Protein AF-0000000066019700 (afdb_homodimer)

InterPro domains:
  IPR000845 Nucleoside phosphorylase domain [PF01048] (2-226)
  IPR010049 MTA/SAH nucleosidase [MF_01684] (2-229)
  IPR010049 MTA/SAH nucleosidase [TIGR01704] (2-229)
  IPR035994 Nucleoside phosphorylase superfamily [G3DSA:3.40.50.1580] (1-229)
  IPR035994 Nucleoside phosphorylase superfamily [SSF53167] (1-229)

Structure (mmCIF, N/CA/C/O backbone):
data_AF-0000000066019700-model_v1
#
loop_
_entity.id
_entity.type
_entity.pdbx_description
1 polymer "5'-methylthioadenosine/S-adenosylhomocysteine nucleosidase"
#
loop_
_atom_site.group_PDB
_atom_site.id
_atom_site.type_symbol
_atom_site.label_atom_id
_atom_site.label_alt_id
_atom_site.label_comp_id
_atom_site.label_asym_id
_atom_site.label_entity_id
_atom_site.label_seq_id
_atom_site.pdbx_PDB_ins_code
_atom_site.Cartn_x
_atom_site.Cartn_y
_atom_site.Cartn_z
_atom_site.occupancy
_atom_site.B_iso_or_equiv
_atom_site.auth_seq_id
_atom_site.auth_comp_id
_atom_site.auth_asym_id
_atom_site.auth_atom_id
_atom_site.pdbx_PDB_model_num
ATOM 1 N N . MET A 1 1 ? -20.734 19.078 2.123 1 94 1 MET A N 1
ATOM 2 C CA . MET A 1 1 ? -19.359 18.688 1.847 1 94 1 MET A CA 1
ATOM 3 C C . MET A 1 1 ? -18.781 17.891 3.004 1 94 1 MET A C 1
ATOM 5 O O . MET A 1 1 ? -19 18.219 4.168 1 94 1 MET A O 1
ATOM 9 N N . LYS A 1 2 ? -18.25 16.766 2.83 1 98.62 2 LYS A N 1
ATOM 10 C CA . LYS A 1 2 ? -17.578 15.969 3.85 1 98.62 2 LYS A CA 1
ATOM 11 C C . LYS A 1 2 ? -16.062 15.953 3.613 1 98.62 2 LYS A C 1
ATOM 13 O O . LYS A 1 2 ? -15.609 15.641 2.51 1 98.62 2 LYS A O 1
ATOM 18 N N . ILE A 1 3 ? -15.289 16.281 4.613 1 98.94 3 ILE A N 1
ATOM 19 C CA . ILE A 1 3 ? -13.836 16.375 4.508 1 98.94 3 ILE A CA 1
ATOM 20 C C . ILE A 1 3 ? -13.188 15.125 5.086 1 98.94 3 ILE A C 1
ATOM 22 O O . ILE A 1 3 ? -13.438 14.766 6.238 1 98.94 3 ILE A O 1
ATOM 26 N N . GLY A 1 4 ? -12.469 14.398 4.281 1 98.94 4 GLY A N 1
ATOM 27 C CA . GLY A 1 4 ? -11.641 13.32 4.777 1 98.94 4 GLY A CA 1
ATOM 28 C C . GLY A 1 4 ? -10.281 13.781 5.262 1 98.94 4 GLY A C 1
ATOM 29 O O . GLY A 1 4 ? -9.625 14.594 4.609 1 98.94 4 GLY A O 1
ATOM 30 N N . ILE A 1 5 ? -9.914 13.383 6.406 1 98.94 5 ILE A N 1
ATOM 31 C CA . ILE A 1 5 ? -8.594 13.672 6.953 1 98.94 5 ILE A CA 1
ATOM 32 C C . ILE A 1 5 ? -7.891 12.359 7.316 1 98.94 5 ILE A C 1
ATOM 34 O O . ILE A 1 5 ? -8.484 11.484 7.945 1 98.94 5 ILE A O 1
ATOM 38 N N . VAL A 1 6 ? -6.641 12.195 6.914 1 98.94 6 VAL A N 1
ATOM 39 C CA . VAL A 1 6 ? -5.918 10.945 7.141 1 98.94 6 VAL A CA 1
ATOM 40 C C . VAL A 1 6 ? -4.629 11.234 7.906 1 98.94 6 VAL A C 1
ATOM 42 O O . VAL A 1 6 ? -3.812 12.047 7.477 1 98.94 6 VAL A O 1
ATOM 45 N N . GLY A 1 7 ? -4.418 10.648 8.984 1 98.88 7 GLY A N 1
ATOM 46 C CA . GLY A 1 7 ? -3.17 10.562 9.727 1 98.88 7 GLY A CA 1
ATOM 47 C C . GLY A 1 7 ? -2.762 9.141 10.047 1 98.88 7 GLY A C 1
ATOM 48 O O . GLY A 1 7 ? -3.615 8.258 10.18 1 98.88 7 GLY A O 1
ATOM 49 N N . ALA A 1 8 ? -1.504 8.938 10.188 1 98.69 8 ALA A N 1
ATOM 50 C CA . ALA A 1 8 ? -1.003 7.578 10.367 1 98.69 8 ALA A CA 1
ATOM 51 C C . ALA A 1 8 ? -0.985 7.191 11.844 1 98.69 8 ALA A C 1
ATOM 53 O O . ALA A 1 8 ? -1.439 6.109 12.219 1 98.69 8 ALA A O 1
ATOM 54 N N . MET A 1 9 ? -0.459 8.039 12.641 1 97.75 9 MET A N 1
ATOM 55 C CA . MET A 1 9 ? -0.255 7.754 14.062 1 97.75 9 MET A CA 1
ATOM 56 C C . MET A 1 9 ? -1.349 8.398 14.906 1 97.75 9 MET A C 1
ATOM 58 O O . MET A 1 9 ? -1.854 9.469 14.562 1 97.75 9 MET A O 1
ATOM 62 N N . ALA A 1 10 ? -1.582 7.797 16.062 1 97.25 10 ALA A N 1
ATOM 63 C CA . ALA A 1 10 ? -2.578 8.336 16.984 1 97.25 10 ALA A CA 1
ATOM 64 C C . ALA A 1 10 ? -2.266 9.781 17.344 1 97.25 10 ALA A C 1
ATOM 66 O O . ALA A 1 10 ? -3.166 10.625 17.406 1 97.25 10 ALA A O 1
ATOM 67 N N . GLN A 1 11 ? -1.035 10.078 17.531 1 95.69 11 GLN A N 1
ATOM 68 C CA . GLN A 1 11 ? -0.589 11.422 17.906 1 95.69 11 GLN A CA 1
ATOM 69 C C . GLN A 1 11 ? -0.956 12.445 16.828 1 95.69 11 GLN A C 1
ATOM 71 O O . GLN A 1 11 ? -1.184 13.617 17.141 1 95.69 11 GLN A O 1
ATOM 76 N N . GLU A 1 12 ? -1.031 12.016 15.617 1 96.38 12 GLU A N 1
ATOM 77 C CA . GLU A 1 12 ? -1.27 12.922 14.492 1 96.38 12 GLU A CA 1
ATOM 78 C C . GLU A 1 12 ? -2.758 13.211 14.328 1 96.38 12 GLU A C 1
ATOM 80 O O . GLU A 1 12 ? -3.133 14.203 13.703 1 96.38 12 GLU A O 1
ATOM 85 N N . VAL A 1 13 ? -3.656 12.383 14.898 1 97.75 13 VAL A N 1
ATOM 86 C CA . VAL A 1 13 ? -5.078 12.578 14.641 1 97.75 13 VAL A CA 1
ATOM 87 C C . VAL A 1 13 ? -5.797 12.922 15.945 1 97.75 13 VAL A C 1
ATOM 89 O O . VAL A 1 13 ? -6.945 13.367 15.93 1 97.75 13 VAL A O 1
ATOM 92 N N . GLU A 1 14 ? -5.133 12.82 17.047 1 98 14 GLU A N 1
ATOM 93 C CA . GLU A 1 14 ? -5.746 12.914 18.375 1 98 14 GLU A CA 1
ATOM 94 C C . GLU A 1 14 ? -6.387 14.281 18.578 1 98 14 GLU A C 1
ATOM 96 O O . GLU A 1 14 ? -7.504 14.375 19.094 1 98 14 GLU A O 1
ATOM 101 N N . ILE A 1 15 ? -5.715 15.297 18.25 1 98.19 15 ILE A N 1
ATOM 102 C CA . ILE A 1 15 ? -6.199 16.656 18.469 1 98.19 15 ILE A CA 1
ATOM 103 C C . ILE A 1 15 ? -7.52 16.859 17.719 1 98.19 15 ILE A C 1
ATOM 105 O O . ILE A 1 15 ? -8.5 17.344 18.297 1 98.19 15 ILE A O 1
ATOM 109 N N . LEU A 1 16 ? -7.562 16.438 16.453 1 98.69 16 LEU A N 1
ATOM 110 C CA . L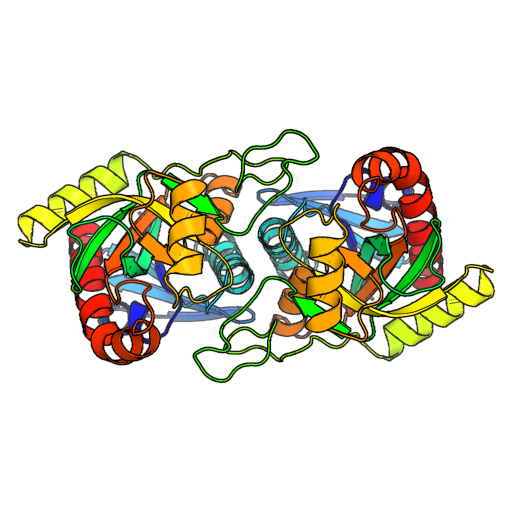EU A 1 16 ? -8.766 16.578 15.641 1 98.69 16 LEU A CA 1
ATOM 111 C C . LEU A 1 16 ? -9.883 15.688 16.156 1 98.69 16 LEU A C 1
ATOM 113 O O . LEU A 1 16 ? -11.039 16.109 16.234 1 98.69 16 LEU A O 1
ATOM 117 N N . LYS A 1 17 ? -9.523 14.484 16.5 1 98.69 17 LYS A N 1
ATOM 118 C CA . LYS A 1 17 ? -10.484 13.531 17.047 1 98.69 17 LYS A CA 1
ATOM 119 C C . LYS A 1 17 ? -11.18 14.094 18.281 1 98.69 17 LYS A C 1
ATOM 121 O O . LYS A 1 17 ? -12.398 13.969 18.422 1 98.69 17 LYS A O 1
ATOM 126 N N . ASN A 1 18 ? -10.43 14.734 19.125 1 98.44 18 ASN A N 1
ATOM 127 C CA . ASN A 1 18 ? -10.938 15.242 20.391 1 98.44 18 ASN A CA 1
ATOM 128 C C . ASN A 1 18 ? -11.859 16.438 20.188 1 98.44 18 ASN A C 1
ATOM 130 O O . ASN A 1 18 ? -12.641 16.797 21.078 1 98.44 18 ASN A O 1
ATOM 134 N N . LEU A 1 19 ? -11.844 17.047 19.062 1 98.38 19 LEU A N 1
ATOM 135 C CA . LEU A 1 19 ? -12.672 18.219 18.766 1 98.38 19 LEU A CA 1
ATOM 136 C C . LEU A 1 19 ? -13.961 17.797 18.047 1 98.38 19 LEU A C 1
ATOM 138 O O . LEU A 1 19 ? -14.844 18.625 17.828 1 98.38 19 LEU A O 1
ATOM 142 N N . MET A 1 20 ? -14.055 16.562 17.719 1 98.38 20 MET A N 1
ATOM 143 C CA . MET A 1 20 ? -15.18 16.094 16.922 1 98.38 20 MET A CA 1
ATOM 144 C C . MET A 1 20 ? -16.438 15.961 17.766 1 98.38 20 MET A C 1
ATOM 146 O O . MET A 1 20 ? -16.391 15.367 18.844 1 98.38 20 MET A O 1
ATOM 150 N N . ALA A 1 21 ? -17.5 16.5 17.281 1 98.38 21 ALA A N 1
ATOM 151 C CA . ALA A 1 21 ? -18.828 16.312 17.844 1 98.38 21 ALA A CA 1
ATOM 152 C C . ALA A 1 21 ? -19.578 15.172 17.141 1 98.38 21 ALA A C 1
ATOM 154 O O . ALA A 1 21 ? -19.312 14.891 15.969 1 98.38 21 ALA A O 1
ATOM 155 N N . ASP A 1 22 ? -20.5 14.43 17.875 1 97.94 22 ASP A N 1
ATOM 156 C CA . ASP A 1 22 ? -21.344 13.367 17.344 1 97.94 22 ASP A CA 1
ATOM 157 C C . ASP A 1 22 ? -20.484 12.273 16.688 1 97.94 22 ASP A C 1
ATOM 159 O O . ASP A 1 22 ? -20.75 11.859 15.562 1 97.94 22 ASP A O 1
ATOM 163 N N . ARG A 1 23 ? -19.484 11.945 17.359 1 98.19 23 ARG A N 1
ATOM 164 C CA . ARG A 1 23 ? -18.469 11.078 16.781 1 98.19 23 ARG A CA 1
ATOM 165 C C . ARG A 1 23 ? -18.922 9.625 16.766 1 98.19 23 ARG A C 1
ATOM 167 O O . ARG A 1 23 ? -19.422 9.125 17.781 1 98.19 23 ARG A O 1
ATOM 174 N N . THR A 1 24 ? -18.75 8.953 15.672 1 98.56 24 THR A N 1
ATOM 175 C CA . THR A 1 24 ? -18.875 7.508 15.539 1 98.56 24 THR A CA 1
ATOM 176 C C . THR A 1 24 ? -17.547 6.891 15.102 1 98.56 24 THR A C 1
ATOM 178 O O . THR A 1 24 ? -16.703 7.574 14.523 1 98.56 24 THR A O 1
ATOM 181 N N . GLU A 1 25 ? -17.406 5.652 15.438 1 98.5 25 GLU A N 1
ATOM 182 C CA . GLU A 1 25 ? -16.172 4.945 15.141 1 98.5 25 GLU A CA 1
ATOM 183 C C . GLU A 1 25 ? -16.438 3.668 14.352 1 98.5 25 GLU A C 1
ATOM 185 O O . GLU A 1 25 ? -17.359 2.914 14.672 1 98.5 25 GLU A O 1
ATOM 190 N N . THR A 1 26 ? -15.719 3.529 13.281 1 98.56 26 THR A N 1
ATOM 191 C CA . THR A 1 26 ? -15.742 2.311 12.477 1 98.56 26 THR A CA 1
ATOM 192 C C . THR A 1 26 ? -14.344 1.72 12.352 1 98.56 26 THR A C 1
ATOM 194 O O . THR A 1 26 ? -13.43 2.379 11.852 1 98.56 26 THR A O 1
ATOM 197 N N . ARG A 1 27 ? -14.188 0.521 12.789 1 98.25 27 ARG A N 1
ATOM 198 C CA . ARG A 1 27 ? -12.914 -0.176 12.641 1 98.25 27 ARG A CA 1
ATOM 199 C C . ARG A 1 27 ? -12.914 -1.044 11.383 1 98.25 27 ARG A C 1
ATOM 201 O O . ARG A 1 27 ? -13.852 -1.803 11.148 1 98.25 27 ARG A O 1
ATOM 208 N N . VAL A 1 28 ? -11.922 -0.909 10.586 1 97.75 28 VAL A N 1
ATOM 209 C CA . VAL A 1 28 ? -11.742 -1.684 9.367 1 97.75 28 VAL A CA 1
ATOM 210 C C . VAL A 1 28 ? -10.305 -2.195 9.281 1 97.75 28 VAL A C 1
ATOM 212 O O . VAL A 1 28 ? -9.375 -1.421 9.031 1 97.75 28 VAL A O 1
ATOM 215 N N . ALA A 1 29 ? -10.172 -3.547 9.367 1 97.94 29 ALA A N 1
ATOM 216 C CA . ALA A 1 29 ? -8.836 -4.141 9.32 1 97.94 29 ALA A CA 1
ATOM 217 C C . ALA A 1 29 ? -7.91 -3.479 10.336 1 97.94 29 ALA A C 1
ATOM 219 O O . ALA A 1 29 ? -8.211 -3.443 11.531 1 97.94 29 ALA A O 1
ATOM 220 N N . SER A 1 30 ? -6.844 -2.811 9.805 1 98.12 30 SER A N 1
ATOM 221 C CA . SER A 1 30 ? -5.852 -2.215 10.695 1 98.12 30 SER A CA 1
ATOM 222 C C . SER A 1 30 ? -6.152 -0.741 10.945 1 98.12 30 SER A C 1
ATOM 224 O O . SER A 1 30 ? -5.414 -0.068 11.672 1 98.12 30 SER A O 1
ATOM 226 N N . ALA A 1 31 ? -7.246 -0.187 10.422 1 98.56 31 ALA A N 1
ATOM 227 C CA . ALA A 1 31 ? -7.523 1.247 10.445 1 98.56 31 ALA A CA 1
ATOM 228 C C . ALA A 1 31 ? -8.758 1.55 11.289 1 98.56 31 ALA A C 1
ATOM 230 O O . ALA A 1 31 ? -9.57 0.658 11.562 1 98.56 31 ALA A O 1
ATOM 231 N N . VAL A 1 32 ? -8.852 2.818 11.68 1 98.75 32 VAL A N 1
ATOM 232 C CA . VAL A 1 32 ? -10.047 3.314 12.359 1 98.75 32 VAL A CA 1
ATOM 233 C C . VAL A 1 32 ? -10.508 4.613 11.703 1 98.75 32 VAL A C 1
ATOM 235 O O . VAL A 1 32 ? -9.703 5.516 11.461 1 98.75 32 VAL A O 1
ATOM 238 N N . ILE A 1 33 ? -11.812 4.66 11.422 1 98.88 33 ILE A N 1
ATOM 239 C CA . ILE A 1 33 ? -12.43 5.852 10.852 1 98.88 33 ILE A CA 1
ATOM 240 C C . ILE A 1 33 ? -13.359 6.492 11.883 1 98.88 33 ILE A C 1
ATOM 242 O O . ILE A 1 33 ? -14.25 5.832 12.414 1 98.88 33 ILE A O 1
ATOM 246 N N . PHE A 1 34 ? -13.117 7.723 12.164 1 98.88 34 PHE A N 1
ATOM 247 C CA . PHE A 1 34 ? -14 8.531 13 1 98.88 34 PHE A CA 1
ATOM 248 C C . PHE A 1 34 ? -14.82 9.492 12.141 1 98.88 34 PHE A C 1
ATOM 250 O O . PHE A 1 34 ? -14.266 10.25 11.336 1 98.88 34 PHE A O 1
ATOM 257 N N . GLU A 1 35 ? -16.094 9.422 12.297 1 98.81 35 GLU A N 1
ATOM 258 C CA . GLU A 1 35 ? -16.953 10.367 11.586 1 98.81 35 GLU A CA 1
ATOM 259 C C . GLU A 1 35 ? -17.703 11.273 12.562 1 98.81 35 GLU A C 1
ATOM 261 O O . GLU A 1 35 ? -18.125 10.828 13.633 1 98.81 35 GLU A O 1
ATOM 266 N N . GLY A 1 36 ? -17.828 12.469 12.203 1 98.69 36 GLY A N 1
ATOM 267 C CA . GLY A 1 36 ? -18.5 13.477 13 1 98.69 36 GLY A CA 1
ATOM 268 C C . GLY A 1 36 ? -18.375 14.875 12.438 1 98.69 36 GLY A C 1
ATOM 269 O O . GLY A 1 36 ? -18.312 15.062 11.219 1 98.69 36 GLY A O 1
ATOM 270 N N . LYS A 1 37 ? -18.484 15.844 13.383 1 98.75 37 LYS A N 1
ATOM 271 C CA . LYS A 1 37 ? -18.391 17.234 12.961 1 98.75 37 LYS A CA 1
ATOM 272 C C . LYS A 1 37 ? -17.266 17.969 13.695 1 98.75 37 LYS A C 1
ATOM 274 O O . LYS A 1 37 ? -17.047 17.75 14.883 1 98.75 37 LYS A O 1
ATOM 279 N N . ILE A 1 38 ? -16.562 18.734 13 1 98.69 38 ILE A N 1
ATOM 280 C CA . ILE A 1 38 ? -15.633 19.703 13.57 1 98.69 38 ILE A CA 1
ATOM 281 C C . ILE A 1 38 ? -16.031 21.109 13.125 1 98.69 38 ILE A C 1
ATOM 283 O O . ILE A 1 38 ? -16.062 21.406 11.922 1 98.69 38 ILE A O 1
ATOM 287 N N . ASN A 1 39 ? -16.344 22 14.039 1 96.81 39 ASN A N 1
ATOM 288 C CA . ASN A 1 39 ? -16.812 23.344 13.75 1 96.81 39 ASN A CA 1
ATOM 289 C C . ASN A 1 39 ? -18 23.312 12.781 1 96.81 39 ASN A C 1
ATOM 291 O O . ASN A 1 39 ? -18.031 24.078 11.805 1 96.81 39 ASN A O 1
ATOM 295 N N . GLY A 1 40 ? -18.844 22.391 12.906 1 97.56 40 GLY A N 1
ATOM 296 C CA . GLY A 1 40 ? -20.078 22.297 12.148 1 97.56 40 GLY A CA 1
ATOM 297 C C . GLY A 1 40 ? -19.891 21.641 10.789 1 97.56 40 GLY A 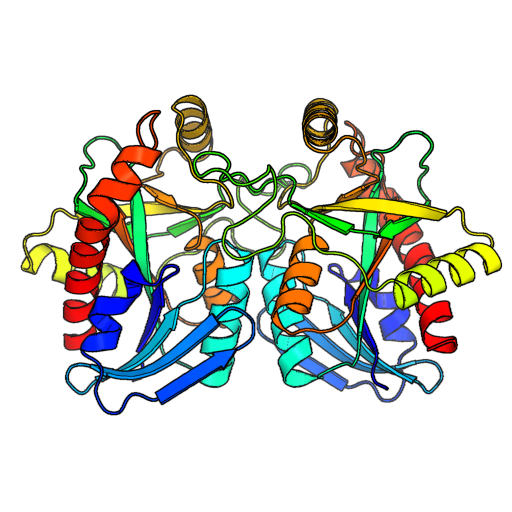C 1
ATOM 298 O O . GLY A 1 40 ? -20.859 21.406 10.07 1 97.56 40 GLY A O 1
ATOM 299 N N . LYS A 1 41 ? -18.625 21.281 10.445 1 98.5 41 LYS A N 1
ATOM 300 C CA . LYS A 1 41 ? -18.328 20.656 9.156 1 98.5 41 LYS A CA 1
ATOM 301 C C . LYS A 1 41 ? -18.297 19.141 9.273 1 98.5 41 LYS A C 1
ATOM 303 O O . LYS A 1 41 ? -17.797 18.594 10.258 1 98.5 41 LYS A O 1
ATOM 308 N N . ASP A 1 42 ? -18.875 18.391 8.352 1 98.81 42 ASP A N 1
ATOM 309 C CA . ASP A 1 42 ? -18.812 16.938 8.32 1 98.81 42 ASP A CA 1
ATOM 310 C C . ASP A 1 42 ? -17.391 16.453 8.031 1 98.81 42 ASP A C 1
ATOM 312 O O . ASP A 1 42 ? -16.797 16.812 7.004 1 98.81 42 ASP A O 1
ATOM 316 N N . VAL A 1 43 ? -16.859 15.648 8.938 1 98.88 43 VAL A N 1
ATOM 317 C CA . VAL A 1 43 ? -15.469 15.188 8.82 1 98.88 43 VAL A CA 1
ATOM 318 C C . VAL A 1 43 ? -15.414 13.672 8.984 1 98.88 43 VAL A C 1
ATOM 320 O O . VAL A 1 43 ? -16.094 13.109 9.844 1 98.88 43 VAL A O 1
ATOM 323 N N . ALA A 1 44 ? -14.68 12.992 8.148 1 98.94 44 ALA A N 1
ATOM 324 C CA . ALA A 1 44 ? -14.258 11.602 8.32 1 98.94 44 ALA A CA 1
ATOM 325 C C . ALA A 1 44 ? -12.75 11.516 8.547 1 98.94 44 ALA A C 1
ATOM 327 O O . ALA A 1 44 ? -11.961 11.758 7.629 1 98.94 44 ALA A O 1
ATOM 328 N N . LEU A 1 45 ? -12.383 11.234 9.758 1 98.94 45 LEU A N 1
ATOM 329 C CA . LEU A 1 45 ? -10.992 11.188 10.203 1 98.94 45 LEU A CA 1
ATOM 330 C C . LEU A 1 45 ? -10.484 9.75 10.266 1 98.94 45 LEU A C 1
ATOM 332 O O . LEU A 1 45 ? -11.07 8.914 10.953 1 98.94 45 LEU A O 1
ATOM 336 N N . LEU A 1 46 ? -9.398 9.516 9.586 1 98.94 46 LEU A N 1
ATOM 337 C CA . LEU A 1 46 ? -8.828 8.18 9.508 1 98.94 46 LEU A CA 1
ATOM 338 C C . LEU A 1 46 ? -7.488 8.109 10.227 1 98.94 46 LEU A C 1
ATOM 340 O O . LEU A 1 46 ? -6.602 8.93 9.977 1 98.94 46 LEU A O 1
ATOM 344 N N . GLN A 1 47 ? -7.367 7.234 11.102 1 98.94 47 GLN A N 1
ATOM 345 C CA . GLN A 1 47 ? -6.074 6.738 11.57 1 98.94 47 GLN A CA 1
ATOM 346 C C . GLN A 1 47 ? -5.664 5.477 10.82 1 98.94 47 GLN A C 1
ATOM 348 O O . GLN A 1 47 ? -6.188 4.391 11.086 1 98.94 47 GLN A O 1
ATOM 353 N N . SER A 1 48 ? -4.73 5.605 9.977 1 98.75 48 SER A N 1
ATOM 354 C CA . SER A 1 48 ? -4.488 4.547 9 1 98.75 48 SER A CA 1
ATOM 355 C C . SER A 1 48 ? -3.48 3.533 9.531 1 98.75 48 SER A C 1
ATOM 357 O O . SER A 1 48 ? -3.5 2.365 9.133 1 98.75 48 SER A O 1
ATOM 359 N N . GLY A 1 49 ? -2.533 3.99 10.375 1 98.56 49 GLY A N 1
ATOM 360 C CA . GLY A 1 49 ? -1.335 3.221 10.672 1 98.56 49 GLY A CA 1
ATOM 361 C C . GLY A 1 49 ? -0.151 3.604 9.805 1 98.56 49 GLY A C 1
ATOM 362 O O . GLY A 1 49 ? -0.29 4.395 8.867 1 98.56 49 GLY A O 1
ATOM 363 N N . ILE A 1 50 ? 0.968 3.014 10.102 1 98.81 50 ILE A N 1
ATOM 364 C CA . ILE A 1 50 ? 2.232 3.459 9.523 1 98.81 50 ILE A CA 1
ATOM 365 C C . ILE A 1 50 ? 2.582 2.594 8.32 1 98.81 50 ILE A C 1
ATOM 367 O O . ILE A 1 50 ? 2.445 1.369 8.359 1 98.81 50 ILE A O 1
ATOM 371 N N . GLY A 1 51 ? 3.023 3.236 7.25 1 98.88 51 GLY A N 1
ATOM 372 C CA . GLY A 1 51 ? 3.482 2.539 6.059 1 98.88 51 GLY A CA 1
ATOM 373 C C . GLY A 1 51 ? 2.525 2.662 4.891 1 98.88 51 GLY A C 1
ATOM 374 O O . GLY A 1 51 ? 1.342 2.955 5.078 1 98.88 51 GLY A O 1
ATOM 375 N N . LYS A 1 52 ? 3.012 2.363 3.695 1 98.94 52 LYS A N 1
ATOM 376 C CA . LYS A 1 52 ? 2.264 2.539 2.453 1 98.94 52 LYS A CA 1
ATOM 377 C C . LYS A 1 52 ? 1.026 1.646 2.426 1 98.94 52 LYS A C 1
ATOM 379 O O . LYS A 1 52 ? -0.067 2.102 2.088 1 98.94 52 LYS A O 1
ATOM 384 N N . VAL A 1 53 ? 1.199 0.417 2.83 1 98.94 53 VAL A N 1
ATOM 385 C CA . VAL A 1 53 ? 0.108 -0.543 2.705 1 98.94 53 VAL A CA 1
ATOM 386 C C . VAL A 1 53 ? -0.96 -0.25 3.756 1 98.94 53 VAL A C 1
ATOM 388 O O . VAL A 1 53 ? -2.156 -0.289 3.463 1 98.94 53 VAL A O 1
ATOM 391 N N . ALA A 1 54 ? -0.566 0.068 5.004 1 98.94 54 ALA A N 1
ATOM 392 C CA . ALA A 1 54 ? -1.536 0.464 6.023 1 98.94 54 ALA A CA 1
ATOM 393 C C . ALA A 1 54 ? -2.324 1.692 5.578 1 98.94 54 ALA A C 1
ATOM 395 O O . ALA A 1 54 ? -3.551 1.733 5.715 1 98.94 54 ALA A O 1
ATOM 396 N N . ALA A 1 55 ? -1.62 2.684 5.055 1 98.94 55 ALA A N 1
ATOM 397 C CA . ALA A 1 55 ? -2.264 3.889 4.543 1 98.94 55 ALA A CA 1
ATOM 398 C C . ALA A 1 55 ? -3.252 3.553 3.428 1 98.94 55 ALA A C 1
ATOM 400 O O . ALA A 1 55 ? -4.344 4.121 3.365 1 98.94 55 ALA A O 1
ATOM 401 N N . ALA A 1 56 ? -2.844 2.619 2.553 1 98.94 56 ALA A N 1
ATOM 402 C CA . ALA A 1 56 ? -3.684 2.234 1.422 1 98.94 56 ALA A CA 1
ATOM 403 C C . ALA A 1 56 ? -4.945 1.517 1.895 1 98.94 56 ALA A C 1
ATOM 405 O O . ALA A 1 56 ? -6.039 1.776 1.392 1 98.94 56 ALA A O 1
ATOM 406 N N . ILE A 1 57 ? -4.82 0.577 2.877 1 98.94 57 ILE A N 1
ATOM 407 C CA . ILE A 1 57 ? -5.969 -0.125 3.441 1 98.94 57 ILE A CA 1
ATOM 408 C C . ILE A 1 57 ? -6.973 0.885 3.984 1 98.94 57 ILE A C 1
ATOM 410 O O . ILE A 1 57 ? -8.141 0.882 3.588 1 98.94 57 ILE A O 1
ATOM 414 N N . GLY A 1 58 ? -6.465 1.758 4.852 1 98.94 58 GLY A N 1
ATOM 415 C CA . GLY A 1 58 ? -7.332 2.717 5.516 1 98.94 58 GLY A CA 1
ATOM 416 C C . GLY A 1 58 ? -7.984 3.693 4.555 1 98.94 58 GLY A C 1
ATOM 417 O O . GLY A 1 58 ? -9.188 3.953 4.645 1 98.94 58 GLY A O 1
ATOM 418 N N . THR A 1 59 ? -7.207 4.27 3.641 1 98.94 59 THR A N 1
ATOM 419 C CA . THR A 1 59 ? -7.73 5.277 2.725 1 98.94 59 THR A CA 1
ATOM 420 C C . THR A 1 59 ? -8.742 4.66 1.766 1 98.94 59 THR A C 1
ATOM 422 O O . THR A 1 59 ? -9.758 5.285 1.438 1 98.94 59 THR A O 1
ATOM 425 N N . THR A 1 60 ? -8.461 3.416 1.279 1 98.94 60 THR A N 1
ATOM 426 C CA . THR A 1 60 ? -9.438 2.719 0.447 1 98.94 60 THR A CA 1
ATOM 427 C C . THR A 1 60 ? -10.758 2.557 1.185 1 98.94 60 THR A C 1
ATOM 429 O O . THR A 1 60 ? -11.82 2.867 0.641 1 98.94 60 THR A O 1
ATOM 432 N N . ALA A 1 61 ? -10.664 2.127 2.408 1 98.88 61 ALA A N 1
ATOM 433 C CA . ALA A 1 61 ? -11.867 1.959 3.221 1 98.88 61 ALA A CA 1
ATOM 434 C C . ALA A 1 61 ? -12.578 3.293 3.438 1 98.88 61 ALA A C 1
ATOM 436 O O . ALA A 1 61 ? -13.805 3.379 3.332 1 98.88 61 ALA A O 1
ATOM 437 N N . LEU A 1 62 ? -11.812 4.34 3.742 1 98.94 62 LEU A N 1
ATOM 438 C CA . LEU A 1 62 ? -12.352 5.676 3.965 1 98.94 62 LEU A CA 1
ATOM 439 C C . LEU A 1 62 ? -13.172 6.141 2.764 1 98.94 62 LEU A C 1
ATOM 441 O O . LEU A 1 62 ? -14.297 6.621 2.92 1 98.94 62 LEU A O 1
ATOM 445 N N . LEU A 1 63 ? -12.617 5.961 1.563 1 98.88 63 LEU A N 1
ATOM 446 C CA . LEU A 1 63 ? -13.25 6.473 0.351 1 98.88 63 LEU A CA 1
ATOM 447 C C . LEU A 1 63 ? -14.469 5.641 -0.019 1 98.88 63 LEU A C 1
ATOM 449 O O . LEU A 1 63 ? -15.438 6.164 -0.586 1 98.88 63 LEU A O 1
ATOM 453 N N . GLN A 1 64 ? -14.469 4.348 0.349 1 98.5 64 GLN A N 1
ATOM 454 C CA . GLN A 1 64 ? -15.594 3.477 0.03 1 98.5 64 GLN A CA 1
ATOM 455 C C . GLN A 1 64 ? -16.734 3.662 1.029 1 98.5 64 GLN A C 1
ATOM 457 O O . GLN A 1 64 ? -17.906 3.57 0.666 1 98.5 64 GLN A O 1
ATOM 462 N N . LEU A 1 65 ? -16.391 3.92 2.271 1 98.44 65 LEU A N 1
ATOM 463 C CA . LEU A 1 65 ? -17.406 3.898 3.324 1 98.44 65 LEU A CA 1
ATOM 464 C C . LEU A 1 65 ? -17.922 5.305 3.607 1 98.44 65 LEU A C 1
ATOM 466 O O . LEU A 1 65 ? -19.141 5.531 3.619 1 98.44 65 LEU A O 1
ATOM 470 N N . ALA A 1 66 ? -16.984 6.266 3.867 1 98.69 66 ALA A N 1
ATOM 471 C CA . ALA A 1 66 ? -17.375 7.609 4.285 1 98.69 66 ALA A CA 1
ATOM 472 C C . ALA A 1 66 ? -17.562 8.523 3.082 1 98.69 66 ALA A C 1
ATOM 474 O O . ALA A 1 66 ? -18.266 9.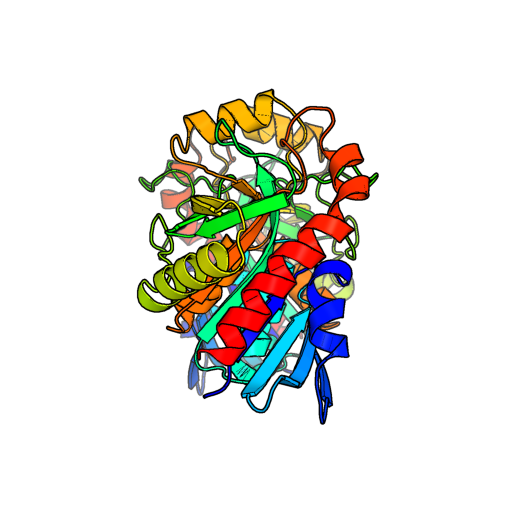531 3.168 1 98.69 66 ALA A O 1
ATOM 475 N N . LYS A 1 67 ? -16.906 8.25 1.957 1 98.62 67 LYS A N 1
ATOM 476 C CA . LYS A 1 67 ? -17.047 8.922 0.666 1 98.62 67 LYS A CA 1
ATOM 477 C C . LYS A 1 67 ? -16.875 10.43 0.808 1 98.62 67 LYS A C 1
ATOM 479 O O . LYS A 1 67 ? -17.719 11.203 0.361 1 98.62 67 LYS A O 1
ATOM 484 N N . PRO A 1 68 ? -15.805 10.875 1.396 1 98.94 68 PRO A N 1
ATOM 485 C CA . PRO A 1 68 ? -15.57 12.32 1.477 1 98.94 68 PRO A CA 1
ATOM 486 C C . PRO A 1 68 ? -15.383 12.969 0.106 1 98.94 68 PRO A C 1
ATOM 488 O O . PRO A 1 68 ? -15.078 12.273 -0.871 1 98.94 68 PRO A O 1
ATOM 491 N N . ASP A 1 69 ? -15.5 14.25 0.055 1 98.81 69 ASP A N 1
ATOM 492 C CA . ASP A 1 69 ? -15.391 15.016 -1.183 1 98.81 69 ASP A CA 1
ATOM 493 C C . ASP A 1 69 ? -13.938 15.391 -1.475 1 98.81 69 ASP A C 1
ATOM 495 O O . ASP A 1 69 ? -13.586 15.664 -2.621 1 98.81 69 ASP A O 1
ATOM 499 N N . CYS A 1 70 ? -13.102 15.422 -0.478 1 98.94 70 CYS A N 1
ATOM 500 C CA . CYS A 1 70 ? -11.664 15.672 -0.571 1 98.94 70 CYS A CA 1
ATOM 501 C C . CYS A 1 70 ? -10.922 15.031 0.595 1 98.94 70 CYS A C 1
ATOM 503 O O . CYS A 1 70 ? -11.539 14.609 1.576 1 98.94 70 CYS A O 1
ATOM 505 N N . VAL A 1 71 ? -9.656 14.922 0.45 1 99 71 VAL A N 1
ATOM 506 C CA . VAL A 1 71 ? -8.844 14.312 1.492 1 99 71 VAL A CA 1
ATOM 507 C C . VAL A 1 71 ? -7.668 15.227 1.836 1 99 71 VAL A C 1
ATOM 509 O O . VAL A 1 71 ? -6.992 15.742 0.942 1 99 71 VAL A O 1
ATOM 512 N N . ILE A 1 72 ? -7.473 15.5 3.061 1 98.94 72 ILE A N 1
ATOM 513 C CA . ILE A 1 72 ? -6.281 16.156 3.59 1 98.94 72 ILE A CA 1
ATOM 514 C C . ILE A 1 72 ? -5.438 15.141 4.363 1 98.94 72 ILE A C 1
ATOM 516 O O . ILE A 1 72 ? -5.898 14.555 5.344 1 98.94 72 ILE A O 1
ATOM 520 N N . ASN A 1 73 ? -4.285 14.883 3.896 1 98.94 73 ASN A N 1
ATOM 521 C CA . ASN A 1 73 ? -3.34 14.086 4.672 1 98.94 73 ASN A CA 1
ATOM 522 C C . ASN A 1 73 ? -2.5 14.961 5.602 1 98.94 73 ASN A C 1
ATOM 524 O O . ASN A 1 73 ? -1.857 15.914 5.156 1 98.94 73 ASN A O 1
ATOM 528 N N . THR A 1 74 ? -2.549 14.648 6.828 1 98.88 74 THR A N 1
ATOM 529 C CA . THR A 1 74 ? -1.836 15.43 7.836 1 98.88 74 THR A CA 1
ATOM 530 C C . THR A 1 74 ? -0.839 14.555 8.586 1 98.88 74 THR A C 1
ATOM 532 O O . THR A 1 74 ? -0.96 13.328 8.586 1 98.88 74 THR A O 1
ATOM 535 N N . GLY A 1 75 ? 0.143 15.203 9.164 1 98.44 75 GLY A N 1
ATOM 536 C CA . GLY A 1 75 ? 1.134 14.477 9.945 1 98.44 75 GLY A CA 1
ATOM 537 C C . GLY A 1 75 ? 2.486 15.164 9.977 1 98.44 75 GLY A C 1
ATOM 538 O O . GLY A 1 75 ? 2.566 16.391 9.938 1 98.44 75 GLY A O 1
ATOM 539 N N . SER A 1 76 ? 3.541 14.367 10.195 1 98.62 76 SER A N 1
ATOM 540 C CA . SER A 1 76 ? 4.906 14.867 10.32 1 98.62 76 SER A CA 1
ATOM 541 C C . SER A 1 76 ? 5.781 14.375 9.172 1 98.62 76 SER A C 1
ATOM 543 O O . SER A 1 76 ? 5.414 13.438 8.461 1 98.62 76 SER A O 1
ATOM 545 N N . ALA 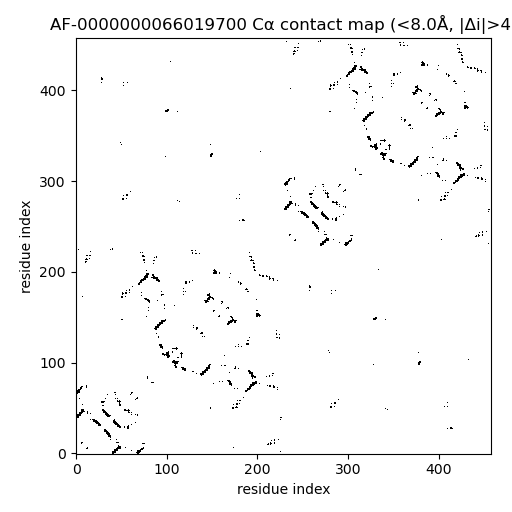A 1 77 ? 6.863 15.062 8.906 1 98.44 77 ALA A N 1
ATOM 546 C CA . ALA A 1 77 ? 7.828 14.688 7.875 1 98.44 77 ALA A CA 1
ATOM 547 C C . ALA A 1 77 ? 9.25 15.047 8.305 1 98.44 77 ALA A C 1
ATOM 549 O O . ALA A 1 77 ? 9.445 15.914 9.148 1 98.44 77 ALA A O 1
ATOM 550 N N . GLY A 1 78 ? 10.195 14.297 7.809 1 98.25 78 GLY A N 1
ATOM 551 C CA . GLY A 1 78 ? 11.578 14.742 7.867 1 98.25 78 GLY A CA 1
ATOM 552 C C . GLY A 1 78 ? 11.898 15.828 6.855 1 98.25 78 GLY A C 1
ATOM 553 O O . GLY A 1 78 ? 11.57 15.695 5.676 1 98.25 78 GLY A O 1
ATOM 554 N N . GLY A 1 79 ? 12.539 16.828 7.324 1 97.44 79 GLY A N 1
ATOM 555 C CA . GLY A 1 79 ? 12.922 17.922 6.453 1 97.44 79 GLY A CA 1
ATOM 556 C C . GLY A 1 79 ? 14.195 17.656 5.68 1 97.44 79 GLY A C 1
ATOM 557 O O . GLY A 1 79 ? 15.234 17.359 6.273 1 97.44 79 GLY A O 1
ATOM 558 N N . VAL A 1 80 ? 14.125 17.781 4.359 1 95.19 80 VAL A N 1
ATOM 559 C CA . VAL A 1 80 ? 15.273 17.484 3.51 1 95.19 80 VAL A CA 1
ATOM 560 C C . VAL A 1 80 ? 15.781 18.781 2.873 1 95.19 80 VAL A C 1
ATOM 562 O O . VAL A 1 80 ? 16.984 18.953 2.689 1 95.19 80 VAL A O 1
ATOM 565 N N . ALA A 1 81 ? 14.875 19.641 2.479 1 92.81 81 ALA A N 1
ATOM 566 C CA . ALA A 1 81 ? 15.25 20.891 1.816 1 92.81 81 ALA A CA 1
ATOM 567 C C . ALA A 1 81 ? 15.984 21.812 2.777 1 92.81 81 ALA A C 1
ATOM 569 O O . ALA A 1 81 ? 15.68 21.859 3.973 1 92.81 81 ALA A O 1
ATOM 570 N N . LYS A 1 82 ? 16.875 22.609 2.258 1 90.69 82 LYS A N 1
ATOM 571 C CA . LYS A 1 82 ? 17.609 23.578 3.059 1 90.69 82 LYS A CA 1
ATOM 572 C C . LYS A 1 82 ? 16.688 24.625 3.67 1 90.69 82 LYS A C 1
ATOM 574 O O . LYS A 1 82 ? 15.734 25.062 3.02 1 90.69 82 LYS A O 1
ATOM 579 N N . GLY A 1 83 ? 16.938 24.875 4.914 1 91.88 83 GLY A N 1
ATOM 580 C CA . GLY A 1 83 ? 16.234 25.984 5.543 1 91.88 83 GLY A CA 1
ATOM 581 C C . GLY A 1 83 ? 15.008 25.531 6.324 1 91.88 83 GLY A C 1
ATOM 582 O O . GLY A 1 83 ? 14.414 26.328 7.062 1 91.88 83 GLY A O 1
ATOM 583 N N . LEU A 1 84 ? 14.648 24.312 6.203 1 95.31 84 LEU A N 1
ATOM 584 C CA . LEU A 1 84 ? 13.508 23.797 6.961 1 95.31 84 LEU A CA 1
ATOM 585 C C . LEU A 1 84 ? 13.898 23.516 8.406 1 95.31 84 LEU A C 1
ATOM 587 O O . LEU A 1 84 ? 14.961 22.938 8.664 1 95.31 84 LEU A O 1
ATOM 591 N N . LYS A 1 85 ? 13.055 23.938 9.289 1 95.5 85 LYS A N 1
ATOM 592 C CA . LYS A 1 85 ? 13.242 23.703 10.719 1 95.5 85 LYS A CA 1
ATOM 593 C C . LYS A 1 85 ? 12.07 22.922 11.305 1 95.5 85 LYS A C 1
ATOM 595 O O . LYS A 1 85 ? 10.977 22.922 10.734 1 95.5 85 LYS A O 1
ATOM 600 N N . VAL A 1 86 ? 12.398 22.266 12.375 1 96.94 86 VAL A N 1
ATOM 601 C CA . VAL A 1 86 ? 11.336 21.594 13.109 1 96.94 86 VAL A CA 1
ATOM 602 C C . VAL A 1 86 ? 10.18 22.562 13.336 1 96.94 86 VAL A C 1
ATOM 604 O O . VAL A 1 86 ? 10.391 23.719 13.711 1 96.94 86 VAL A O 1
ATOM 607 N N . GLY A 1 87 ? 8.977 22.094 13 1 97.56 87 GLY A N 1
ATOM 608 C CA . GLY A 1 87 ? 7.789 22.922 13.188 1 97.56 87 GLY A CA 1
ATOM 609 C C . GLY A 1 87 ? 7.324 23.594 11.906 1 97.56 87 GLY A C 1
ATOM 610 O O . GLY A 1 87 ? 6.168 24.016 11.805 1 97.56 87 GLY A O 1
ATOM 611 N N . ASP A 1 88 ? 8.195 23.75 10.938 1 98.5 88 ASP A N 1
ATOM 612 C CA . ASP A 1 88 ? 7.797 24.312 9.656 1 98.5 88 ASP A CA 1
ATOM 613 C C . ASP A 1 88 ? 6.766 23.438 8.953 1 98.5 88 ASP A C 1
ATOM 615 O O . ASP A 1 88 ? 6.754 22.219 9.141 1 98.5 88 ASP A O 1
ATOM 619 N N . ILE A 1 89 ? 5.934 24.078 8.164 1 98.75 89 ILE A N 1
ATOM 620 C CA . ILE A 1 89 ? 4.895 23.375 7.426 1 98.75 89 ILE A CA 1
ATOM 621 C C . ILE A 1 89 ? 5.359 23.141 5.988 1 98.75 89 ILE A C 1
ATOM 623 O O . ILE A 1 89 ? 5.938 24.031 5.363 1 98.75 89 ILE A O 1
ATOM 627 N N . VAL A 1 90 ? 5.168 21.938 5.516 1 98.88 90 VAL A N 1
ATOM 628 C CA . VAL A 1 90 ? 5.355 21.625 4.102 1 98.88 90 VAL A CA 1
ATOM 629 C C . VAL A 1 90 ? 4.027 21.188 3.488 1 98.88 90 VAL A C 1
ATOM 631 O O . VAL A 1 90 ? 3.34 20.328 4.035 1 98.88 90 VAL A O 1
ATOM 634 N N . ILE A 1 91 ? 3.609 21.828 2.381 1 98.94 91 ILE A N 1
ATOM 635 C CA . ILE A 1 91 ? 2.404 21.5 1.623 1 98.94 91 ILE A CA 1
ATOM 636 C C . ILE A 1 91 ? 2.787 20.891 0.281 1 98.94 91 ILE A C 1
ATOM 638 O O . ILE A 1 91 ? 3.652 21.406 -0.426 1 98.94 91 ILE A O 1
ATOM 642 N N . SER A 1 92 ? 2.146 19.828 -0.061 1 98.88 92 SER A N 1
ATOM 643 C CA . SER A 1 92 ? 2.516 19.125 -1.289 1 98.88 92 SER A CA 1
ATOM 644 C C . SER A 1 92 ? 1.975 19.859 -2.52 1 98.88 92 SER A C 1
ATOM 646 O O . SER A 1 92 ? 0.796 20.219 -2.564 1 98.88 92 SER A O 1
ATOM 648 N N . ASP A 1 93 ? 2.832 20.047 -3.486 1 98.81 93 ASP A N 1
ATOM 649 C CA . ASP A 1 93 ? 2.389 20.219 -4.867 1 98.81 93 ASP A CA 1
ATOM 650 C C . ASP A 1 93 ? 2.277 18.875 -5.578 1 98.81 93 ASP A C 1
ATOM 652 O O . ASP A 1 93 ? 1.393 18.672 -6.414 1 98.81 93 ASP A O 1
ATOM 656 N N . GLU A 1 94 ? 3.17 18.016 -5.223 1 98.81 94 GLU A N 1
ATOM 657 C CA . GLU A 1 94 ? 3.199 16.656 -5.75 1 98.81 94 GLU A CA 1
ATOM 658 C C . GLU A 1 94 ? 3.795 15.688 -4.738 1 98.81 94 GLU A C 1
ATOM 660 O O . GLU A 1 94 ? 4.488 16.094 -3.805 1 98.81 94 GLU A O 1
ATOM 665 N N . THR A 1 95 ? 3.553 14.453 -4.855 1 98.94 95 THR A N 1
ATOM 666 C CA . THR A 1 95 ? 4.109 13.375 -4.047 1 98.94 95 THR A CA 1
ATOM 667 C C . THR A 1 95 ? 4.656 12.258 -4.934 1 98.94 95 THR A C 1
ATOM 669 O O . THR A 1 95 ? 4.117 11.992 -6.012 1 98.94 95 THR A O 1
ATOM 672 N N . ARG A 1 96 ? 5.719 11.648 -4.551 1 98.94 96 ARG A N 1
ATOM 673 C CA . ARG A 1 96 ? 6.371 10.555 -5.262 1 98.94 96 ARG A CA 1
ATOM 674 C C . ARG A 1 96 ? 6.898 9.508 -4.289 1 98.94 96 ARG A C 1
ATOM 676 O O . ARG A 1 96 ? 7.102 9.797 -3.107 1 98.94 96 ARG A O 1
ATOM 683 N N . TYR A 1 97 ? 7.086 8.32 -4.797 1 98.94 97 TYR A N 1
ATOM 684 C CA . TYR A 1 97 ? 7.75 7.289 -4.012 1 98.94 97 TYR A CA 1
ATOM 685 C C . TYR A 1 97 ? 9.266 7.387 -4.148 1 98.94 97 TYR A C 1
ATOM 687 O O . TYR A 1 97 ? 9.789 7.391 -5.262 1 98.94 97 TYR A O 1
ATOM 695 N N . HIS A 1 98 ? 9.961 7.445 -3.051 1 98.81 98 HIS A N 1
ATOM 696 C CA . HIS A 1 98 ? 11.414 7.469 -3.191 1 98.81 98 HIS A CA 1
ATOM 697 C C . HIS A 1 98 ? 11.992 6.059 -3.217 1 98.81 98 HIS A C 1
ATOM 699 O O . HIS A 1 98 ? 13.164 5.867 -3.539 1 98.81 98 HIS A O 1
ATOM 705 N N . ASP A 1 99 ? 11.094 5.066 -2.965 1 98.69 99 ASP A N 1
ATOM 706 C CA . ASP A 1 99 ? 11.609 3.703 -2.85 1 98.69 99 ASP A CA 1
ATOM 707 C C . ASP A 1 99 ? 11.008 2.799 -3.924 1 98.69 99 ASP A C 1
ATOM 709 O O . ASP A 1 99 ? 10.984 1.576 -3.771 1 98.69 99 ASP A O 1
ATOM 713 N N . ALA A 1 100 ? 10.43 3.336 -4.996 1 98.81 100 ALA A N 1
ATOM 714 C CA . ALA A 1 100 ? 9.938 2.574 -6.141 1 98.81 100 ALA A CA 1
ATOM 715 C C . ALA A 1 100 ? 10.883 2.707 -7.332 1 98.81 100 ALA A C 1
ATOM 717 O O . ALA A 1 100 ? 11.391 3.793 -7.609 1 98.81 100 ALA A O 1
ATOM 718 N N . ASP A 1 101 ? 11.195 1.609 -7.969 1 98.62 101 ASP A N 1
ATOM 719 C CA . ASP A 1 101 ? 12.125 1.646 -9.094 1 98.62 101 ASP A CA 1
ATOM 720 C C . ASP A 1 101 ? 11.797 0.558 -10.109 1 98.62 101 ASP A C 1
ATOM 722 O O . ASP A 1 101 ? 12.102 -0.617 -9.891 1 98.62 101 ASP A O 1
ATOM 726 N N . VAL A 1 102 ? 11.227 0.903 -11.188 1 98.44 102 VAL A N 1
ATOM 727 C CA . VAL A 1 102 ? 11.039 0.017 -12.336 1 98.44 102 VAL A CA 1
ATOM 728 C C . VAL A 1 102 ? 11.594 0.675 -13.594 1 98.44 102 VAL A C 1
ATOM 730 O O . VAL A 1 102 ? 11.008 0.564 -14.672 1 98.44 102 VAL A O 1
ATOM 733 N N . THR A 1 103 ? 12.625 1.428 -13.391 1 97.69 103 THR A N 1
ATOM 734 C CA . THR A 1 103 ? 13.289 2.1 -14.5 1 97.69 103 THR A CA 1
ATOM 735 C C . THR A 1 103 ? 13.75 1.087 -15.547 1 97.69 103 THR A C 1
ATOM 737 O O . THR A 1 103 ? 13.938 1.435 -16.719 1 97.69 103 THR A O 1
ATOM 740 N N . ALA A 1 104 ? 13.938 -0.18 -15.195 1 96.25 104 ALA A N 1
ATOM 741 C CA . ALA A 1 104 ? 14.305 -1.263 -16.109 1 96.25 104 ALA A CA 1
ATOM 742 C C . ALA A 1 104 ? 13.312 -1.36 -17.266 1 96.25 104 ALA A C 1
ATOM 744 O O . ALA A 1 104 ? 13.641 -1.898 -18.328 1 96.25 104 ALA A O 1
ATOM 745 N N . PHE A 1 105 ? 12.141 -0.803 -17.062 1 97.12 105 PHE A N 1
ATOM 746 C CA . PHE A 1 105 ? 11.094 -0.915 -18.078 1 97.12 105 PHE A CA 1
ATOM 747 C C . PHE A 1 105 ? 10.773 0.449 -18.672 1 97.12 105 PHE A C 1
ATOM 749 O O . PHE A 1 105 ? 9.719 0.633 -19.281 1 97.12 105 PHE A O 1
ATOM 756 N N . GLY A 1 106 ? 11.539 1.478 -18.328 1 97.44 106 GLY A N 1
ATOM 757 C CA . GLY A 1 106 ? 11.422 2.771 -18.984 1 97.44 106 GLY A CA 1
ATOM 758 C C . GLY A 1 106 ? 10.633 3.781 -18.156 1 97.44 106 GLY A C 1
ATOM 759 O O . GLY A 1 106 ? 10.391 4.902 -18.625 1 97.44 106 GLY A O 1
ATOM 760 N N . TYR A 1 107 ? 10.281 3.469 -16.984 1 98.25 107 TYR A N 1
ATOM 761 C CA . TYR A 1 107 ? 9.578 4.398 -16.109 1 98.25 107 TYR A CA 1
ATOM 762 C C . TYR A 1 107 ? 10.547 5.316 -15.383 1 98.25 107 TYR A C 1
ATOM 764 O O . TYR A 1 107 ? 11.742 5.023 -15.297 1 98.25 107 TYR A O 1
ATOM 772 N N . GLU A 1 108 ? 10.062 6.441 -14.852 1 98.44 108 GLU A N 1
ATOM 773 C CA . GLU A 1 108 ? 10.867 7.328 -14.023 1 98.44 108 GLU A CA 1
ATOM 774 C C . GLU A 1 108 ? 11.102 6.727 -12.641 1 98.44 108 GLU A C 1
ATOM 776 O O . GLU A 1 108 ? 10.32 5.895 -12.172 1 98.44 108 GLU A O 1
ATOM 781 N N . LYS A 1 109 ? 12.227 7.141 -12.023 1 98.44 109 LYS A N 1
ATOM 782 C CA . LYS A 1 109 ? 12.398 6.789 -10.617 1 98.44 109 LYS A CA 1
ATOM 783 C C . LYS A 1 109 ? 11.18 7.199 -9.789 1 98.44 109 LYS A C 1
ATOM 785 O O . LYS A 1 109 ? 10.688 8.32 -9.922 1 98.44 109 LYS A O 1
ATOM 790 N N . GLY A 1 110 ? 10.641 6.258 -9.016 1 98.75 110 GLY A N 1
ATOM 791 C CA . GLY A 1 110 ? 9.508 6.562 -8.156 1 98.75 110 GLY A CA 1
ATOM 792 C C . GLY A 1 110 ? 8.172 6.293 -8.812 1 98.75 110 GLY A C 1
ATOM 793 O O . GLY A 1 110 ? 7.129 6.336 -8.156 1 98.75 110 GLY A O 1
ATOM 794 N N . GLN A 1 111 ? 8.203 6.02 -10.102 1 98.81 111 GLN A N 1
ATOM 795 C CA . GLN A 1 111 ? 6.977 5.746 -10.844 1 98.81 111 GLN A CA 1
ATOM 796 C C . GLN A 1 111 ? 6.691 4.25 -10.898 1 98.81 111 GLN A C 1
ATOM 798 O O . GLN A 1 111 ? 7.605 3.443 -11.086 1 98.81 111 GLN A O 1
ATOM 803 N N . LEU A 1 112 ? 5.48 3.871 -10.672 1 98.75 112 LEU A N 1
ATOM 804 C CA . LEU A 1 112 ? 5.035 2.494 -10.859 1 98.75 112 LEU A CA 1
ATOM 805 C C . LEU A 1 112 ? 4.137 2.377 -12.086 1 98.75 112 LEU A C 1
ATOM 807 O O . LEU A 1 112 ? 3.445 3.334 -12.445 1 98.75 112 LEU A O 1
ATOM 811 N N . PRO A 1 113 ? 4.102 1.158 -12.711 1 98.12 113 PRO A N 1
ATOM 812 C CA . PRO A 1 113 ? 3.26 0.984 -13.898 1 98.12 113 PRO A CA 1
ATOM 813 C C . PRO A 1 113 ? 1.802 1.363 -13.648 1 98.12 113 PRO A C 1
ATOM 815 O O . PRO A 1 113 ? 1.276 1.13 -12.555 1 98.12 113 PRO A O 1
ATOM 818 N N . ALA A 1 114 ? 1.161 1.998 -14.648 1 97.94 114 ALA A N 1
ATOM 819 C CA . ALA A 1 114 ? -0.245 2.393 -14.648 1 97.94 114 ALA A CA 1
ATOM 820 C C . ALA A 1 114 ? -0.487 3.562 -13.695 1 97.94 114 ALA A C 1
ATOM 822 O O . ALA A 1 114 ? -1.626 3.828 -13.305 1 97.94 114 ALA A O 1
ATOM 823 N N . ASN A 1 115 ? 0.555 4.266 -13.25 1 98.75 115 ASN A N 1
ATOM 824 C CA . ASN A 1 115 ? 0.477 5.469 -12.43 1 98.75 115 ASN A CA 1
ATOM 825 C C . ASN A 1 115 ? 1.301 6.605 -13.031 1 98.75 115 ASN A C 1
ATOM 827 O O . ASN A 1 115 ? 2.242 6.367 -13.789 1 98.75 115 ASN A O 1
ATOM 831 N N . PRO A 1 116 ? 0.917 7.859 -12.742 1 98.75 116 PRO A N 1
ATOM 832 C CA . PRO A 1 116 ? 1.813 8.961 -13.102 1 98.75 116 PRO A CA 1
ATOM 833 C C . PRO A 1 116 ? 3.107 8.953 -12.289 1 98.75 116 PRO A C 1
ATOM 835 O O . PRO A 1 116 ? 3.18 8.312 -11.242 1 98.75 116 PRO A O 1
ATOM 838 N N . ALA A 1 117 ? 4.133 9.609 -12.773 1 98.31 117 ALA A N 1
ATOM 839 C CA . ALA A 1 117 ? 5.398 9.711 -12.055 1 98.31 117 ALA A CA 1
ATOM 840 C C . ALA A 1 117 ? 5.219 10.445 -10.727 1 98.31 117 ALA A C 1
ATOM 842 O O . ALA A 1 117 ? 5.906 10.148 -9.75 1 98.31 117 ALA A O 1
ATOM 843 N N . ALA A 1 118 ? 4.309 11.414 -10.758 1 98.81 118 ALA A N 1
ATOM 844 C CA . ALA A 1 118 ? 3.969 12.195 -9.57 1 98.81 118 ALA A CA 1
ATOM 845 C C . ALA A 1 118 ? 2.457 12.297 -9.398 1 98.81 118 ALA A C 1
ATOM 847 O O . ALA A 1 118 ? 1.72 12.445 -10.375 1 98.81 118 ALA A O 1
ATOM 848 N N . PHE A 1 119 ? 2.02 12.203 -8.219 1 98.94 119 PHE A N 1
ATOM 849 C CA . PHE A 1 119 ? 0.63 12.516 -7.906 1 98.94 119 PHE A CA 1
ATOM 850 C C . PHE A 1 119 ? 0.485 13.977 -7.488 1 98.94 119 PHE A C 1
ATOM 852 O O . PHE A 1 119 ? 1.06 14.398 -6.48 1 98.94 119 PHE A O 1
ATOM 859 N N . LEU A 1 120 ? -0.269 14.711 -8.211 1 98.94 120 LEU A N 1
ATOM 860 C CA . LEU A 1 120 ? -0.382 16.156 -8.008 1 98.94 120 LEU A CA 1
ATOM 861 C C . LEU A 1 120 ? -1.497 16.469 -7.016 1 98.94 120 LEU A C 1
ATOM 863 O O . LEU A 1 120 ? -2.605 15.945 -7.129 1 98.94 120 LEU A O 1
ATOM 867 N N . SER A 1 121 ? -1.192 17.297 -6.047 1 98.94 121 SER A N 1
ATOM 868 C CA . SER A 1 121 ? -2.221 17.797 -5.133 1 98.94 121 SER A CA 1
ATOM 869 C C . SER A 1 121 ? -3.223 18.688 -5.859 1 98.94 121 SER A C 1
ATOM 871 O O . SER A 1 121 ? -2.881 19.344 -6.848 1 98.94 121 SER A O 1
ATOM 873 N N . ASP A 1 122 ? -4.457 18.672 -5.32 1 98.94 122 ASP A N 1
ATOM 874 C CA . ASP A 1 122 ? -5.445 19.625 -5.84 1 98.94 122 ASP A CA 1
ATOM 875 C C . ASP A 1 122 ? -4.996 21.062 -5.621 1 98.94 122 ASP A C 1
ATOM 877 O O . ASP A 1 122 ? -4.68 21.453 -4.496 1 98.94 122 ASP A O 1
ATOM 881 N N . LYS A 1 123 ? -4.977 21.812 -6.652 1 98.81 123 LYS A N 1
ATOM 882 C CA . LYS A 1 123 ? -4.426 23.156 -6.594 1 98.81 123 LYS A CA 1
ATOM 883 C C . LYS A 1 123 ? -5.203 24.031 -5.617 1 98.81 123 LYS A C 1
ATOM 885 O O . LYS A 1 123 ? -4.613 24.812 -4.867 1 98.81 123 LYS A O 1
ATOM 890 N N . LYS A 1 124 ? -6.508 23.953 -5.617 1 98.81 124 LYS A N 1
ATOM 891 C CA . LYS A 1 124 ? -7.332 24.766 -4.738 1 98.81 124 LYS A CA 1
ATOM 892 C C . LYS A 1 124 ? -7.078 24.422 -3.271 1 98.81 124 LYS A C 1
ATOM 894 O O . LYS A 1 124 ? -7.008 25.312 -2.424 1 98.81 124 LYS A O 1
ATOM 899 N N . LEU A 1 125 ? -6.953 23.125 -2.986 1 98.94 125 LEU A N 1
ATOM 900 C CA . LEU A 1 125 ? -6.684 22.703 -1.616 1 98.94 125 LEU A CA 1
ATOM 901 C C . LEU A 1 125 ? -5.301 23.172 -1.167 1 98.94 125 LEU A C 1
ATOM 903 O O . LEU A 1 125 ? -5.133 23.625 -0.033 1 98.94 125 LEU A O 1
ATOM 907 N N . ALA A 1 126 ? -4.355 23.031 -2.043 1 98.94 126 ALA A N 1
ATOM 908 C CA . ALA A 1 126 ? -2.994 23.453 -1.722 1 98.94 126 ALA A CA 1
ATOM 909 C C . ALA A 1 126 ? -2.922 24.953 -1.486 1 98.94 126 ALA A C 1
ATOM 911 O O . ALA A 1 126 ? -2.26 25.406 -0.551 1 98.94 126 ALA A O 1
ATOM 912 N N . ASP A 1 127 ? -3.564 25.719 -2.381 1 98.88 127 ASP A N 1
ATOM 913 C CA . ASP A 1 127 ? -3.613 27.172 -2.227 1 98.88 127 ASP A CA 1
ATOM 914 C C . ASP A 1 127 ? -4.27 27.562 -0.904 1 98.88 127 ASP A C 1
ATOM 916 O O . ASP A 1 127 ? -3.793 28.453 -0.209 1 98.88 127 ASP A O 1
ATOM 920 N N . LEU A 1 128 ? -5.32 26.891 -0.591 1 98.88 128 LEU A N 1
ATOM 921 C CA . LEU A 1 128 ? -6.02 27.156 0.661 1 98.88 128 LEU A CA 1
ATOM 922 C C . LEU A 1 128 ? -5.121 26.875 1.858 1 98.88 128 LEU A C 1
ATOM 924 O O . LEU A 1 128 ? -5.062 27.672 2.799 1 98.88 128 LEU A O 1
ATOM 928 N N . ALA A 1 129 ? -4.457 25.734 1.85 1 98.94 129 ALA A N 1
ATOM 929 C CA . ALA A 1 129 ? -3.553 25.375 2.938 1 98.94 129 ALA A CA 1
ATOM 930 C C . ALA A 1 129 ? -2.473 26.438 3.131 1 98.94 129 ALA A C 1
ATOM 932 O O . ALA A 1 129 ? -2.166 26.812 4.262 1 98.94 129 ALA A O 1
ATOM 933 N N . GLN A 1 130 ? -1.934 26.844 2.041 1 98.88 130 GLN A N 1
ATOM 934 C CA . GLN A 1 130 ? -0.896 27.875 2.1 1 98.88 130 GLN A CA 1
ATOM 935 C C . GLN A 1 130 ? -1.435 29.156 2.701 1 98.88 130 GLN A C 1
ATOM 937 O O . GLN A 1 130 ? -0.788 29.766 3.557 1 98.88 130 GLN A O 1
ATOM 942 N N . GLU A 1 131 ? -2.539 29.578 2.227 1 98.81 131 GLU A N 1
ATOM 943 C CA . GLU A 1 131 ? -3.166 30.797 2.725 1 98.81 131 GLU A CA 1
ATOM 944 C C . GLU A 1 131 ? -3.402 30.719 4.23 1 98.81 131 GLU A C 1
ATOM 946 O O . GLU A 1 131 ? -3.096 31.672 4.961 1 98.81 131 GLU A O 1
ATOM 951 N N . ILE A 1 132 ? -3.934 29.641 4.676 1 98.81 132 ILE A N 1
ATOM 952 C CA . ILE A 1 132 ? -4.258 29.469 6.086 1 98.81 132 ILE A CA 1
ATOM 953 C C . ILE A 1 132 ? -2.975 29.453 6.914 1 98.81 132 ILE A C 1
ATOM 955 O O . ILE A 1 132 ? -2.904 30.062 7.977 1 98.81 132 ILE A O 1
ATOM 959 N N . ALA A 1 133 ? -1.963 28.719 6.43 1 98.75 133 ALA A N 1
ATOM 960 C CA . ALA A 1 133 ? -0.688 28.656 7.141 1 98.75 133 ALA A CA 1
ATOM 961 C C . ALA A 1 133 ? -0.096 30.047 7.328 1 98.75 133 ALA A C 1
ATOM 963 O O . ALA A 1 133 ? 0.363 30.391 8.414 1 98.75 133 ALA A O 1
ATOM 964 N N . GLU A 1 134 ? -0.129 30.797 6.293 1 98.56 134 GLU A N 1
ATOM 965 C CA . GLU A 1 134 ? 0.399 32.156 6.336 1 98.56 134 GLU A CA 1
ATOM 966 C C . GLU A 1 134 ? -0.402 33.031 7.301 1 98.56 134 GLU A C 1
ATOM 968 O O . GLU A 1 134 ? 0.173 33.781 8.078 1 98.56 134 GLU A O 1
ATOM 973 N N . LYS A 1 135 ? -1.654 32.969 7.25 1 98.38 135 LYS A N 1
ATOM 974 C CA . LYS A 1 135 ? -2.514 33.719 8.148 1 98.38 135 LYS A CA 1
ATOM 975 C C . LYS A 1 135 ? -2.252 33.375 9.609 1 98.38 135 LYS A C 1
ATOM 977 O O . LYS A 1 135 ? -2.346 34.219 10.492 1 98.38 135 LYS A O 1
ATOM 982 N N . GLN A 1 136 ? -1.931 32.094 9.836 1 98.38 136 GLN A N 1
ATOM 983 C CA . GLN A 1 136 ? -1.677 31.609 11.18 1 98.38 136 GLN A CA 1
ATOM 984 C C . GLN A 1 136 ? -0.254 31.922 11.633 1 98.38 136 GLN A C 1
ATOM 986 O O . GLN A 1 136 ? 0.137 31.609 12.758 1 98.38 136 GLN A O 1
ATOM 991 N N . GLY A 1 137 ? 0.583 32.469 10.75 1 98.19 137 GLY A N 1
ATOM 992 C CA . GLY A 1 137 ? 1.952 32.844 11.07 1 98.19 137 GLY A CA 1
ATOM 993 C C . GLY A 1 137 ? 2.91 31.672 11.031 1 98.19 137 GLY A C 1
ATOM 994 O O . GLY A 1 137 ? 3.98 31.719 11.641 1 98.19 137 GLY A O 1
ATOM 995 N N . GLN A 1 138 ? 2.523 30.625 10.391 1 98 138 GLN A N 1
ATOM 996 C CA . GLN A 1 138 ? 3.389 29.453 10.289 1 98 138 GLN A CA 1
ATOM 997 C C . GLN A 1 138 ? 4.387 29.594 9.148 1 98 138 GLN A C 1
ATOM 999 O O . GLN A 1 138 ? 4.055 30.156 8.102 1 98 138 GLN A O 1
ATOM 1004 N N . SER A 1 139 ? 5.578 29.188 9.375 1 98 139 SER A N 1
ATOM 1005 C CA . SER A 1 139 ? 6.535 29.062 8.273 1 98 139 SER A CA 1
ATOM 1006 C C . SER A 1 139 ? 6.148 27.922 7.344 1 98 139 SER A C 1
ATOM 1008 O O . SER A 1 139 ? 6.043 26.766 7.773 1 98 139 SER A O 1
ATOM 1010 N N . VAL A 1 140 ? 5.93 28.203 6.039 1 98.25 140 VAL A N 1
ATOM 1011 C CA . VAL A 1 140 ? 5.359 27.219 5.145 1 98.25 140 VAL A CA 1
ATOM 1012 C C . VAL A 1 140 ? 6.133 27.188 3.828 1 98.25 140 VAL A C 1
ATOM 1014 O O . VAL A 1 140 ? 6.57 28.234 3.344 1 98.25 140 VAL A O 1
ATOM 1017 N N . LYS A 1 141 ? 6.398 26.031 3.332 1 97.81 141 LYS A N 1
ATOM 1018 C CA . LYS A 1 141 ? 6.922 25.812 1.989 1 97.81 141 LYS A CA 1
ATOM 1019 C C . LYS A 1 141 ? 6.051 24.828 1.219 1 97.81 141 LYS A C 1
ATOM 1021 O O . LYS A 1 141 ? 5.387 23.969 1.817 1 97.81 141 LYS A O 1
ATOM 1026 N N . ARG A 1 142 ? 6.043 24.953 -0.084 1 97.81 142 ARG A N 1
ATOM 1027 C CA . ARG A 1 142 ? 5.324 24.047 -0.969 1 97.81 142 ARG A CA 1
ATOM 1028 C C . ARG A 1 142 ? 6.289 23.281 -1.88 1 97.81 142 ARG A C 1
ATOM 1030 O O . ARG A 1 142 ? 7.285 23.844 -2.34 1 97.81 142 ARG A O 1
ATOM 1037 N N . GLY A 1 143 ? 5.969 22.016 -2.129 1 98.44 143 GLY A N 1
ATOM 1038 C CA . GLY A 1 143 ? 6.809 21.297 -3.074 1 98.44 143 GLY A CA 1
ATOM 1039 C C . GLY A 1 143 ? 6.574 19.797 -3.066 1 98.44 143 GLY A C 1
ATOM 1040 O O . GLY A 1 143 ? 5.438 19.344 -2.918 1 98.44 143 GLY A O 1
ATOM 1041 N N . LEU A 1 144 ? 7.637 19.062 -3.381 1 98.88 144 LEU A N 1
ATOM 1042 C CA . LEU A 1 144 ? 7.598 17.609 -3.516 1 98.88 144 LEU A CA 1
ATOM 1043 C C . LEU A 1 144 ? 7.797 16.938 -2.164 1 98.88 144 LEU A C 1
ATOM 1045 O O . LEU A 1 144 ? 8.75 17.25 -1.442 1 98.88 144 LEU A O 1
ATOM 1049 N N . ILE A 1 145 ? 6.914 16.109 -1.775 1 98.94 145 ILE A N 1
ATOM 1050 C CA . ILE A 1 145 ? 7.055 15.219 -0.628 1 98.94 145 ILE A CA 1
ATOM 1051 C C . ILE A 1 145 ? 7.227 13.781 -1.109 1 98.94 145 ILE A C 1
ATOM 1053 O O . ILE A 1 145 ? 6.457 13.305 -1.949 1 98.94 145 ILE A O 1
ATOM 1057 N N . CYS A 1 146 ? 8.219 13.086 -0.657 1 98.88 146 CYS A N 1
ATOM 1058 C CA . CYS A 1 146 ? 8.477 11.711 -1.083 1 98.88 146 CYS A CA 1
ATOM 1059 C C . CYS A 1 146 ? 8.188 10.727 0.046 1 98.88 146 CYS A C 1
ATOM 1061 O O . CYS A 1 146 ? 8.523 10.992 1.202 1 98.88 146 CYS A O 1
ATOM 1063 N N . SER A 1 147 ? 7.543 9.648 -0.274 1 98.94 147 SER A N 1
ATOM 1064 C CA . SER A 1 147 ? 7.23 8.602 0.695 1 98.94 147 SER A CA 1
ATOM 1065 C C . SER A 1 147 ? 7.996 7.316 0.389 1 98.94 147 SER A C 1
ATOM 1067 O O . SER A 1 147 ? 8.32 7.043 -0.767 1 98.94 147 SER A O 1
ATOM 1069 N N . GLY A 1 148 ? 8.242 6.543 1.323 1 98.81 148 GLY A N 1
ATOM 1070 C CA . GLY A 1 148 ? 8.766 5.184 1.281 1 98.81 148 GLY A CA 1
ATOM 1071 C C . GLY A 1 148 ? 8.586 4.438 2.59 1 98.81 148 GLY A C 1
ATOM 1072 O O . GLY A 1 148 ? 8.312 5.043 3.625 1 98.81 148 GLY A O 1
ATOM 1073 N N . ASP A 1 149 ? 8.789 3.119 2.531 1 98.88 149 ASP A N 1
ATOM 1074 C CA . ASP A 1 149 ? 8.555 2.293 3.713 1 98.88 149 ASP A CA 1
ATOM 1075 C C . ASP A 1 149 ? 9.812 2.189 4.57 1 98.88 149 ASP A C 1
ATOM 1077 O O . ASP A 1 149 ? 10.18 1.1 5.016 1 98.88 149 ASP A O 1
ATOM 1081 N N . SER A 1 150 ? 10.469 3.297 4.793 1 98.56 150 SER A N 1
ATOM 1082 C CA . SER A 1 150 ? 11.656 3.393 5.637 1 98.56 150 SER A CA 1
ATOM 1083 C C . SER A 1 150 ? 11.703 4.723 6.379 1 98.56 150 SER A C 1
ATOM 1085 O O . SER A 1 150 ? 11.359 5.766 5.816 1 98.56 150 SER A O 1
ATOM 1087 N N . PHE A 1 151 ? 12.086 4.617 7.645 1 98.19 151 PHE A N 1
ATOM 1088 C CA . PHE A 1 151 ? 12.422 5.852 8.344 1 98.19 151 PHE A CA 1
ATOM 1089 C C . PHE A 1 151 ? 13.805 6.348 7.941 1 98.19 151 PHE A C 1
ATOM 1091 O O . PHE A 1 151 ? 14.805 5.664 8.172 1 98.19 151 PHE A O 1
ATOM 1098 N N . ILE A 1 152 ? 13.836 7.508 7.332 1 97.94 152 ILE A N 1
ATOM 1099 C CA . ILE A 1 152 ? 15.094 8.062 6.828 1 97.94 152 ILE A CA 1
ATOM 1100 C C . ILE A 1 152 ? 15.859 8.727 7.969 1 97.94 152 ILE A C 1
ATOM 1102 O O . ILE A 1 152 ? 15.398 9.727 8.531 1 97.94 152 ILE A O 1
ATOM 1106 N N . ASN A 1 153 ? 17 8.141 8.32 1 96 153 ASN A N 1
ATOM 1107 C CA . ASN A 1 153 ? 17.734 8.633 9.484 1 96 153 ASN A CA 1
ATOM 1108 C C . ASN A 1 153 ? 19.234 8.664 9.227 1 96 153 ASN A C 1
ATOM 1110 O O . ASN A 1 153 ? 20.031 8.469 10.156 1 96 153 ASN A O 1
ATOM 1114 N N . SER A 1 154 ? 19.609 8.805 7.969 1 94.81 154 SER A N 1
ATOM 1115 C CA . SER A 1 154 ? 21.031 8.898 7.652 1 94.81 154 SER A CA 1
ATOM 1116 C C . SER A 1 154 ? 21.281 9.859 6.5 1 94.81 154 SER A C 1
ATOM 1118 O O . SER A 1 154 ? 20.469 9.953 5.578 1 94.81 154 SER A O 1
ATOM 1120 N N . GLU A 1 155 ? 22.391 10.438 6.508 1 94.5 155 GLU A N 1
ATOM 1121 C CA . GLU A 1 155 ? 22.781 11.391 5.477 1 94.5 155 GLU A CA 1
ATOM 1122 C C . GLU A 1 155 ? 22.891 10.719 4.109 1 94.5 155 GLU A C 1
ATOM 1124 O O . GLU A 1 155 ? 22.562 11.32 3.086 1 94.5 155 GLU A O 1
ATOM 1129 N N . ASP A 1 156 ? 23.375 9.516 4.148 1 95.75 156 ASP A N 1
ATOM 1130 C CA . ASP A 1 156 ? 23.531 8.773 2.902 1 95.75 156 ASP A CA 1
ATOM 1131 C C . ASP A 1 156 ? 22.188 8.57 2.203 1 95.75 156 ASP A C 1
ATOM 1133 O O . ASP A 1 156 ? 22.094 8.75 0.988 1 95.75 156 ASP A O 1
ATOM 1137 N N . LYS A 1 157 ? 21.219 8.227 2.961 1 96.06 157 LYS A N 1
ATOM 1138 C CA . LYS A 1 157 ? 19.891 8.023 2.396 1 96.06 157 LYS A CA 1
ATOM 1139 C C . LYS A 1 157 ? 19.297 9.328 1.888 1 96.06 157 LYS A C 1
ATOM 1141 O O . LYS A 1 157 ? 18.688 9.375 0.812 1 96.06 157 LYS A O 1
ATOM 1146 N N . ILE A 1 158 ? 19.484 10.375 2.623 1 96.69 158 ILE A N 1
ATOM 1147 C CA . ILE A 1 158 ? 18.984 11.688 2.223 1 96.69 158 ILE A CA 1
ATOM 1148 C C . ILE A 1 158 ? 19.656 12.117 0.916 1 96.69 158 ILE A C 1
ATOM 1150 O O . ILE A 1 158 ? 18.984 12.594 -0.004 1 96.69 158 ILE A O 1
ATOM 1154 N N . THR A 1 159 ? 20.953 11.906 0.853 1 97.06 159 THR A N 1
ATOM 1155 C CA . THR A 1 159 ? 21.719 12.273 -0.33 1 97.06 159 THR A CA 1
ATOM 1156 C C . THR A 1 159 ? 21.219 11.516 -1.559 1 97.06 159 THR A C 1
ATOM 1158 O O . THR A 1 159 ? 21.062 12.102 -2.633 1 97.06 159 THR A O 1
ATOM 1161 N N . GLN A 1 160 ? 20.969 10.273 -1.376 1 97.19 160 GLN A N 1
ATOM 1162 C CA . GLN A 1 160 ? 20.453 9.469 -2.482 1 97.19 160 GLN A CA 1
ATOM 1163 C C . GLN A 1 160 ? 19.078 9.953 -2.926 1 97.19 160 GLN A C 1
ATOM 1165 O O . GLN A 1 160 ? 18.797 10.047 -4.125 1 97.19 160 GLN A O 1
ATOM 1170 N N . ILE A 1 161 ? 18.219 10.258 -1.975 1 98.25 161 ILE A N 1
ATOM 1171 C CA . ILE A 1 161 ? 16.875 10.719 -2.291 1 98.25 161 ILE A CA 1
ATOM 1172 C C . ILE A 1 161 ? 16.953 12.062 -3.012 1 98.25 161 ILE A C 1
ATOM 1174 O O . ILE A 1 161 ? 16.25 12.281 -4.004 1 98.25 161 ILE A O 1
ATOM 1178 N N . GLN A 1 162 ? 17.812 12.93 -2.59 1 97.81 162 GLN A N 1
ATOM 1179 C CA . GLN A 1 162 ? 17.969 14.234 -3.217 1 97.81 162 GLN A CA 1
ATOM 1180 C C . GLN A 1 162 ? 18.531 14.102 -4.633 1 97.81 162 GLN A C 1
ATOM 1182 O O . GLN A 1 162 ? 18.188 14.891 -5.516 1 97.81 162 GLN A O 1
ATOM 1187 N N . ALA A 1 163 ? 19.406 13.125 -4.82 1 98.19 163 ALA A N 1
ATOM 1188 C CA . ALA A 1 163 ? 19.938 12.867 -6.16 1 98.19 163 ALA A CA 1
ATOM 1189 C C . ALA A 1 163 ? 18.828 12.414 -7.113 1 98.19 163 ALA A C 1
ATOM 1191 O O . ALA A 1 163 ? 18.797 12.828 -8.273 1 98.19 163 ALA A O 1
ATOM 1192 N N . ASP A 1 164 ? 17.953 11.609 -6.637 1 98.25 164 ASP A N 1
ATOM 1193 C CA . ASP A 1 164 ? 16.859 11.086 -7.449 1 98.25 164 ASP A CA 1
ATOM 1194 C C . ASP A 1 164 ? 15.75 12.133 -7.625 1 98.25 164 ASP A C 1
ATOM 1196 O O . ASP A 1 164 ? 15.094 12.18 -8.664 1 98.25 164 ASP A O 1
ATOM 1200 N N . PHE A 1 165 ? 15.562 12.938 -6.574 1 98.5 165 PHE A N 1
ATOM 1201 C CA . PHE A 1 165 ? 14.492 13.93 -6.531 1 98.5 165 PHE A CA 1
ATOM 1202 C C . PHE A 1 165 ? 15.023 15.273 -6.027 1 98.5 165 PHE A C 1
ATOM 1204 O O . PHE A 1 165 ? 14.781 15.648 -4.883 1 98.5 165 PHE A O 1
ATOM 1211 N N . PRO A 1 166 ? 15.586 16.031 -6.848 1 97.44 166 PRO A N 1
ATOM 1212 C CA . PRO A 1 166 ? 16.312 17.234 -6.43 1 97.44 166 PRO A CA 1
ATOM 1213 C C . PRO A 1 166 ? 15.406 18.281 -5.777 1 97.44 166 PRO A C 1
ATOM 1215 O O . PRO A 1 166 ? 15.875 19.109 -5 1 97.44 166 PRO A O 1
ATOM 1218 N N . ASN A 1 167 ? 14.117 18.219 -5.992 1 96.75 167 ASN A N 1
ATOM 1219 C CA . ASN A 1 167 ? 13.219 19.234 -5.473 1 96.75 167 ASN A CA 1
ATOM 1220 C C . ASN A 1 167 ? 12.461 18.75 -4.242 1 96.75 167 ASN A C 1
ATOM 1222 O O . ASN A 1 167 ? 11.477 19.359 -3.828 1 96.75 167 ASN A O 1
ATOM 1226 N N . VAL A 1 168 ? 12.945 17.656 -3.654 1 98.5 168 VAL A N 1
ATOM 1227 C CA . VAL A 1 168 ? 12.234 17.078 -2.518 1 98.5 168 VAL A CA 1
ATOM 1228 C C . VAL A 1 168 ? 12.312 18.031 -1.325 1 98.5 168 VAL A C 1
ATOM 1230 O O . VAL A 1 168 ? 13.383 18.578 -1.025 1 98.5 168 VAL A O 1
ATOM 1233 N N . MET A 1 169 ? 11.172 18.281 -0.668 1 98.25 169 MET A N 1
ATOM 1234 C CA . MET A 1 169 ? 11.094 19.141 0.51 1 98.25 169 MET A CA 1
ATOM 1235 C C . MET A 1 169 ? 11.148 18.312 1.79 1 98.25 169 MET A C 1
ATOM 1237 O O . MET A 1 169 ? 11.805 18.703 2.756 1 98.25 169 MET A O 1
ATOM 1241 N N . GLY A 1 170 ? 10.445 17.219 1.786 1 98.31 170 GLY A N 1
ATOM 1242 C CA . GLY A 1 170 ? 10.336 16.359 2.953 1 98.31 170 GLY A CA 1
ATOM 1243 C C . GLY A 1 170 ? 10.133 14.906 2.602 1 98.31 170 GLY A C 1
ATOM 1244 O O . GLY A 1 170 ? 9.766 14.578 1.473 1 98.31 170 GLY A O 1
ATOM 1245 N N . VAL A 1 171 ? 10.484 14.055 3.543 1 98.75 171 VAL A N 1
ATOM 1246 C CA . VAL A 1 171 ? 10.336 12.609 3.379 1 98.75 171 VAL A CA 1
ATOM 1247 C C . VAL A 1 171 ? 9.477 12.047 4.512 1 98.75 171 VAL A C 1
ATOM 1249 O O . VAL A 1 171 ? 9.555 12.516 5.648 1 98.75 171 VAL A O 1
ATOM 1252 N N . GLU A 1 172 ? 8.656 11.148 4.203 1 98.69 172 GLU A N 1
ATOM 1253 C CA . GLU A 1 172 ? 7.789 10.469 5.164 1 98.69 172 GLU A CA 1
ATOM 1254 C C . GLU A 1 172 ? 7.312 9.125 4.633 1 98.69 172 GLU A C 1
ATOM 1256 O O . GLU A 1 172 ? 7.918 8.562 3.719 1 98.69 172 GLU A O 1
ATOM 1261 N N . MET A 1 173 ? 6.305 8.469 5.262 1 98.81 173 MET A N 1
ATOM 1262 C CA . MET A 1 173 ? 6.145 7.047 4.965 1 98.81 173 MET A CA 1
ATOM 1263 C C . MET A 1 173 ? 4.76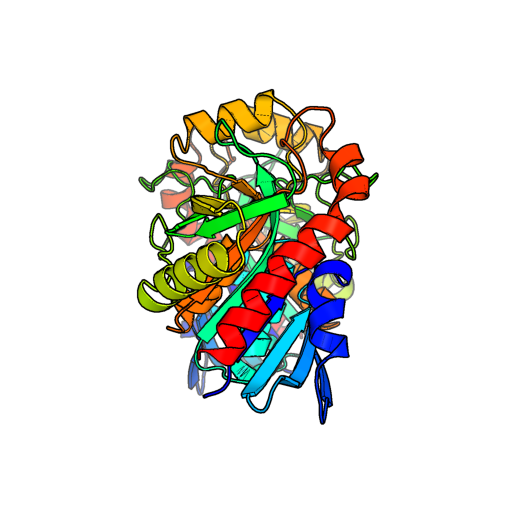6 6.77 4.379 1 98.81 173 MET A C 1
ATOM 1265 O O . MET A 1 173 ? 4.492 5.656 3.928 1 98.81 173 MET A O 1
ATOM 1269 N N . GLU A 1 174 ? 3.842 7.824 4.281 1 98.88 174 GLU A N 1
ATOM 1270 C CA . GLU A 1 174 ? 2.48 7.41 3.955 1 98.88 174 GLU A CA 1
ATOM 1271 C C . GLU A 1 174 ? 1.896 8.273 2.84 1 98.88 174 GLU A C 1
ATOM 1273 O O . GLU A 1 174 ? 0.969 7.855 2.145 1 98.88 174 GLU A O 1
ATOM 1278 N N . ALA A 1 175 ? 2.256 9.477 2.562 1 98.94 175 ALA A N 1
ATOM 1279 C CA . ALA A 1 175 ? 1.542 10.492 1.798 1 98.94 175 ALA A CA 1
ATOM 1280 C C . ALA A 1 175 ? 1.328 10.047 0.355 1 98.94 175 ALA A C 1
ATOM 1282 O O . ALA A 1 175 ? 0.237 10.211 -0.196 1 98.94 175 ALA A O 1
ATOM 1283 N N . THR A 1 176 ? 2.367 9.5 -0.268 1 98.94 176 THR A N 1
ATOM 1284 C CA . THR A 1 176 ? 2.25 9.125 -1.672 1 98.94 176 THR A CA 1
ATOM 1285 C C . THR A 1 176 ? 1.257 7.977 -1.843 1 98.94 176 THR A C 1
ATOM 1287 O O . THR A 1 176 ? 0.524 7.926 -2.832 1 98.94 176 THR A O 1
ATOM 1290 N N . ALA A 1 177 ? 1.25 7.035 -0.871 1 98.94 177 ALA A N 1
ATOM 1291 C CA . ALA A 1 177 ? 0.263 5.961 -0.914 1 98.94 177 ALA A CA 1
ATOM 1292 C C . ALA A 1 177 ? -1.157 6.516 -0.842 1 98.94 177 ALA A C 1
ATOM 1294 O O . ALA A 1 177 ? -2.031 6.102 -1.605 1 98.94 177 ALA A O 1
ATOM 1295 N N . ILE A 1 178 ? -1.399 7.48 0.082 1 99 178 ILE A N 1
ATOM 1296 C CA . ILE A 1 178 ? -2.705 8.117 0.224 1 99 178 ILE A CA 1
ATOM 1297 C C . ILE A 1 178 ? -3.066 8.844 -1.069 1 99 178 ILE A C 1
ATOM 1299 O O . ILE A 1 178 ? -4.199 8.75 -1.547 1 99 178 ILE A O 1
ATOM 1303 N N . ALA A 1 179 ? -2.109 9.531 -1.674 1 99 179 ALA A N 1
ATOM 1304 C CA . ALA A 1 179 ? -2.305 10.227 -2.941 1 99 179 ALA A CA 1
ATOM 1305 C C . ALA A 1 179 ? -2.682 9.258 -4.055 1 99 179 ALA A C 1
ATOM 1307 O O . ALA A 1 179 ? -3.578 9.531 -4.852 1 99 179 ALA A O 1
ATOM 1308 N N . GLN A 1 180 ? -1.979 8.141 -4.086 1 99 180 GLN A N 1
ATOM 1309 C CA . GLN A 1 180 ? -2.264 7.141 -5.113 1 99 180 GLN A CA 1
ATOM 1310 C C . GLN A 1 180 ? -3.691 6.613 -4.984 1 99 180 GLN A C 1
ATOM 1312 O O . GLN A 1 180 ? -4.379 6.418 -5.992 1 99 180 GLN A O 1
ATOM 1317 N N . VAL A 1 181 ? -4.117 6.336 -3.754 1 99 181 VAL A N 1
ATOM 1318 C CA . VAL A 1 181 ? -5.484 5.867 -3.545 1 99 181 VAL A CA 1
ATOM 1319 C C . VAL A 1 181 ? -6.473 6.945 -3.99 1 99 181 VAL A C 1
ATOM 1321 O O . VAL A 1 181 ? -7.438 6.652 -4.703 1 99 181 VAL A O 1
ATOM 1324 N N . CYS A 1 182 ? -6.258 8.18 -3.582 1 99 182 CYS A N 1
ATOM 1325 C CA . CYS A 1 182 ? -7.129 9.281 -3.979 1 99 182 CYS A CA 1
ATOM 1326 C C . CYS A 1 182 ? -7.18 9.422 -5.496 1 99 182 CYS A C 1
ATOM 1328 O O . CYS A 1 182 ? -8.25 9.594 -6.074 1 99 182 CYS A O 1
ATOM 1330 N N . TYR A 1 183 ? -5.984 9.344 -6.086 1 98.94 183 TYR A N 1
ATOM 1331 C CA . TYR A 1 183 ? -5.902 9.414 -7.543 1 98.94 183 TYR A CA 1
ATOM 1332 C C . TYR A 1 183 ? -6.742 8.312 -8.188 1 98.94 183 TYR A C 1
ATOM 1334 O O . TYR A 1 183 ? -7.516 8.578 -9.109 1 98.94 183 TYR A O 1
ATOM 1342 N N . ALA A 1 184 ? -6.617 7.109 -7.715 1 98.88 184 ALA A N 1
ATOM 1343 C CA . ALA A 1 184 ? -7.312 5.953 -8.273 1 98.88 184 ALA A CA 1
ATOM 1344 C C . ALA A 1 184 ? -8.82 6.09 -8.109 1 98.88 184 ALA A C 1
ATOM 1346 O O . ALA A 1 184 ? -9.594 5.586 -8.93 1 98.88 184 ALA A O 1
ATOM 1347 N N . PHE A 1 185 ? -9.297 6.781 -7.051 1 98.88 185 PHE A N 1
ATOM 1348 C CA . PHE A 1 185 ? -10.711 6.977 -6.773 1 98.88 185 PHE A CA 1
ATOM 1349 C C . PHE A 1 185 ? -11.203 8.305 -7.34 1 98.88 185 PHE A C 1
ATOM 1351 O O . PHE A 1 185 ? -12.375 8.648 -7.211 1 98.88 185 PHE A O 1
ATOM 1358 N N . ASN A 1 186 ? -10.297 9.109 -7.934 1 98.69 186 ASN A N 1
ATOM 1359 C CA . ASN A 1 186 ? -10.617 10.422 -8.484 1 98.69 186 ASN A CA 1
ATOM 1360 C C . ASN A 1 186 ? -11.148 11.367 -7.41 1 98.69 186 ASN A C 1
ATOM 1362 O O . ASN A 1 186 ? -12.188 11.992 -7.59 1 98.69 186 ASN A O 1
ATOM 1366 N N . VAL A 1 187 ? -10.531 11.383 -6.258 1 98.94 187 VAL A N 1
ATOM 1367 C CA . VAL A 1 187 ? -10.859 12.281 -5.16 1 98.94 187 VAL A CA 1
ATOM 1368 C C . VAL A 1 187 ? -9.734 13.297 -4.961 1 98.94 187 VAL A C 1
ATOM 1370 O O . VAL A 1 187 ? -8.57 12.914 -4.84 1 98.94 187 VAL A O 1
ATOM 1373 N N . PRO A 1 188 ? -10.008 14.602 -4.961 1 98.94 188 PRO A N 1
ATOM 1374 C CA . PRO A 1 188 ? -8.953 15.594 -4.73 1 98.94 188 PRO A CA 1
ATOM 1375 C C . PRO A 1 188 ? -8.297 15.445 -3.361 1 98.94 188 PRO A C 1
ATOM 1377 O O . PRO A 1 188 ? -8.969 15.109 -2.383 1 98.94 188 PRO A O 1
ATOM 1380 N N . PHE A 1 189 ? -7.027 15.773 -3.299 1 98.94 189 PHE A N 1
ATOM 1381 C CA . PHE A 1 189 ? -6.301 15.641 -2.039 1 98.94 189 PHE A C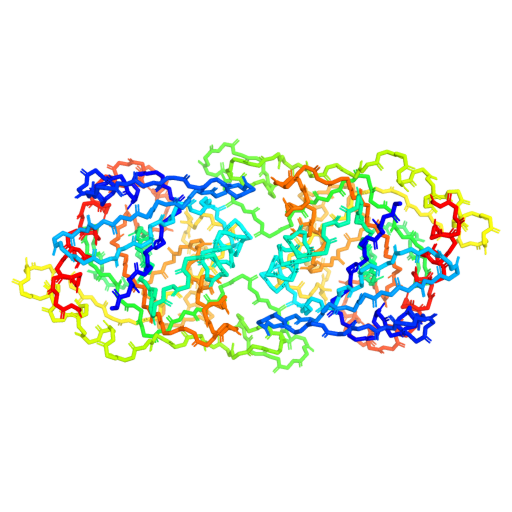A 1
ATOM 1382 C C . PHE A 1 189 ? -5.23 16.719 -1.914 1 98.94 189 PHE A C 1
ATOM 1384 O O . PHE A 1 189 ? -4.879 17.375 -2.902 1 98.94 189 PHE A O 1
ATOM 1391 N N . VAL A 1 190 ? -4.742 16.906 -0.723 1 98.94 190 VAL A N 1
ATOM 1392 C CA . VAL A 1 190 ? -3.537 17.672 -0.419 1 98.94 190 VAL A CA 1
ATOM 1393 C C . VAL A 1 190 ? -2.838 17.062 0.798 1 98.94 190 VAL A C 1
ATOM 1395 O O . VAL A 1 190 ? -3.479 16.438 1.643 1 98.94 190 VAL A O 1
ATOM 1398 N N . VAL A 1 191 ? -1.531 17.188 0.806 1 98.94 191 VAL A N 1
ATOM 1399 C CA . VAL A 1 191 ? -0.729 16.75 1.942 1 98.94 191 VAL A CA 1
ATOM 1400 C C . VAL A 1 191 ? -0.173 17.969 2.686 1 98.94 191 VAL A C 1
ATOM 1402 O O . VAL A 1 191 ? 0.433 18.844 2.074 1 98.94 191 VAL A O 1
ATOM 1405 N N . VAL A 1 192 ? -0.407 18 3.961 1 98.88 192 VAL A N 1
ATOM 1406 C CA . VAL A 1 192 ? 0.142 19.031 4.832 1 98.88 192 VAL A CA 1
ATOM 1407 C C . VAL A 1 192 ? 0.884 18.391 6 1 98.88 192 VAL A C 1
ATOM 1409 O O . VAL A 1 192 ? 0.282 17.672 6.809 1 98.88 192 VAL A O 1
ATOM 1412 N N . ARG A 1 193 ? 2.117 18.641 6.148 1 98.5 193 ARG A N 1
ATOM 1413 C CA . ARG A 1 193 ? 2.92 18.031 7.203 1 98.5 193 ARG A CA 1
ATOM 1414 C C . ARG A 1 193 ? 3.785 19.078 7.906 1 98.5 193 ARG A C 1
ATOM 1416 O O . ARG A 1 193 ? 4.164 20.078 7.305 1 98.5 193 ARG A O 1
ATOM 1423 N N . ALA A 1 194 ? 4.004 18.812 9.133 1 98.75 194 ALA A N 1
ATOM 1424 C CA . ALA A 1 194 ? 4.961 19.625 9.891 1 98.75 194 ALA A CA 1
ATOM 1425 C C . ALA A 1 194 ? 6.277 18.875 10.078 1 98.75 194 ALA A C 1
ATOM 1427 O O . ALA A 1 194 ? 6.277 17.672 10.344 1 98.75 194 ALA A O 1
ATOM 1428 N N . ILE A 1 195 ? 7.398 19.562 9.977 1 98.56 195 ILE A N 1
ATOM 1429 C CA . ILE A 1 195 ? 8.719 18.953 10.062 1 98.56 195 ILE A CA 1
ATOM 1430 C C . ILE A 1 195 ? 8.992 18.531 11.508 1 98.56 195 ILE A C 1
ATOM 1432 O O . ILE A 1 195 ? 8.836 19.328 12.438 1 98.56 195 ILE A O 1
ATOM 1436 N N . SER A 1 196 ? 9.352 17.281 11.617 1 97.94 196 SER A N 1
ATOM 1437 C CA . SER A 1 196 ? 9.594 16.734 12.945 1 97.94 196 SER A CA 1
ATOM 1438 C C . SER A 1 196 ? 11.078 16.453 13.172 1 97.94 196 SER A C 1
ATOM 1440 O O . SER A 1 196 ? 11.516 16.266 14.312 1 97.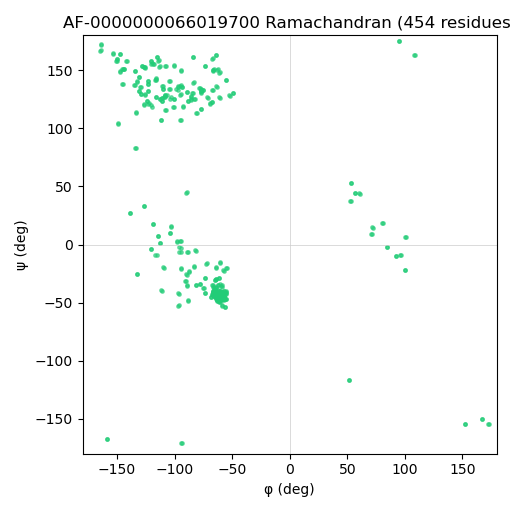94 196 SER A O 1
ATOM 1442 N N . ASP A 1 197 ? 11.875 16.344 12.086 1 95.81 197 ASP A N 1
ATOM 1443 C CA . ASP A 1 197 ? 13.297 16.016 12.156 1 95.81 197 ASP A CA 1
ATOM 1444 C C . ASP A 1 197 ? 14 16.344 10.836 1 95.81 197 ASP A C 1
ATOM 1446 O O . ASP A 1 197 ? 13.352 16.719 9.859 1 95.81 197 ASP A O 1
ATOM 1450 N N . GLY A 1 198 ? 15.328 16.25 10.82 1 92.75 198 GLY A N 1
ATOM 1451 C CA . GLY A 1 198 ? 16.094 16.641 9.648 1 92.75 198 GLY A CA 1
ATOM 1452 C C . GLY A 1 198 ? 16.469 15.469 8.758 1 92.75 198 GLY A C 1
ATOM 1453 O O . GLY A 1 198 ? 17.203 15.625 7.785 1 92.75 198 GLY A O 1
ATOM 1454 N N . GLY A 1 199 ? 16.031 14.281 9.109 1 89.25 199 GLY A N 1
ATOM 1455 C CA . GLY A 1 199 ? 16.344 13.094 8.328 1 89.25 199 GLY A CA 1
ATOM 1456 C C . GLY A 1 199 ? 17.797 12.672 8.438 1 89.25 199 GLY A C 1
ATOM 1457 O O . GLY A 1 199 ? 18.25 11.797 7.699 1 89.25 199 GLY A O 1
ATOM 1458 N N . ASP A 1 200 ? 18.469 13.336 9.359 1 90.69 200 ASP A N 1
ATOM 1459 C CA . ASP A 1 200 ? 19.891 13.047 9.531 1 90.69 200 ASP A CA 1
ATOM 1460 C C . ASP A 1 200 ? 20.109 12 10.617 1 90.69 200 ASP A C 1
ATOM 1462 O O . ASP A 1 200 ? 19.172 11.281 10.992 1 90.69 200 ASP A O 1
ATOM 1466 N N . GLY A 1 201 ? 21.328 11.766 11.023 1 88.56 201 GLY A N 1
ATOM 1467 C CA . GLY A 1 201 ? 21.672 10.727 11.969 1 88.56 201 GLY A CA 1
ATOM 1468 C C . GLY A 1 201 ? 21 10.891 13.32 1 88.56 201 GLY A C 1
ATOM 1469 O O . GLY A 1 201 ? 20.938 9.945 14.109 1 88.56 201 GLY A O 1
ATOM 1470 N N . LYS A 1 202 ? 20.438 12.062 13.641 1 90.62 202 LYS A N 1
ATOM 1471 C CA . LYS A 1 202 ? 19.75 12.32 14.898 1 90.62 202 LYS A CA 1
ATOM 1472 C C . LYS A 1 202 ? 18.234 12.312 14.695 1 90.62 202 LYS A C 1
ATOM 1474 O O . LYS A 1 202 ? 17.484 12.664 15.609 1 90.62 202 LYS A O 1
ATOM 1479 N N . ALA A 1 203 ? 17.828 11.914 13.617 1 91.19 203 ALA A N 1
ATOM 1480 C CA . ALA A 1 203 ? 16.438 12.039 13.211 1 91.19 203 ALA A CA 1
ATOM 1481 C C . ALA A 1 203 ? 15.523 11.25 14.148 1 91.19 203 ALA A C 1
ATOM 1483 O O . ALA A 1 203 ? 14.438 11.711 14.5 1 91.19 203 ALA A O 1
ATOM 1484 N N . SER A 1 204 ? 15.906 10.055 14.539 1 91 204 SER A N 1
ATOM 1485 C CA . SER A 1 204 ? 15.031 9.219 15.359 1 91 204 SER A CA 1
ATOM 1486 C C . SER A 1 204 ? 14.773 9.859 16.719 1 91 204 SER A C 1
ATOM 1488 O O . SER A 1 204 ? 13.633 9.891 17.188 1 91 204 SER A O 1
ATOM 1490 N N . MET A 1 205 ? 15.773 10.383 17.281 1 89 205 MET A N 1
ATOM 1491 C CA . MET A 1 205 ? 15.625 11.062 18.562 1 89 205 MET A CA 1
ATOM 1492 C C . MET A 1 205 ? 14.812 12.344 18.422 1 89 205 MET A C 1
ATOM 1494 O O . MET A 1 205 ? 13.922 12.609 19.219 1 89 205 MET A O 1
ATOM 1498 N N . SER A 1 206 ? 15.156 13.039 17.438 1 92.31 206 SER A N 1
ATOM 1499 C CA . SER A 1 206 ? 14.422 14.266 17.172 1 92.31 206 SER A CA 1
ATOM 1500 C C . SER A 1 206 ? 12.945 13.984 16.906 1 92.31 206 SER A C 1
ATOM 1502 O O . SER A 1 206 ? 12.07 14.672 17.453 1 92.31 206 SER A O 1
ATOM 1504 N N . PHE A 1 207 ? 12.695 12.93 16.188 1 95 207 PHE A N 1
ATOM 1505 C CA . PHE A 1 207 ? 11.336 12.539 15.867 1 95 207 PHE A CA 1
ATOM 1506 C C . PHE A 1 207 ? 10.523 12.289 17.141 1 95 207 PHE A C 1
ATOM 1508 O O . PHE A 1 207 ? 9.438 12.852 17.312 1 95 207 PHE A O 1
ATOM 1515 N N . GLU A 1 208 ? 11.008 11.508 17.984 1 93.62 208 GLU A N 1
ATOM 1516 C CA . GLU A 1 208 ? 10.312 11.195 19.234 1 93.62 208 GLU A CA 1
ATOM 1517 C C . GLU A 1 208 ? 10.07 12.461 20.062 1 93.62 208 GLU A C 1
ATOM 1519 O O . GLU A 1 208 ? 9.008 12.617 20.656 1 93.62 208 GLU A O 1
ATOM 1524 N N . GLU A 1 209 ? 11.008 13.336 20 1 95.81 209 GLU A N 1
ATOM 1525 C CA . GLU A 1 209 ? 10.938 14.555 20.797 1 95.81 209 GLU A CA 1
ATOM 1526 C C . GLU A 1 209 ? 9.938 15.547 20.219 1 95.81 209 GLU A C 1
ATOM 1528 O O . GLU A 1 209 ? 9.188 16.188 20.969 1 95.81 209 GLU A O 1
ATOM 1533 N N . PHE A 1 210 ? 9.875 15.617 18.906 1 96.31 210 PHE A N 1
ATOM 1534 C CA . PHE A 1 210 ? 9.195 16.766 18.328 1 96.31 210 PHE A CA 1
ATOM 1535 C C . PHE A 1 210 ? 7.914 16.344 17.625 1 96.31 210 PHE A C 1
ATOM 1537 O O . PHE A 1 210 ? 7.191 17.172 17.078 1 96.31 210 PHE A O 1
ATOM 1544 N N . LEU A 1 211 ? 7.605 15.07 17.656 1 96.94 211 LEU A N 1
ATOM 1545 C CA . LEU A 1 211 ? 6.367 14.594 17.047 1 96.94 211 LEU A CA 1
ATOM 1546 C C . LEU A 1 211 ? 5.164 15.336 17.625 1 96.94 211 LEU A C 1
ATOM 1548 O O . LEU A 1 211 ? 4.273 15.758 16.875 1 96.94 211 LEU A O 1
ATOM 1552 N N . PRO A 1 212 ? 5.078 15.625 18.938 1 96.75 212 PRO A N 1
ATOM 1553 C CA . PRO A 1 212 ? 3.936 16.359 19.484 1 96.75 212 PRO A CA 1
ATOM 1554 C C . PRO A 1 212 ? 3.816 17.766 18.891 1 96.75 212 PRO A C 1
ATOM 1556 O O . PRO A 1 212 ? 2.713 18.219 18.578 1 96.75 212 PRO A O 1
ATOM 1559 N N . LEU A 1 213 ? 4.949 18.422 18.766 1 97.31 213 LEU A N 1
ATOM 1560 C CA . LEU A 1 213 ? 4.941 19.75 18.172 1 97.31 213 LEU A CA 1
ATOM 1561 C C . LEU A 1 213 ? 4.469 19.688 16.719 1 97.31 213 LEU A C 1
ATOM 1563 O O . LEU A 1 213 ? 3.648 20.516 16.297 1 97.31 213 LEU A O 1
ATOM 1567 N N . ALA A 1 214 ? 5.02 18.781 15.969 1 97.75 214 ALA A N 1
ATOM 1568 C CA . ALA A 1 214 ? 4.625 18.625 14.57 1 97.75 214 ALA A CA 1
ATOM 1569 C C . ALA A 1 214 ? 3.129 18.359 14.453 1 97.75 214 ALA A C 1
ATOM 1571 O O . ALA A 1 214 ? 2.453 18.938 13.602 1 97.75 214 ALA A O 1
ATOM 1572 N N . ALA A 1 215 ? 2.629 17.484 15.289 1 97.62 215 ALA A N 1
ATOM 1573 C CA . ALA A 1 215 ? 1.207 17.141 15.289 1 97.62 215 ALA A CA 1
ATOM 1574 C C . ALA A 1 215 ? 0.354 18.375 15.578 1 97.62 215 ALA A C 1
ATOM 1576 O O . ALA A 1 215 ? -0.684 18.578 14.953 1 97.62 215 ALA A O 1
ATOM 1577 N N . LYS A 1 216 ? 0.758 19.141 16.5 1 98.06 216 LYS A N 1
ATOM 1578 C CA . LYS A 1 216 ? 0.04 20.359 16.859 1 98.06 216 LYS A CA 1
ATOM 1579 C C . LYS A 1 216 ? 0.013 21.344 15.68 1 98.06 216 LYS A C 1
ATOM 1581 O O . LYS A 1 216 ? -1.037 21.906 15.359 1 98.06 216 LYS A O 1
ATOM 1586 N N . GLN A 1 217 ? 1.184 21.578 15.07 1 98.38 217 GLN A N 1
ATOM 1587 C CA . GLN A 1 217 ? 1.291 22.516 13.961 1 98.38 217 GLN A CA 1
ATOM 1588 C C . GLN A 1 217 ? 0.415 22.094 12.789 1 98.38 217 GLN A C 1
ATOM 1590 O O . GLN A 1 217 ? -0.326 22.906 12.234 1 98.38 217 GLN A O 1
ATOM 1595 N N . SER A 1 218 ? 0.529 20.844 12.391 1 98.5 218 SER A N 1
ATOM 1596 C CA . SER A 1 218 ? -0.255 20.359 11.258 1 98.5 218 SER A CA 1
ATOM 1597 C C . SER A 1 218 ? -1.747 20.375 11.57 1 98.5 218 SER A C 1
ATOM 1599 O O . SER A 1 218 ? -2.566 20.688 10.711 1 98.5 218 SER A O 1
ATOM 1601 N N . SER A 1 219 ? -2.146 20.016 12.828 1 98.38 219 SER A N 1
ATOM 1602 C CA . SER A 1 219 ? -3.553 20.016 13.211 1 98.38 219 SER A CA 1
ATOM 1603 C C . SER A 1 219 ? -4.133 21.422 13.188 1 98.38 219 SER A C 1
ATOM 1605 O O . SER A 1 219 ? -5.289 21.625 12.805 1 98.38 219 SER A O 1
ATOM 1607 N N . THR A 1 220 ? -3.35 22.391 13.625 1 98.5 220 THR A N 1
ATOM 1608 C CA . THR A 1 220 ? -3.785 23.781 13.602 1 98.5 220 THR A CA 1
ATOM 1609 C C . THR A 1 220 ? -4.098 24.219 12.172 1 98.5 220 THR A C 1
ATOM 1611 O O . THR A 1 220 ? -5.121 24.859 11.93 1 98.5 220 THR A O 1
ATOM 1614 N N . LEU A 1 221 ? -3.223 23.875 11.273 1 98.81 221 LEU A N 1
ATOM 1615 C CA . LEU A 1 221 ? -3.434 24.203 9.867 1 98.81 221 LEU A CA 1
ATOM 1616 C C . LEU A 1 221 ? -4.699 23.531 9.344 1 98.81 221 LEU A C 1
ATOM 1618 O O . LEU A 1 221 ? -5.523 24.188 8.695 1 98.81 221 LEU A O 1
ATOM 1622 N N . VAL A 1 222 ? -4.895 22.234 9.609 1 98.88 222 VAL A N 1
ATOM 1623 C CA . VAL A 1 222 ? -6.035 21.469 9.117 1 98.88 222 VAL A CA 1
ATOM 1624 C C . VAL A 1 222 ? -7.332 22.062 9.664 1 98.88 222 VAL A C 1
ATOM 1626 O O . VAL A 1 222 ? -8.328 22.172 8.945 1 98.88 222 VAL A O 1
ATOM 1629 N N . LEU A 1 223 ? -7.348 22.484 10.93 1 98.75 223 LEU A N 1
ATOM 1630 C CA . LEU A 1 223 ? -8.523 23.109 11.531 1 98.75 223 LEU A CA 1
ATOM 1631 C C . LEU A 1 223 ? -8.898 24.391 10.797 1 98.75 223 LEU A C 1
ATOM 1633 O O . LEU A 1 223 ? -10.086 24.641 10.562 1 98.75 223 LEU A O 1
ATOM 1637 N N . GLY A 1 224 ? -7.867 25.188 10.477 1 98.75 224 GLY A N 1
ATOM 1638 C CA . GLY A 1 224 ? -8.133 26.359 9.672 1 98.75 224 GLY A CA 1
ATOM 1639 C C . GLY A 1 224 ? -8.734 26.031 8.312 1 98.75 224 GLY A C 1
ATOM 1640 O O . GLY A 1 224 ? -9.625 26.734 7.84 1 98.75 224 GLY A O 1
ATOM 1641 N N . MET A 1 225 ? -8.211 24.969 7.684 1 98.81 225 MET A N 1
ATOM 1642 C CA . MET A 1 225 ? -8.734 24.547 6.387 1 98.81 225 MET A CA 1
ATOM 1643 C C . MET A 1 225 ? -10.188 24.109 6.508 1 98.81 225 MET A C 1
ATOM 1645 O O . MET A 1 225 ? -11.016 24.438 5.66 1 98.81 225 MET A O 1
ATOM 1649 N N . ILE A 1 226 ? -10.5 23.328 7.555 1 98.62 226 ILE A N 1
ATOM 1650 C CA . ILE A 1 226 ? -11.859 22.859 7.793 1 98.62 226 ILE A CA 1
ATOM 1651 C C . ILE A 1 226 ? -12.812 24.047 7.852 1 98.62 226 ILE A C 1
ATOM 1653 O O . ILE A 1 226 ? -13.875 24.031 7.219 1 98.62 226 ILE A O 1
ATOM 1657 N N . ASP A 1 227 ? -12.453 25.109 8.5 1 97.69 227 ASP A N 1
ATOM 1658 C CA . ASP A 1 227 ? -13.305 26.281 8.703 1 97.69 227 ASP A CA 1
ATOM 1659 C C . ASP A 1 227 ? -13.617 26.969 7.371 1 97.69 227 ASP A C 1
ATOM 1661 O O . ASP A 1 227 ? -14.711 27.516 7.195 1 97.69 227 ASP A O 1
ATOM 1665 N N . ARG A 1 228 ? -12.664 26.859 6.469 1 97.44 228 ARG A N 1
ATOM 1666 C CA . ARG A 1 228 ? -12.805 27.609 5.223 1 97.44 228 ARG A CA 1
ATOM 1667 C C . ARG A 1 228 ? -13.445 26.75 4.137 1 97.44 228 ARG A C 1
ATOM 1669 O O . ARG A 1 228 ? -13.945 27.281 3.143 1 97.44 228 ARG A O 1
ATOM 1676 N N . LEU A 1 229 ? -13.422 25.453 4.25 1 97.19 229 LEU A N 1
ATOM 1677 C CA . LEU A 1 229 ? -14.008 24.547 3.271 1 97.19 229 LEU A CA 1
ATOM 1678 C C . LEU A 1 229 ? -15.516 24.422 3.471 1 97.19 229 LEU A C 1
ATOM 1680 O O . LEU A 1 229 ? -16.266 24.297 2.5 1 97.19 229 LEU A O 1
ATOM 1684 N N . MET B 1 1 ? -18.125 -22.109 0.133 1 94 1 MET B N 1
ATOM 1685 C CA . MET B 1 1 ? -16.781 -21.531 0.247 1 94 1 MET B CA 1
ATOM 1686 C C . MET B 1 1 ? -16.469 -20.672 -0.964 1 94 1 MET B C 1
ATOM 1688 O O . MET B 1 1 ? -16.766 -21.031 -2.1 1 94 1 MET B O 1
ATOM 1692 N N . LYS B 1 2 ? -16.094 -19.484 -0.843 1 98.62 2 LYS B N 1
ATOM 1693 C CA . LYS B 1 2 ? -15.648 -18.609 -1.932 1 98.62 2 LYS B CA 1
ATOM 1694 C C . LYS B 1 2 ? -14.141 -18.391 -1.888 1 98.62 2 LYS B C 1
ATOM 1696 O O . LYS B 1 2 ? -13.594 -18.016 -0.848 1 98.62 2 LYS B O 1
ATOM 1701 N N . ILE B 1 3 ? -13.461 -18.609 -2.979 1 98.94 3 ILE B N 1
ATOM 1702 C CA . ILE B 1 3 ? -12.008 -18.531 -3.057 1 98.94 3 ILE B CA 1
ATOM 1703 C C . ILE B 1 3 ? -11.602 -17.203 -3.701 1 98.94 3 ILE B C 1
ATOM 1705 O O . ILE B 1 3 ? -12.039 -16.891 -4.812 1 98.94 3 ILE B O 1
ATOM 1709 N N . GLY B 1 4 ? -10.891 -16.391 -2.99 1 98.94 4 GLY B N 1
ATOM 1710 C CA . GLY B 1 4 ? -10.281 -15.203 -3.58 1 98.94 4 GLY B CA 1
ATOM 1711 C C . GLY B 1 4 ? -8.938 -15.492 -4.234 1 98.94 4 GLY B C 1
ATOM 1712 O O . GLY B 1 4 ? -8.109 -16.203 -3.674 1 98.94 4 GLY B O 1
ATOM 1713 N N . ILE B 1 5 ? -8.773 -15.055 -5.41 1 98.94 5 ILE B N 1
ATOM 1714 C CA . ILE B 1 5 ? -7.504 -15.172 -6.125 1 98.94 5 ILE B CA 1
ATOM 1715 C C . ILE B 1 5 ? -7.031 -13.789 -6.559 1 98.94 5 ILE B C 1
ATOM 1717 O O . ILE B 1 5 ? -7.809 -13 -7.105 1 98.94 5 ILE B O 1
ATOM 1721 N N . VAL B 1 6 ? -5.777 -13.453 -6.32 1 98.94 6 VAL B N 1
ATOM 1722 C CA . VAL B 1 6 ? -5.258 -12.125 -6.629 1 98.94 6 VAL B CA 1
ATOM 1723 C C . VAL B 1 6 ? -4.047 -12.242 -7.555 1 98.94 6 VAL B C 1
ATOM 1725 O O . VAL B 1 6 ? -3.082 -12.938 -7.234 1 98.94 6 VAL B O 1
ATOM 1728 N N . GLY B 1 7 ? -4.051 -11.648 -8.648 1 98.88 7 GLY B N 1
ATOM 1729 C CA . GLY B 1 7 ? -2.928 -11.406 -9.539 1 98.88 7 GLY B CA 1
ATOM 1730 C C . GLY B 1 7 ? -2.756 -9.945 -9.898 1 98.88 7 GLY B C 1
ATOM 1731 O O . GLY B 1 7 ? -3.73 -9.188 -9.938 1 98.88 7 GLY B O 1
ATOM 1732 N N . ALA B 1 8 ? -1.559 -9.578 -10.188 1 98.69 8 ALA B N 1
ATOM 1733 C CA . ALA B 1 8 ? -1.269 -8.164 -10.414 1 98.69 8 ALA B CA 1
ATOM 1734 C C . ALA B 1 8 ? -1.484 -7.793 -11.883 1 98.69 8 ALA B C 1
ATOM 1736 O O . ALA B 1 8 ? -2.111 -6.773 -12.18 1 98.69 8 ALA B O 1
ATOM 1737 N N . MET B 1 9 ? -0.966 -8.578 -12.742 1 97.75 9 MET B N 1
ATOM 1738 C CA . MET B 1 9 ? -0.978 -8.281 -14.172 1 97.75 9 MET B CA 1
ATOM 1739 C C . MET B 1 9 ? -2.078 -9.062 -14.883 1 97.75 9 MET B C 1
ATOM 1741 O O . MET B 1 9 ? -2.4 -10.188 -14.484 1 97.75 9 MET B O 1
ATOM 1745 N N . ALA B 1 10 ? -2.529 -8.508 -16 1 97.25 10 ALA B N 1
ATOM 1746 C CA . ALA B 1 10 ? -3.555 -9.172 -16.797 1 97.25 10 ALA B CA 1
ATOM 1747 C C . ALA B 1 10 ? -3.107 -10.57 -17.203 1 97.25 10 ALA B C 1
ATOM 1749 O O . ALA B 1 10 ? -3.895 -11.523 -17.156 1 97.25 10 ALA B O 1
ATOM 1750 N N . GLN B 1 11 ? -1.875 -10.703 -17.547 1 95.69 11 GLN B N 1
ATOM 1751 C CA . GLN B 1 11 ? -1.313 -11.977 -17.984 1 95.69 11 GLN B CA 1
ATOM 1752 C C . GLN B 1 11 ? -1.408 -13.031 -16.891 1 95.69 11 GLN B C 1
ATOM 1754 O O . GLN B 1 11 ? -1.525 -14.227 -17.172 1 95.69 11 GLN B O 1
ATOM 1759 N N . GLU B 1 12 ? -1.383 -12.609 -15.672 1 96.31 12 GLU B N 1
ATOM 1760 C CA . GLU B 1 12 ? -1.356 -13.531 -14.539 1 96.31 12 GLU B CA 1
ATOM 1761 C C . GLU B 1 12 ? -2.76 -14.016 -14.195 1 96.31 12 GLU B C 1
ATOM 1763 O O . GLU B 1 12 ? -2.92 -15.047 -13.539 1 96.31 12 GLU B O 1
ATOM 1768 N N . VAL B 1 13 ? -3.822 -13.312 -14.617 1 97.75 13 VAL B N 1
ATOM 1769 C CA . VAL B 1 13 ? -5.164 -13.695 -14.188 1 97.75 13 VAL B CA 1
ATOM 1770 C C . VAL B 1 13 ? -5.988 -14.141 -15.391 1 97.75 13 VAL B C 1
ATOM 1772 O O . VAL B 1 13 ? -7.062 -14.727 -15.234 1 97.75 13 VAL B O 1
ATOM 1775 N N . GLU B 1 14 ? -5.488 -13.953 -16.578 1 98 14 GLU B N 1
ATOM 1776 C CA . GLU B 1 14 ? -6.25 -14.141 -17.812 1 98 14 GLU B CA 1
ATOM 1777 C C . GLU B 1 14 ? -6.727 -15.586 -17.953 1 98 14 GLU B C 1
ATOM 1779 O O . GLU B 1 14 ? -7.875 -15.828 -18.312 1 98 14 GLU B O 1
ATOM 1784 N N . ILE B 1 15 ? -5.883 -16.5 -17.703 1 98.19 15 ILE B N 1
ATOM 1785 C CA . ILE B 1 15 ? -6.207 -17.906 -17.859 1 98.19 15 ILE B CA 1
ATOM 1786 C C . ILE B 1 15 ? -7.387 -18.266 -16.969 1 98.19 15 ILE B C 1
ATOM 1788 O O . ILE B 1 15 ? -8.359 -18.875 -17.422 1 98.19 15 ILE B O 1
ATOM 1792 N N . LEU B 1 16 ? -7.328 -17.859 -15.703 1 98.69 16 LEU B N 1
ATOM 1793 C CA . LEU B 1 16 ? -8.391 -18.141 -14.75 1 98.69 16 LEU B CA 1
ATOM 1794 C C . LEU B 1 16 ? -9.672 -17.422 -15.125 1 98.69 16 LEU B C 1
ATOM 1796 O O . LEU B 1 16 ? -10.766 -17.984 -15.055 1 98.69 16 LEU B O 1
ATOM 1800 N N . LYS B 1 17 ? -9.516 -16.188 -15.492 1 98.69 17 LYS B N 1
ATOM 1801 C CA . LYS B 1 17 ? -10.656 -15.359 -15.898 1 98.69 17 LYS B CA 1
ATOM 1802 C C . LYS B 1 17 ? -11.422 -16.016 -17.047 1 98.69 17 LYS B C 1
ATOM 1804 O O . LYS B 1 17 ? -12.656 -16.062 -17.031 1 98.69 17 LYS B O 1
ATOM 1809 N N . ASN B 1 18 ? -10.711 -16.562 -17.969 1 98.44 18 ASN B N 1
ATOM 1810 C CA . ASN B 1 18 ? -11.305 -17.141 -19.172 1 98.44 18 ASN B CA 1
ATOM 1811 C C . ASN B 1 18 ? -12.023 -18.453 -18.859 1 98.44 18 ASN B C 1
ATOM 1813 O O . ASN B 1 18 ? -12.859 -18.906 -19.656 1 98.44 18 ASN B O 1
ATOM 1817 N N . LEU B 1 19 ? -11.789 -19.062 -17.766 1 98.38 19 LEU B N 1
ATOM 1818 C CA . LEU B 1 19 ? -12.414 -20.312 -17.375 1 98.38 19 LEU B CA 1
ATOM 1819 C C . LEU B 1 19 ? -13.641 -20.062 -16.5 1 98.38 19 LEU B C 1
ATOM 1821 O O . LEU B 1 19 ? -14.375 -21 -16.172 1 98.38 19 LEU B O 1
ATOM 1825 N N . MET B 1 20 ? -13.852 -18.859 -16.141 1 98.44 20 MET B N 1
ATOM 1826 C CA . MET B 1 20 ? -14.914 -18.531 -15.203 1 98.44 20 MET B CA 1
ATOM 1827 C C . MET B 1 20 ? -16.281 -18.547 -15.883 1 98.44 20 MET B C 1
ATOM 1829 O O . MET B 1 20 ? -16.453 -17.969 -16.953 1 98.44 20 MET B O 1
ATOM 1833 N N . ALA B 1 21 ? -17.203 -19.234 -15.273 1 98.38 21 ALA B N 1
ATOM 1834 C CA . ALA B 1 21 ? -18.609 -19.219 -15.672 1 98.38 21 ALA B CA 1
ATOM 1835 C C . ALA B 1 21 ? -19.391 -18.188 -14.859 1 98.38 21 ALA B C 1
ATOM 1837 O O . ALA B 1 21 ? -19.031 -17.875 -13.727 1 98.38 21 ALA B O 1
ATOM 1838 N N . ASP B 1 22 ? -20.5 -17.578 -15.477 1 97.94 22 ASP B N 1
ATOM 1839 C CA . ASP B 1 22 ? -21.391 -16.625 -14.82 1 97.94 22 ASP B CA 1
ATOM 1840 C C . ASP B 1 22 ? -20.609 -15.438 -14.273 1 97.94 22 ASP B C 1
ATOM 1842 O O . ASP B 1 22 ? -20.781 -15.047 -13.117 1 97.94 22 ASP B O 1
ATOM 1846 N N . ARG B 1 23 ? -19.75 -14.984 -15.055 1 98.19 23 ARG B N 1
ATOM 1847 C CA . ARG B 1 23 ? -18.797 -13.984 -14.602 1 98.19 23 ARG B CA 1
ATOM 1848 C C . ARG B 1 23 ? -19.422 -12.602 -14.523 1 98.19 23 ARG B C 1
ATOM 1850 O O . ARG B 1 23 ? -20.125 -12.18 -15.453 1 98.19 23 ARG B O 1
ATOM 1857 N N . THR B 1 24 ? -19.219 -11.906 -13.461 1 98.56 24 THR B N 1
ATOM 1858 C CA . THR B 1 24 ? -19.516 -10.484 -13.305 1 98.56 24 THR B CA 1
ATOM 1859 C C . THR B 1 24 ? -18.234 -9.695 -13.031 1 98.56 24 THR B C 1
ATOM 1861 O O . THR B 1 24 ? -17.234 -10.258 -12.57 1 98.56 24 THR B O 1
ATOM 1864 N N . GLU B 1 25 ? -18.281 -8.453 -13.367 1 98.5 25 GLU B N 1
ATOM 1865 C CA . GLU B 1 25 ? -17.125 -7.59 -13.227 1 98.5 25 GLU B CA 1
ATOM 1866 C C . GLU B 1 25 ? -17.453 -6.348 -12.398 1 98.5 25 GLU B C 1
ATOM 1868 O O . GLU B 1 25 ? -18.5 -5.727 -12.594 1 98.5 25 GLU B O 1
ATOM 1873 N N . THR B 1 26 ? -16.641 -6.109 -11.414 1 98.56 26 THR B N 1
ATOM 1874 C CA . THR B 1 26 ? -16.719 -4.895 -10.609 1 98.56 26 THR B CA 1
ATOM 1875 C C . THR B 1 26 ? -15.398 -4.129 -10.656 1 98.56 26 THR B C 1
ATOM 1877 O O . THR B 1 26 ? -14.352 -4.66 -10.289 1 98.56 26 THR B O 1
ATOM 1880 N N . ARG B 1 27 ? -15.461 -2.924 -11.094 1 98.25 27 ARG B N 1
ATOM 1881 C CA . ARG B 1 27 ? -14.281 -2.068 -11.102 1 98.25 27 ARG B CA 1
ATOM 1882 C C . ARG B 1 27 ? -14.227 -1.193 -9.852 1 98.25 27 ARG B C 1
ATOM 1884 O O . ARG B 1 27 ? -15.219 -0.557 -9.492 1 98.25 27 ARG B O 1
ATOM 1891 N N . VAL B 1 28 ? -13.141 -1.193 -9.188 1 97.75 28 VAL B N 1
ATOM 1892 C CA . VAL B 1 28 ? -12.906 -0.39 -7.992 1 97.75 28 VAL B CA 1
ATOM 1893 C C . VAL B 1 28 ? -11.555 0.304 -8.086 1 97.75 28 VAL B C 1
ATOM 1895 O O . VAL B 1 28 ? -10.508 -0.34 -7.957 1 97.75 28 VAL B O 1
ATOM 1898 N N . ALA B 1 29 ? -11.609 1.664 -8.188 1 97.94 29 ALA B N 1
ATOM 1899 C CA . ALA B 1 29 ? -10.367 2.428 -8.305 1 97.94 29 ALA B CA 1
ATOM 1900 C C . ALA B 1 29 ? -9.492 1.881 -9.422 1 97.94 29 ALA B C 1
ATOM 1902 O O . ALA B 1 29 ? -9.922 1.795 -10.57 1 97.94 29 ALA B O 1
ATOM 1903 N N . SER B 1 30 ? -8.289 1.37 -9.031 1 98.12 30 SER B N 1
ATOM 1904 C CA . SER B 1 30 ? -7.344 0.897 -10.031 1 98.12 30 SER B CA 1
ATOM 1905 C C . SER B 1 30 ? -7.48 -0.606 -10.258 1 98.12 30 SER B C 1
ATOM 1907 O O . SER B 1 30 ? -6.75 -1.188 -11.062 1 98.12 30 SER B O 1
ATOM 1909 N N . ALA B 1 31 ? -8.43 -1.293 -9.609 1 98.56 31 ALA B N 1
ATOM 1910 C CA . ALA B 1 31 ? -8.516 -2.75 -9.617 1 98.56 31 ALA B CA 1
ATOM 1911 C C . ALA B 1 31 ? -9.797 -3.217 -10.305 1 98.56 31 ALA B C 1
ATOM 1913 O O . ALA B 1 31 ? -10.742 -2.441 -10.461 1 98.56 31 ALA B O 1
ATOM 1914 N N . VAL B 1 32 ? -9.773 -4.484 -10.695 1 98.75 32 VAL B N 1
ATOM 1915 C CA . VAL B 1 32 ? -10.969 -5.141 -11.219 1 98.75 32 VAL B CA 1
ATOM 1916 C C . VAL B 1 32 ? -11.172 -6.48 -10.523 1 98.75 32 VAL B C 1
ATOM 1918 O O . VAL B 1 32 ? -10.227 -7.27 -10.391 1 98.75 32 VAL B O 1
ATOM 1921 N N . ILE B 1 33 ? -12.414 -6.691 -10.078 1 98.88 33 ILE B N 1
ATOM 1922 C CA . ILE B 1 33 ? -12.789 -7.953 -9.445 1 98.88 33 ILE B CA 1
ATOM 1923 C C . ILE B 1 33 ? -13.75 -8.719 -10.352 1 98.88 33 ILE B C 1
ATOM 1925 O O . ILE B 1 33 ? -14.781 -8.188 -10.766 1 98.88 33 ILE B O 1
ATOM 1929 N N . PHE B 1 34 ? -13.383 -9.914 -10.68 1 98.88 34 PHE B N 1
ATOM 1930 C CA . PHE B 1 34 ? -14.258 -10.836 -11.391 1 98.88 34 PHE B CA 1
ATOM 1931 C C . PHE B 1 34 ? -14.828 -11.883 -10.445 1 98.88 34 PHE B C 1
ATOM 1933 O O . PHE B 1 34 ? -14.078 -12.547 -9.719 1 98.88 34 PHE B O 1
ATOM 1940 N N . GLU B 1 35 ? -16.109 -11.992 -10.453 1 98.81 35 GLU B N 1
ATOM 1941 C CA . GLU B 1 35 ? -16.734 -13.039 -9.648 1 98.81 35 GLU B CA 1
ATOM 1942 C C . GLU B 1 35 ? -17.484 -14.039 -10.523 1 98.81 35 GLU B C 1
ATOM 1944 O O . GLU B 1 35 ? -18.094 -13.664 -11.531 1 98.81 35 GLU B O 1
ATOM 1949 N N . GLY B 1 36 ? -17.406 -15.242 -10.156 1 98.69 36 GLY B N 1
ATOM 1950 C CA . GLY B 1 36 ? -18.047 -16.328 -10.875 1 98.69 36 GLY B CA 1
ATOM 1951 C C . GLY B 1 36 ? -17.656 -17.703 -10.344 1 98.69 36 GLY B C 1
ATOM 1952 O O . GLY B 1 36 ? -17.406 -17.859 -9.148 1 98.69 36 GLY B O 1
ATOM 1953 N N . LYS B 1 37 ? -17.766 -18.688 -11.273 1 98.75 37 LYS B N 1
ATOM 1954 C CA . LYS B 1 37 ? -17.438 -20.047 -10.875 1 98.75 37 LYS B CA 1
ATOM 1955 C C . LYS B 1 37 ? -16.344 -20.625 -11.758 1 98.75 37 LYS B C 1
ATOM 1957 O O . LYS B 1 37 ? -16.312 -20.391 -12.969 1 98.75 37 LYS B O 1
ATOM 1962 N N . ILE B 1 38 ? -15.453 -21.281 -11.172 1 98.69 38 ILE B N 1
ATOM 1963 C CA . ILE B 1 38 ? -14.484 -22.125 -11.859 1 98.69 38 ILE B CA 1
ATOM 1964 C C . ILE B 1 38 ? -14.625 -23.578 -11.383 1 98.69 38 ILE B C 1
ATOM 1966 O O . ILE B 1 38 ? -14.477 -23.859 -10.188 1 98.69 38 ILE B O 1
ATOM 1970 N N . ASN B 1 39 ? -14.953 -24.5 -12.258 1 96.88 39 ASN B N 1
ATOM 1971 C CA . ASN B 1 39 ? -15.211 -25.891 -11.922 1 96.88 39 ASN B CA 1
ATOM 1972 C C . ASN B 1 39 ? -16.25 -26.016 -10.812 1 96.88 39 ASN B C 1
ATOM 1974 O O . ASN B 1 39 ? -16.062 -26.766 -9.852 1 96.88 39 ASN B O 1
ATOM 1978 N N . GLY B 1 40 ? -17.203 -25.219 -10.82 1 97.62 40 GLY B N 1
ATOM 1979 C CA . GLY B 1 40 ? -18.344 -25.266 -9.914 1 97.62 40 GLY B CA 1
ATOM 1980 C C . GLY B 1 40 ? -18.078 -24.578 -8.586 1 97.62 40 GLY B C 1
ATOM 1981 O O . GLY B 1 40 ? -18.969 -24.484 -7.742 1 97.62 40 GLY B O 1
ATOM 1982 N N . LYS B 1 41 ? -16.828 -24.062 -8.398 1 98.5 41 LYS B N 1
ATOM 1983 C CA . LYS B 1 41 ? -16.453 -23.391 -7.152 1 98.5 41 LYS B CA 1
ATOM 1984 C C . LYS B 1 41 ? -16.641 -21.891 -7.258 1 98.5 41 LYS B C 1
ATOM 1986 O O . LYS B 1 41 ? -16.328 -21.281 -8.289 1 98.5 41 LYS B O 1
ATOM 1991 N N . ASP B 1 42 ? -17.188 -21.203 -6.258 1 98.81 42 ASP B N 1
ATOM 1992 C CA . ASP B 1 42 ? -17.297 -19.75 -6.223 1 98.81 42 ASP B CA 1
ATOM 1993 C C . ASP B 1 42 ? -15.93 -19.094 -6.113 1 98.81 42 ASP B C 1
ATOM 1995 O O . ASP B 1 42 ? -15.18 -19.359 -5.172 1 98.81 42 ASP B O 1
ATOM 1999 N N . VAL B 1 43 ? -15.617 -18.234 -7.078 1 98.88 43 VAL B N 1
ATOM 2000 C CA . VAL B 1 43 ? -14.312 -17.594 -7.129 1 98.88 43 VAL B CA 1
ATOM 2001 C C . VAL B 1 43 ? -14.469 -16.094 -7.285 1 98.88 43 VAL B C 1
ATOM 2003 O O . VAL B 1 43 ? -15.328 -15.625 -8.047 1 98.88 43 VAL B O 1
ATOM 2006 N N . ALA B 1 44 ? -13.734 -15.305 -6.547 1 98.94 44 ALA B N 1
ATOM 2007 C CA . ALA B 1 44 ? -13.516 -13.875 -6.758 1 98.94 44 ALA B CA 1
ATOM 2008 C C . ALA B 1 44 ? -12.07 -13.602 -7.172 1 98.94 44 ALA B C 1
ATOM 2010 O O . ALA B 1 44 ? -11.148 -13.734 -6.363 1 98.94 44 ALA B O 1
ATOM 2011 N N . LEU B 1 45 ? -11.898 -13.273 -8.414 1 98.94 45 LEU B N 1
ATOM 2012 C CA . LEU B 1 45 ? -10.594 -13.055 -9.031 1 98.94 45 LEU B CA 1
ATOM 2013 C C . LEU B 1 45 ? -10.289 -11.562 -9.141 1 98.94 45 LEU B C 1
ATOM 2015 O O . LEU B 1 45 ? -11.062 -10.812 -9.742 1 98.94 45 LEU B O 1
ATOM 2019 N N . LEU B 1 46 ? -9.172 -11.188 -8.602 1 98.94 46 LEU B N 1
ATOM 2020 C CA . LEU B 1 46 ? -8.773 -9.781 -8.578 1 98.94 46 LEU B CA 1
ATOM 2021 C C . LEU B 1 46 ? -7.559 -9.547 -9.469 1 98.94 46 LEU B C 1
ATOM 2023 O O . LEU B 1 46 ? -6.547 -10.234 -9.336 1 98.94 46 LEU B O 1
ATOM 2027 N N . GLN B 1 47 ? -7.668 -8.664 -10.344 1 98.94 47 GLN B N 1
ATOM 2028 C CA . GLN B 1 47 ? -6.523 -8.008 -10.961 1 98.94 47 GLN B CA 1
ATOM 2029 C C . GLN B 1 47 ? -6.191 -6.695 -10.258 1 98.94 47 GLN B C 1
ATOM 2031 O O . GLN B 1 47 ? -6.879 -5.691 -10.445 1 98.94 47 GLN B O 1
ATOM 2036 N N . SER B 1 48 ? -5.148 -6.703 -9.531 1 98.75 48 SER B N 1
ATOM 2037 C CA . SER B 1 48 ? -4.926 -5.617 -8.594 1 98.75 48 SER B CA 1
ATOM 2038 C C . SER B 1 48 ? -4.137 -4.48 -9.234 1 98.75 48 SER B C 1
ATOM 2040 O O . SER B 1 48 ? -4.266 -3.322 -8.828 1 98.75 48 SER B O 1
ATOM 2042 N N . GLY B 1 49 ? -3.246 -4.809 -10.195 1 98.56 49 GLY B N 1
ATOM 2043 C CA . GLY B 1 49 ? -2.205 -3.895 -10.633 1 98.56 49 GLY B CA 1
ATOM 2044 C C . GLY B 1 49 ? -0.881 -4.113 -9.922 1 98.56 49 GLY B C 1
ATOM 2045 O O . GLY B 1 49 ? -0.797 -4.91 -8.984 1 98.56 49 GLY B O 1
ATOM 2046 N N . ILE B 1 50 ? 0.104 -3.381 -10.359 1 98.81 50 ILE B N 1
ATOM 2047 C CA . ILE B 1 50 ? 1.479 -3.65 -9.953 1 98.81 50 ILE B CA 1
ATOM 2048 C C . ILE B 1 50 ? 1.863 -2.738 -8.789 1 98.81 50 ILE B C 1
ATOM 2050 O O . ILE B 1 50 ? 1.562 -1.542 -8.805 1 98.81 50 ILE B O 1
ATOM 2054 N N . GLY B 1 51 ? 2.512 -3.309 -7.785 1 98.88 51 GLY B N 1
ATOM 2055 C CA . GLY B 1 51 ? 3.023 -2.547 -6.656 1 98.88 51 GLY B CA 1
ATOM 2056 C C . GLY B 1 51 ? 2.246 -2.787 -5.375 1 98.88 51 GLY B C 1
ATOM 2057 O O . GLY B 1 51 ? 1.099 -3.234 -5.414 1 98.88 51 GLY B O 1
ATOM 2058 N N . LYS B 1 52 ? 2.832 -2.414 -4.258 1 98.94 52 LYS B N 1
ATOM 2059 C CA . LYS B 1 52 ? 2.277 -2.676 -2.932 1 98.94 52 LYS B CA 1
ATOM 2060 C C . LYS B 1 52 ? 0.948 -1.95 -2.74 1 98.94 52 LYS B C 1
ATOM 2062 O O . LYS B 1 52 ? -0.026 -2.543 -2.27 1 98.94 52 LYS B O 1
ATOM 2067 N N . VAL B 1 53 ? 0.901 -0.711 -3.15 1 98.94 53 VAL B N 1
ATOM 2068 C CA . VAL B 1 53 ? -0.284 0.097 -2.885 1 98.94 53 VAL B CA 1
ATOM 2069 C C . VAL B 1 53 ? -1.426 -0.345 -3.797 1 98.94 53 VAL B C 1
ATOM 2071 O O . VAL B 1 53 ? -2.572 -0.462 -3.354 1 98.94 53 VAL B O 1
ATOM 2074 N N . ALA B 1 54 ? -1.15 -0.62 -5.086 1 98.94 54 ALA B N 1
ATOM 2075 C CA . ALA B 1 54 ? -2.18 -1.148 -5.977 1 98.94 54 ALA B CA 1
ATOM 2076 C C . ALA B 1 54 ? -2.74 -2.465 -5.449 1 98.94 54 ALA B C 1
ATOM 2078 O O . ALA B 1 54 ? -3.957 -2.668 -5.43 1 98.94 54 ALA B O 1
ATOM 2079 N N . ALA B 1 55 ? -1.854 -3.355 -5.02 1 98.94 55 ALA B N 1
ATOM 2080 C CA . ALA B 1 55 ? -2.266 -4.629 -4.441 1 98.94 55 ALA B CA 1
ATOM 2081 C C . ALA B 1 55 ? -3.143 -4.414 -3.209 1 98.94 55 ALA B C 1
ATOM 2083 O O . ALA B 1 55 ? -4.137 -5.121 -3.016 1 98.94 55 ALA B O 1
ATOM 2084 N N . ALA B 1 56 ? -2.752 -3.428 -2.385 1 98.94 56 ALA B N 1
ATOM 2085 C CA . ALA B 1 56 ? -3.488 -3.145 -1.155 1 98.94 56 ALA B CA 1
ATOM 2086 C C . ALA B 1 56 ? -4.883 -2.602 -1.462 1 98.94 56 ALA B C 1
ATOM 2088 O O . ALA B 1 56 ? -5.863 -2.998 -0.828 1 98.94 56 ALA B O 1
ATOM 2089 N N . ILE B 1 57 ? -5 -1.667 -2.445 1 98.94 57 ILE B N 1
ATOM 2090 C CA . ILE B 1 57 ? -6.293 -1.127 -2.855 1 98.94 57 ILE B CA 1
ATOM 2091 C C . ILE B 1 57 ? -7.219 -2.266 -3.277 1 98.94 57 ILE B C 1
ATOM 2093 O O . ILE B 1 57 ? -8.32 -2.412 -2.738 1 98.94 57 ILE B O 1
ATOM 2097 N N . GLY B 1 58 ? -6.707 -3.068 -4.211 1 98.94 58 GLY B N 1
ATOM 2098 C CA . GLY B 1 58 ? -7.52 -4.141 -4.766 1 98.94 58 GLY B CA 1
ATOM 2099 C C . GLY B 1 58 ? -7.914 -5.184 -3.74 1 98.94 58 GLY B C 1
ATOM 2100 O O . GLY B 1 58 ? -9.07 -5.602 -3.686 1 98.94 58 GLY B O 1
ATOM 2101 N N . THR B 1 59 ? -6.961 -5.645 -2.93 1 98.94 59 THR B N 1
ATOM 2102 C CA . THR B 1 59 ? -7.227 -6.707 -1.964 1 98.94 59 THR B CA 1
ATOM 2103 C C . THR B 1 59 ? -8.188 -6.219 -0.881 1 98.94 59 THR B C 1
ATOM 2105 O O . THR B 1 59 ? -9.062 -6.965 -0.435 1 98.94 59 THR B O 1
ATOM 2108 N N . THR B 1 60 ? -8.008 -4.941 -0.43 1 98.94 60 THR B N 1
ATOM 2109 C CA . THR B 1 60 ? -8.953 -4.367 0.523 1 98.94 60 THR B CA 1
ATOM 2110 C C . THR B 1 60 ? -10.367 -4.387 -0.043 1 98.94 60 THR B C 1
ATOM 2112 O O . THR B 1 60 ? -11.305 -4.832 0.626 1 98.94 60 THR B O 1
ATOM 2115 N N . ALA B 1 61 ? -10.492 -3.957 -1.263 1 98.88 61 ALA B N 1
ATOM 2116 C CA . ALA B 1 61 ? -11.797 -3.955 -1.918 1 98.88 61 ALA B CA 1
ATOM 2117 C C . ALA B 1 61 ? -12.344 -5.371 -2.057 1 98.88 61 ALA B C 1
ATOM 2119 O O . ALA B 1 61 ? -13.523 -5.617 -1.8 1 98.88 61 ALA B O 1
ATOM 2120 N N . LEU B 1 62 ? -11.5 -6.312 -2.461 1 98.94 62 LEU B N 1
ATOM 2121 C CA . LEU B 1 62 ? -11.883 -7.711 -2.625 1 98.94 62 LEU B CA 1
ATOM 2122 C C . LEU B 1 62 ? -12.477 -8.266 -1.335 1 98.94 62 LEU B C 1
ATOM 2124 O O . LEU B 1 62 ? -13.539 -8.891 -1.354 1 98.94 62 LEU B O 1
ATOM 2128 N N . LEU B 1 63 ? -11.805 -8.008 -0.213 1 98.88 63 LEU B N 1
ATOM 2129 C CA . LEU B 1 63 ? -12.211 -8.586 1.064 1 98.88 63 LEU B CA 1
ATOM 2130 C C . LEU B 1 63 ? -13.469 -7.918 1.594 1 98.88 63 LEU B C 1
ATOM 2132 O O . LEU B 1 63 ? -14.281 -8.555 2.275 1 98.88 63 LEU B O 1
ATOM 2136 N N . GLN B 1 64 ? -13.68 -6.641 1.238 1 98.5 64 GLN B N 1
ATOM 2137 C CA . GLN B 1 64 ? -14.859 -5.922 1.703 1 98.5 64 GLN B CA 1
ATOM 2138 C C . GLN B 1 64 ? -16.078 -6.266 0.854 1 98.5 64 GLN B C 1
ATOM 2140 O O . GLN B 1 64 ? -17.203 -6.324 1.364 1 98.5 64 GLN B O 1
ATOM 2145 N N . LEU B 1 65 ? -15.867 -6.492 -0.425 1 98.44 65 LEU B N 1
ATOM 2146 C CA . LEU B 1 65 ? -17 -6.613 -1.341 1 98.44 65 LEU B CA 1
ATOM 2147 C C . LEU B 1 65 ? -17.359 -8.078 -1.567 1 98.44 65 LEU B C 1
ATOM 2149 O O . LEU B 1 65 ? -18.516 -8.461 -1.418 1 98.44 65 LEU B O 1
ATOM 2153 N N . ALA B 1 66 ? -16.344 -8.914 -1.955 1 98.69 66 ALA B N 1
ATOM 2154 C CA . ALA B 1 66 ? -16.594 -10.297 -2.328 1 98.69 66 ALA B CA 1
ATOM 2155 C C . ALA B 1 66 ? -16.516 -11.219 -1.113 1 98.69 66 ALA B C 1
ATOM 2157 O O . ALA B 1 66 ? -17.094 -12.305 -1.112 1 98.69 66 ALA B O 1
ATOM 2158 N N . LYS B 1 67 ? -15.766 -10.852 -0.083 1 98.62 67 LYS B N 1
ATOM 2159 C CA . LYS B 1 67 ? -15.648 -11.523 1.21 1 98.62 67 LYS B CA 1
ATOM 2160 C C . LYS B 1 67 ? -15.297 -13 1.036 1 98.62 67 LYS B C 1
ATOM 2162 O O . LYS B 1 67 ? -15.984 -13.867 1.583 1 98.62 67 LYS B O 1
ATOM 2167 N N . PRO B 1 68 ? -14.258 -13.305 0.31 1 98.94 68 PRO B N 1
ATOM 2168 C CA . PRO B 1 68 ? -13.852 -14.711 0.189 1 98.94 68 PRO B CA 1
ATOM 2169 C C . PRO B 1 68 ? -13.406 -15.312 1.521 1 98.94 68 PRO B C 1
ATOM 2171 O O . PRO B 1 68 ? -13.078 -14.578 2.455 1 98.94 68 PRO B O 1
ATOM 2174 N N . ASP B 1 69 ? -13.352 -16.594 1.574 1 98.81 69 ASP B N 1
ATOM 2175 C CA . ASP B 1 69 ? -12.992 -17.328 2.781 1 98.81 69 ASP B CA 1
ATOM 2176 C C . ASP B 1 69 ? -11.477 -17.5 2.885 1 98.81 69 ASP B C 1
ATOM 2178 O O . ASP B 1 69 ? -10.945 -17.719 3.975 1 98.81 69 ASP B O 1
ATOM 2182 N N . CYS B 1 70 ? -10.773 -17.438 1.795 1 98.94 70 CYS B N 1
ATOM 2183 C CA . CYS B 1 70 ? -9.32 -17.5 1.705 1 98.94 70 CYS B CA 1
ATOM 2184 C C . CYS B 1 70 ? -8.82 -16.781 0.461 1 98.94 70 CYS B C 1
ATOM 2186 O O . CYS B 1 70 ? -9.602 -16.453 -0.436 1 98.94 70 CYS B O 1
ATOM 2188 N N . VAL B 1 71 ? -7.57 -16.5 0.445 1 99 71 VAL B N 1
ATOM 2189 C CA . VAL B 1 71 ? -6.98 -15.789 -0.685 1 99 71 VAL B CA 1
ATOM 2190 C C . VAL B 1 71 ? -5.746 -16.547 -1.181 1 99 71 VAL B C 1
ATOM 2192 O O . VAL B 1 71 ? -4.906 -16.969 -0.383 1 99 71 VAL B O 1
ATOM 2195 N N . ILE B 1 72 ? -5.664 -16.797 -2.422 1 99 72 ILE B N 1
ATOM 2196 C CA . ILE B 1 72 ? -4.473 -17.297 -3.104 1 99 72 ILE B CA 1
ATOM 2197 C C . ILE B 1 72 ? -3.873 -16.188 -3.967 1 99 72 ILE B C 1
ATOM 2199 O O . ILE B 1 72 ? -4.531 -15.672 -4.875 1 99 72 ILE B O 1
ATOM 2203 N N . ASN B 1 73 ? -2.721 -15.789 -3.645 1 98.94 73 ASN B N 1
ATOM 2204 C CA . ASN B 1 73 ? -1.995 -14.883 -4.523 1 98.94 73 ASN B CA 1
ATOM 2205 C C . ASN B 1 73 ? -1.173 -15.641 -5.562 1 98.94 73 ASN B C 1
ATOM 2207 O O . ASN B 1 73 ? -0.356 -16.5 -5.211 1 98.94 73 ASN B O 1
ATOM 2211 N N . THR B 1 74 ? -1.42 -15.344 -6.773 1 98.88 74 THR B N 1
ATOM 2212 C CA . THR B 1 74 ? -0.747 -16.031 -7.871 1 98.88 74 THR B CA 1
ATOM 2213 C C . THR B 1 74 ? 0.027 -15.039 -8.734 1 98.88 74 THR B C 1
ATOM 2215 O O . THR B 1 74 ? -0.249 -13.836 -8.711 1 98.88 74 THR B O 1
ATOM 2218 N N . GLY B 1 75 ? 1.004 -15.562 -9.438 1 98.44 75 GLY B N 1
ATOM 2219 C CA . GLY B 1 75 ? 1.784 -14.727 -10.336 1 98.44 75 GLY B CA 1
ATOM 2220 C C . GLY B 1 75 ? 3.199 -15.234 -10.547 1 98.44 75 GLY B C 1
ATOM 2221 O O . GLY B 1 75 ? 3.443 -16.438 -10.531 1 98.44 75 GLY B O 1
ATOM 2222 N N . SER B 1 76 ? 4.105 -14.305 -10.891 1 98.69 76 SER B N 1
ATOM 2223 C CA . SER B 1 76 ? 5.5 -14.617 -11.188 1 98.69 76 SER B CA 1
ATOM 2224 C C . SER B 1 76 ? 6.438 -14.008 -10.148 1 98.69 76 SER B C 1
ATOM 2226 O O . SER B 1 76 ? 6.043 -13.117 -9.391 1 98.69 76 SER B O 1
ATOM 2228 N N . ALA B 1 77 ? 7.629 -14.547 -10.031 1 98.44 77 ALA B N 1
ATOM 2229 C CA . ALA B 1 77 ? 8.656 -14.047 -9.125 1 98.44 77 ALA B CA 1
ATOM 2230 C C . ALA B 1 77 ? 10.047 -14.227 -9.727 1 98.44 77 ALA B C 1
ATOM 2232 O O . ALA B 1 77 ? 10.258 -15.07 -10.602 1 98.44 77 ALA B O 1
ATOM 2233 N N . GLY B 1 78 ? 10.938 -13.352 -9.344 1 98.25 78 GLY B N 1
ATOM 2234 C CA . GLY B 1 78 ? 12.352 -13.617 -9.57 1 98.25 78 GLY B CA 1
ATOM 2235 C C . GLY B 1 78 ? 12.93 -14.641 -8.617 1 98.25 78 GLY B C 1
ATOM 2236 O O . GLY B 1 78 ? 12.727 -14.547 -7.402 1 98.25 78 GLY B O 1
ATOM 2237 N N . GLY B 1 79 ? 13.633 -15.555 -9.172 1 97.5 79 GLY B N 1
ATOM 2238 C CA . GLY B 1 79 ? 14.258 -16.594 -8.352 1 97.5 79 GLY B CA 1
ATOM 2239 C C . GLY B 1 79 ? 15.57 -16.156 -7.746 1 97.5 79 GLY B C 1
ATOM 2240 O O . GLY B 1 79 ? 16.484 -15.734 -8.461 1 97.5 79 GLY B O 1
ATOM 2241 N N . VAL B 1 80 ? 15.68 -16.266 -6.426 1 95.31 80 VAL B N 1
ATOM 2242 C CA . VAL B 1 80 ? 16.875 -15.828 -5.719 1 95.31 80 VAL B CA 1
ATOM 2243 C C . VAL B 1 80 ? 17.625 -17.031 -5.172 1 95.31 80 VAL B C 1
ATOM 2245 O O . VAL B 1 80 ? 18.859 -17.047 -5.152 1 95.31 80 VAL B O 1
ATOM 2248 N N . ALA B 1 81 ? 16.891 -18 -4.668 1 93.12 81 ALA B N 1
ATOM 2249 C CA . ALA B 1 81 ? 17.516 -19.188 -4.07 1 93.12 81 ALA B CA 1
ATOM 2250 C C . ALA B 1 81 ? 18.234 -20.016 -5.121 1 93.12 81 ALA B C 1
ATOM 2252 O O . ALA B 1 81 ? 17.797 -20.094 -6.273 1 93.12 81 ALA B O 1
ATOM 2253 N N . LYS B 1 82 ? 19.281 -20.703 -4.727 1 90.94 82 LYS B N 1
ATOM 2254 C CA . LYS B 1 82 ? 20.031 -21.562 -5.621 1 90.94 82 LYS B CA 1
ATOM 2255 C C . LYS B 1 82 ? 19.172 -22.719 -6.125 1 90.94 82 LYS B C 1
ATOM 2257 O O . LYS B 1 82 ? 18.375 -23.281 -5.371 1 90.94 82 LYS B O 1
ATOM 2262 N N . GLY B 1 83 ? 19.312 -22.953 -7.391 1 92.06 83 GLY B N 1
ATOM 2263 C CA . GLY B 1 83 ? 18.672 -24.141 -7.941 1 92.06 83 GLY B CA 1
ATOM 2264 C C . GLY B 1 83 ? 17.312 -23.859 -8.555 1 92.06 83 GLY B C 1
ATOM 2265 O O . GLY B 1 83 ? 16.75 -24.719 -9.227 1 92.06 83 GLY B O 1
ATOM 2266 N N . LEU B 1 84 ? 16.828 -22.688 -8.367 1 95.38 84 LEU B N 1
ATOM 2267 C CA . LEU B 1 84 ? 15.539 -22.344 -8.977 1 95.38 84 LEU B CA 1
ATOM 2268 C C . LEU B 1 84 ? 15.711 -22.016 -10.453 1 95.38 84 LEU B C 1
ATOM 2270 O O . LEU B 1 84 ? 16.641 -21.312 -10.836 1 95.38 84 LEU B O 1
ATOM 2274 N N . LYS B 1 85 ? 14.828 -22.562 -11.234 1 95.5 85 LYS B N 1
ATOM 2275 C CA . LYS B 1 85 ? 14.805 -22.312 -12.672 1 95.5 85 LYS B CA 1
ATOM 2276 C C . LYS B 1 85 ? 13.484 -21.688 -13.102 1 95.5 85 LYS B C 1
ATOM 2278 O O . LYS B 1 85 ? 12.477 -21.828 -12.406 1 95.5 85 LYS B O 1
ATOM 2283 N N . VAL B 1 86 ? 13.594 -21.016 -14.203 1 96.94 86 VAL B N 1
ATOM 2284 C CA . VAL B 1 86 ? 12.367 -20.5 -14.797 1 96.94 86 VAL B CA 1
ATOM 2285 C C . VAL B 1 86 ? 11.32 -21.609 -14.891 1 96.94 86 VAL B C 1
ATOM 2287 O O . VAL B 1 86 ? 11.633 -22.719 -15.289 1 96.94 86 VAL B O 1
ATOM 2290 N N . GLY B 1 87 ? 10.109 -21.281 -14.398 1 97.56 87 GLY B N 1
ATOM 2291 C CA . GLY B 1 87 ? 9.031 -22.25 -14.445 1 97.56 87 GLY B CA 1
ATOM 2292 C C . GLY B 1 87 ? 8.812 -22.969 -13.125 1 97.56 87 GLY B C 1
ATOM 2293 O O . GLY B 1 87 ? 7.742 -23.531 -12.875 1 97.56 87 GLY B O 1
ATOM 2294 N N . ASP B 1 88 ? 9.812 -23 -12.266 1 98.5 88 ASP B N 1
ATOM 2295 C CA . ASP B 1 88 ? 9.656 -23.609 -10.953 1 98.5 88 ASP B CA 1
ATOM 2296 C C . ASP B 1 88 ? 8.617 -22.859 -10.117 1 98.5 88 ASP B C 1
ATOM 2298 O O . ASP B 1 88 ? 8.422 -21.656 -10.289 1 98.5 88 ASP B O 1
ATOM 2302 N N . ILE B 1 89 ? 7.973 -23.609 -9.25 1 98.75 89 ILE B N 1
ATOM 2303 C CA . ILE B 1 89 ? 6.957 -23.047 -8.375 1 98.75 89 ILE B CA 1
ATOM 2304 C C . ILE B 1 89 ? 7.562 -22.734 -7.004 1 98.75 89 ILE B C 1
ATOM 2306 O O . ILE B 1 89 ? 8.328 -23.531 -6.465 1 98.75 89 ILE B O 1
ATOM 2310 N N . VAL B 1 90 ? 7.277 -21.562 -6.504 1 98.88 90 VAL B N 1
ATOM 2311 C CA . VAL B 1 90 ? 7.598 -21.219 -5.125 1 98.88 90 VAL B CA 1
ATOM 2312 C C . VAL B 1 90 ? 6.312 -20.953 -4.344 1 98.88 90 VAL B C 1
ATOM 2314 O O . VAL B 1 90 ? 5.453 -20.188 -4.797 1 98.88 90 VAL B O 1
ATOM 2317 N N . ILE B 1 91 ? 6.125 -21.625 -3.193 1 98.94 91 ILE B N 1
ATOM 2318 C CA . ILE B 1 91 ? 4.996 -21.453 -2.287 1 98.94 91 ILE B CA 1
ATOM 2319 C C . ILE B 1 91 ? 5.461 -20.781 -1 1 98.94 91 ILE B C 1
ATOM 2321 O O . ILE B 1 91 ? 6.473 -21.172 -0.413 1 98.94 91 ILE B O 1
ATOM 2325 N N . SER B 1 92 ? 4.742 -19.812 -0.568 1 98.88 92 SER B N 1
ATOM 2326 C CA . SER B 1 92 ? 5.168 -19.062 0.61 1 98.88 92 SER B CA 1
ATOM 2327 C C . SER B 1 92 ? 4.887 -19.844 1.891 1 98.88 92 SER B C 1
ATOM 2329 O O . SER B 1 92 ? 3.781 -20.344 2.084 1 98.88 92 SER B O 1
ATOM 2331 N N . ASP B 1 93 ? 5.871 -19.906 2.738 1 98.81 93 ASP B N 1
ATOM 2332 C CA . ASP B 1 93 ? 5.633 -20.125 4.16 1 98.81 93 ASP B CA 1
ATOM 2333 C C . ASP B 1 93 ? 5.434 -18.797 4.895 1 98.81 93 ASP B C 1
ATOM 2335 O O . ASP B 1 93 ? 4.645 -18.719 5.836 1 98.81 93 ASP B O 1
ATOM 2339 N N . GLU B 1 94 ? 6.156 -17.844 4.438 1 98.81 94 GLU B N 1
ATOM 2340 C CA . GLU B 1 94 ? 6.074 -16.484 4.973 1 98.81 94 GLU B CA 1
ATOM 2341 C C . GLU B 1 94 ? 6.406 -15.453 3.9 1 98.81 94 GLU B C 1
ATOM 2343 O O . GLU B 1 94 ? 7.027 -15.773 2.885 1 98.81 94 GLU B O 1
ATOM 2348 N N . THR B 1 95 ? 6.02 -14.266 4.059 1 98.94 95 THR B N 1
ATOM 2349 C CA . THR B 1 95 ? 6.328 -13.133 3.195 1 98.94 95 THR B CA 1
ATOM 2350 C C . THR B 1 95 ? 6.828 -11.945 4.02 1 98.94 95 THR B C 1
ATOM 2352 O O . THR B 1 95 ? 6.402 -11.75 5.156 1 98.94 95 THR B O 1
ATOM 2355 N N . ARG B 1 96 ? 7.75 -11.195 3.506 1 98.94 96 ARG B N 1
ATOM 2356 C CA . ARG B 1 96 ? 8.336 -10.023 4.141 1 98.94 96 ARG B CA 1
ATOM 2357 C C . ARG B 1 96 ? 8.594 -8.922 3.115 1 98.94 96 ARG B C 1
ATOM 2359 O O . ARG B 1 96 ? 8.68 -9.188 1.915 1 98.94 96 ARG B O 1
ATOM 2366 N N . TYR B 1 97 ? 8.68 -7.727 3.6 1 98.94 97 TYR B N 1
ATOM 2367 C CA . TYR B 1 97 ? 9.094 -6.621 2.746 1 98.94 97 TYR B CA 1
ATOM 2368 C C . TYR B 1 97 ? 10.617 -6.52 2.689 1 98.94 97 TYR B C 1
ATOM 2370 O O . TYR B 1 97 ? 11.281 -6.445 3.727 1 98.94 97 TYR B O 1
ATOM 2378 N N . HIS B 1 98 ? 11.164 -6.484 1.512 1 98.81 98 HIS B N 1
ATOM 2379 C CA . HIS B 1 98 ? 12.609 -6.32 1.464 1 98.81 98 HIS B CA 1
ATOM 2380 C C . HIS B 1 98 ? 12.992 -4.844 1.427 1 98.81 98 HIS B C 1
ATOM 2382 O O . HIS B 1 98 ? 14.164 -4.5 1.593 1 98.81 98 HIS B O 1
ATOM 2388 N N . ASP B 1 99 ? 11.961 -3.979 1.308 1 98.69 99 ASP B N 1
ATOM 2389 C CA . ASP B 1 99 ? 12.273 -2.561 1.141 1 98.69 99 ASP B CA 1
ATOM 2390 C C . ASP B 1 99 ? 11.695 -1.733 2.287 1 98.69 99 ASP B C 1
ATOM 2392 O O . ASP B 1 99 ? 11.484 -0.528 2.145 1 98.69 99 ASP B O 1
ATOM 2396 N N . ALA B 1 100 ? 11.336 -2.336 3.418 1 98.81 100 ALA B N 1
ATOM 2397 C CA . ALA B 1 100 ? 10.891 -1.637 4.621 1 98.81 100 ALA B CA 1
ATOM 2398 C C . ALA B 1 100 ? 11.984 -1.632 5.688 1 98.81 100 ALA B C 1
ATOM 2400 O O . ALA B 1 100 ? 12.672 -2.641 5.891 1 98.81 100 ALA B O 1
ATOM 2401 N N . ASP B 1 101 ? 12.227 -0.493 6.285 1 98.56 101 ASP B N 1
ATOM 2402 C CA . ASP B 1 101 ? 13.297 -0.397 7.281 1 98.56 101 ASP B CA 1
ATOM 2403 C C . ASP B 1 101 ? 12.961 0.645 8.344 1 98.56 101 ASP B C 1
ATOM 2405 O O . ASP B 1 101 ? 13.07 1.849 8.102 1 98.56 101 ASP B O 1
ATOM 2409 N N . VAL B 1 102 ? 12.578 0.228 9.484 1 98.44 102 VAL B N 1
ATOM 2410 C CA . VAL B 1 102 ? 12.414 1.089 10.656 1 98.44 102 VAL B CA 1
ATOM 2411 C C . VAL B 1 102 ? 13.203 0.521 11.828 1 98.44 102 VAL B C 1
ATOM 2413 O O . VAL B 1 102 ? 12.742 0.56 12.977 1 98.44 102 VAL B O 1
ATOM 2416 N N . THR B 1 103 ? 14.297 -0.083 11.5 1 97.69 103 THR B N 1
ATOM 2417 C CA . THR B 1 103 ? 15.172 -0.654 12.516 1 97.69 103 THR B CA 1
ATOM 2418 C C . THR B 1 103 ? 15.625 0.417 13.5 1 97.69 103 THR B C 1
ATOM 2420 O O . THR B 1 103 ? 16 0.104 14.633 1 97.69 103 THR B O 1
ATOM 2423 N N . ALA B 1 104 ? 15.594 1.693 13.141 1 96.25 104 ALA B N 1
ATOM 2424 C CA . ALA B 1 104 ? 15.922 2.82 14.016 1 96.25 104 ALA B CA 1
ATOM 2425 C C . ALA B 1 104 ? 15.086 2.791 15.289 1 96.25 104 ALA B C 1
ATOM 2427 O O . ALA B 1 104 ? 15.461 3.379 16.297 1 96.25 104 ALA B O 1
ATOM 2428 N N . PHE B 1 105 ? 13.984 2.08 15.227 1 97.12 105 PHE B N 1
ATOM 2429 C CA . PHE B 1 105 ? 13.07 2.059 16.359 1 97.12 105 PHE B CA 1
ATOM 2430 C C . PHE B 1 105 ? 13.008 0.669 16.984 1 97.12 105 PHE B C 1
ATOM 2432 O O . PHE B 1 105 ? 12.078 0.352 17.719 1 97.12 105 PHE B O 1
ATOM 2439 N N . GLY B 1 106 ? 13.859 -0.248 16.547 1 97.44 106 GLY B N 1
ATOM 2440 C CA . GLY B 1 106 ? 13.992 -1.543 17.188 1 97.44 106 GLY B CA 1
ATOM 2441 C C . GLY B 1 106 ? 13.25 -2.652 16.469 1 97.44 106 GLY B C 1
ATOM 2442 O O . GLY B 1 106 ? 13.227 -3.793 16.938 1 97.44 106 GLY B O 1
ATOM 2443 N N . TYR B 1 107 ? 12.711 -2.398 15.344 1 98.25 107 TYR B N 1
ATOM 2444 C CA . TYR B 1 107 ? 12.023 -3.418 14.555 1 98.25 107 TYR B CA 1
ATOM 2445 C C . TYR B 1 107 ? 13.016 -4.207 13.703 1 98.25 107 TYR B C 1
ATOM 2447 O O . TYR B 1 107 ? 14.141 -3.756 13.469 1 98.25 107 TYR B O 1
ATOM 2455 N N . GLU B 1 108 ? 12.617 -5.383 13.234 1 98.44 108 GLU B N 1
ATOM 2456 C CA . GLU B 1 108 ? 13.422 -6.164 12.297 1 98.44 108 GLU B CA 1
ATOM 2457 C C . GLU B 1 108 ? 13.398 -5.547 10.898 1 98.44 108 GLU B C 1
ATOM 2459 O O . GLU B 1 108 ? 12.461 -4.832 10.547 1 98.44 108 GLU B O 1
ATOM 2464 N N . LYS B 1 109 ? 14.484 -5.816 10.148 1 98.44 109 LYS B N 1
ATOM 2465 C CA . LYS B 1 109 ? 14.438 -5.461 8.734 1 98.44 109 LYS B CA 1
ATOM 2466 C C . LYS B 1 109 ? 13.195 -6.035 8.062 1 98.44 109 LYS B C 1
ATOM 2468 O O . LYS B 1 109 ? 12.875 -7.211 8.242 1 98.44 109 LYS B O 1
ATOM 2473 N N . GLY B 1 110 ? 12.438 -5.188 7.371 1 98.75 110 GLY B N 1
ATOM 2474 C CA . GLY B 1 110 ? 11.258 -5.645 6.656 1 98.75 110 GLY B CA 1
ATOM 2475 C C . GLY B 1 110 ? 9.984 -5.547 7.477 1 98.75 110 GLY B C 1
ATOM 2476 O O . GLY B 1 110 ? 8.883 -5.734 6.953 1 98.75 110 GLY B O 1
ATOM 2477 N N . GLN B 1 111 ? 10.141 -5.258 8.758 1 98.81 111 GLN B N 1
ATOM 2478 C CA . GLN B 1 111 ? 8.992 -5.141 9.641 1 98.81 111 GLN B CA 1
ATOM 2479 C C . GLN B 1 111 ? 8.523 -3.693 9.75 1 98.81 111 GLN B C 1
ATOM 2481 O O . GLN B 1 111 ? 9.336 -2.773 9.828 1 98.81 111 GLN B O 1
ATOM 2486 N N . LEU B 1 112 ? 7.25 -3.477 9.672 1 98.75 112 LEU B N 1
ATOM 2487 C CA . LEU B 1 112 ? 6.656 -2.168 9.93 1 98.75 112 LEU B CA 1
ATOM 2488 C C . LEU B 1 112 ? 5.91 -2.158 11.258 1 98.75 112 LEU B C 1
ATOM 2490 O O . LEU B 1 112 ? 5.406 -3.193 11.703 1 98.75 112 LEU B O 1
ATOM 2494 N N . PRO B 1 113 ? 5.793 -0.948 11.891 1 98.12 113 PRO B N 1
ATOM 2495 C CA . PRO B 1 113 ? 5.098 -0.876 13.18 1 98.12 113 PRO B CA 1
ATOM 2496 C C . PRO B 1 113 ? 3.682 -1.447 13.117 1 98.12 113 PRO B C 1
ATOM 2498 O O . PRO B 1 113 ? 2.994 -1.295 12.102 1 98.12 113 PRO B O 1
ATOM 2501 N N . ALA B 1 114 ? 3.268 -2.15 14.18 1 97.94 114 ALA B N 1
ATOM 2502 C CA . ALA B 1 114 ? 1.936 -2.723 14.359 1 97.94 114 ALA B CA 1
ATOM 2503 C C . ALA B 1 114 ? 1.729 -3.928 13.445 1 97.94 114 ALA B C 1
ATOM 2505 O O . ALA B 1 114 ? 0.595 -4.348 13.211 1 97.94 114 ALA B O 1
ATOM 2506 N N . ASN B 1 115 ? 2.785 -4.484 12.859 1 98.75 115 ASN B N 1
ATOM 2507 C CA . ASN B 1 115 ? 2.758 -5.695 12.047 1 98.75 115 ASN B CA 1
ATOM 2508 C C . ASN B 1 115 ? 3.793 -6.711 12.523 1 98.75 115 ASN B C 1
ATOM 2510 O O . ASN B 1 115 ? 4.785 -6.344 13.156 1 98.75 115 ASN B O 1
ATOM 2514 N N . PRO B 1 116 ? 3.553 -8.008 12.281 1 98.75 116 PRO B N 1
ATOM 2515 C CA . PRO B 1 116 ? 4.625 -8.977 12.516 1 98.75 116 PRO B CA 1
ATOM 2516 C C . PRO B 1 116 ? 5.793 -8.805 11.547 1 98.75 116 PRO B C 1
ATOM 2518 O O . PRO B 1 116 ? 5.648 -8.164 10.508 1 98.75 116 PRO B O 1
ATOM 2521 N N . ALA B 1 117 ? 6.934 -9.32 11.891 1 98.31 117 ALA B N 1
ATOM 2522 C CA . ALA B 1 117 ? 8.109 -9.266 11.023 1 98.31 117 ALA B CA 1
ATOM 2523 C C . ALA B 1 117 ? 7.859 -10.023 9.727 1 98.31 117 ALA B C 1
ATOM 2525 O O . ALA B 1 117 ? 8.375 -9.641 8.672 1 98.31 117 ALA B O 1
ATOM 2526 N N . ALA B 1 118 ? 7.098 -11.094 9.859 1 98.81 118 ALA B N 1
ATOM 2527 C CA . ALA B 1 118 ? 6.719 -11.922 8.711 1 98.81 118 ALA B CA 1
ATOM 2528 C C . ALA B 1 118 ? 5.223 -12.219 8.727 1 98.81 118 ALA B C 1
ATOM 2530 O O . ALA B 1 118 ? 4.641 -12.453 9.789 1 98.81 118 ALA B O 1
ATOM 2531 N N . PHE B 1 119 ? 4.633 -12.203 7.605 1 98.94 119 PHE B N 1
ATOM 2532 C CA . PHE B 1 119 ? 3.27 -12.695 7.469 1 98.94 119 PHE B CA 1
ATOM 2533 C C . PHE B 1 119 ? 3.266 -14.164 7.062 1 98.94 119 PHE B C 1
ATOM 2535 O O . PHE B 1 119 ? 3.76 -14.523 5.988 1 98.94 119 PHE B O 1
ATOM 2542 N N . LEU B 1 120 ? 2.723 -15 7.867 1 98.94 120 LEU B N 1
ATOM 2543 C CA . LEU B 1 120 ? 2.771 -16.438 7.664 1 98.94 120 LEU B CA 1
ATOM 2544 C C . LEU B 1 120 ? 1.593 -16.906 6.82 1 98.94 120 LEU B C 1
ATOM 2546 O O . LEU B 1 120 ? 0.448 -16.531 7.078 1 98.94 120 LEU B O 1
ATOM 2550 N N . SER B 1 121 ? 1.878 -17.703 5.809 1 98.94 121 SER B N 1
ATOM 2551 C CA . SER B 1 121 ? 0.815 -18.328 5.027 1 98.94 121 SER B CA 1
ATOM 2552 C C . SER B 1 121 ? 0.039 -19.344 5.859 1 98.94 121 SER B C 1
ATOM 2554 O O . SER B 1 121 ? 0.585 -19.938 6.793 1 98.94 121 SER B O 1
ATOM 2556 N N . ASP B 1 122 ? -1.242 -19.484 5.488 1 98.94 122 ASP B N 1
ATOM 2557 C CA . ASP B 1 122 ? -2.027 -20.547 6.117 1 98.94 122 ASP B CA 1
ATOM 2558 C C . ASP B 1 122 ? -1.425 -21.922 5.832 1 98.94 122 ASP B C 1
ATOM 2560 O O . ASP B 1 122 ? -1.206 -22.281 4.672 1 98.94 122 ASP B O 1
ATOM 2564 N N . LYS B 1 123 ? -1.177 -22.656 6.852 1 98.81 123 LYS B N 1
ATOM 2565 C CA . LYS B 1 123 ? -0.469 -23.938 6.715 1 98.81 123 LYS B CA 1
ATOM 2566 C C . LYS B 1 123 ? -1.246 -24.906 5.832 1 98.81 123 LYS B C 1
ATOM 2568 O O . LYS B 1 123 ? -0.66 -25.609 5.008 1 98.81 123 LYS B O 1
ATOM 2573 N N . LYS B 1 124 ? -2.537 -24.984 5.996 1 98.81 124 LYS B N 1
ATOM 2574 C CA . LYS B 1 124 ? -3.352 -25.906 5.219 1 98.81 124 LYS B CA 1
ATOM 2575 C C . LYS B 1 124 ? -3.33 -25.547 3.734 1 98.81 124 LYS B C 1
ATOM 2577 O O . LYS B 1 124 ? -3.254 -26.438 2.877 1 98.81 124 LYS B O 1
ATOM 2582 N N . LEU B 1 125 ? -3.406 -24.25 3.443 1 98.94 125 LEU B N 1
ATOM 2583 C CA . LEU B 1 125 ? -3.369 -23.797 2.057 1 98.94 125 LEU B CA 1
ATOM 2584 C C . LEU B 1 125 ? -2.006 -24.078 1.432 1 98.94 125 LEU B C 1
ATOM 2586 O O . LEU B 1 125 ? -1.922 -24.516 0.282 1 98.94 125 LEU B O 1
ATOM 2590 N N . ALA B 1 126 ? -0.984 -23.828 2.195 1 98.94 126 ALA B N 1
ATOM 2591 C CA . ALA B 1 126 ? 0.37 -24.062 1.701 1 98.94 126 ALA B CA 1
ATOM 2592 C C . ALA B 1 126 ? 0.607 -25.547 1.446 1 98.94 126 ALA B C 1
ATOM 2594 O O . ALA B 1 126 ? 1.2 -25.922 0.432 1 98.94 126 ALA B O 1
ATOM 2595 N N . ASP B 1 127 ? 0.178 -26.375 2.4 1 98.88 127 ASP B N 1
ATOM 2596 C CA . ASP B 1 127 ? 0.3 -27.828 2.242 1 98.88 127 ASP B CA 1
ATOM 2597 C C . ASP B 1 127 ? -0.461 -28.312 1.009 1 98.88 127 ASP B C 1
ATOM 2599 O O . ASP B 1 127 ? 0.037 -29.141 0.253 1 98.88 127 ASP B O 1
ATOM 2603 N N . LEU B 1 128 ? -1.624 -27.781 0.837 1 98.88 128 LEU B N 1
ATOM 2604 C CA . LEU B 1 128 ? -2.434 -28.156 -0.32 1 98.88 128 LEU B CA 1
ATOM 2605 C C . LEU B 1 128 ? -1.732 -27.766 -1.618 1 98.88 128 LEU B C 1
ATOM 2607 O O . LEU B 1 128 ? -1.689 -28.547 -2.564 1 98.88 128 LEU B O 1
ATOM 2611 N N . ALA B 1 129 ? -1.226 -26.547 -1.688 1 98.94 129 ALA B N 1
ATOM 2612 C CA . ALA B 1 129 ? -0.518 -26.078 -2.877 1 98.94 129 ALA B CA 1
ATOM 2613 C C . ALA B 1 129 ? 0.657 -26.984 -3.211 1 98.94 129 ALA B C 1
ATOM 2615 O O . ALA B 1 129 ? 0.866 -27.344 -4.375 1 98.94 129 ALA B O 1
ATOM 2616 N N . GLN B 1 130 ? 1.381 -27.312 -2.199 1 98.88 130 GLN B N 1
ATOM 2617 C CA . GLN B 1 130 ? 2.527 -28.203 -2.396 1 98.88 130 GLN B CA 1
ATOM 2618 C C . GLN B 1 130 ? 2.092 -29.562 -2.936 1 98.88 130 GLN B C 1
ATOM 2620 O O . GLN B 1 130 ? 2.699 -30.078 -3.869 1 98.88 130 GLN B O 1
ATOM 2625 N N . GLU B 1 131 ? 1.111 -30.109 -2.326 1 98.81 131 GLU B N 1
ATOM 2626 C CA . GLU B 1 131 ? 0.589 -31.406 -2.752 1 98.81 131 GLU B CA 1
ATOM 2627 C C . GLU B 1 131 ? 0.161 -31.359 -4.215 1 98.81 131 GLU B C 1
ATOM 2629 O O . GLU B 1 131 ? 0.496 -32.281 -4.988 1 98.81 131 GLU B O 1
ATOM 2634 N N . ILE B 1 132 ? -0.556 -30.375 -4.586 1 98.81 132 ILE B N 1
ATOM 2635 C CA . ILE B 1 132 ? -1.075 -30.25 -5.941 1 98.81 132 ILE B CA 1
ATOM 2636 C C . ILE B 1 132 ? 0.081 -30.078 -6.922 1 98.81 132 ILE B C 1
ATOM 2638 O O . ILE B 1 132 ? 0.098 -30.688 -7.992 1 98.81 132 ILE B O 1
ATOM 2642 N N . ALA B 1 133 ? 1.044 -29.203 -6.559 1 98.75 133 ALA B N 1
ATOM 2643 C CA . ALA B 1 133 ? 2.201 -28.984 -7.422 1 98.75 133 ALA B CA 1
ATOM 2644 C C . ALA B 1 133 ? 2.939 -30.297 -7.695 1 98.75 133 ALA B C 1
ATOM 2646 O O . ALA B 1 133 ? 3.301 -30.594 -8.836 1 98.75 133 ALA B O 1
ATOM 2647 N N . GLU B 1 134 ? 3.135 -31.047 -6.672 1 98.56 134 GLU B N 1
ATOM 2648 C CA . GLU B 1 134 ? 3.824 -32.344 -6.797 1 98.56 134 GLU B CA 1
ATOM 2649 C C . GLU B 1 134 ? 3.027 -33.312 -7.656 1 98.56 134 GLU B C 1
ATOM 2651 O O . GLU B 1 134 ? 3.592 -34 -8.508 1 98.56 134 GLU B O 1
ATOM 2656 N N . LYS B 1 135 ? 1.791 -33.406 -7.449 1 98.38 135 LYS B N 1
ATOM 2657 C CA . LYS B 1 135 ? 0.932 -34.281 -8.242 1 98.38 135 LYS B CA 1
ATOM 2658 C C . LYS B 1 135 ? 0.961 -33.875 -9.719 1 98.38 135 LYS B C 1
ATOM 2660 O O . LYS B 1 135 ? 0.865 -34.75 -10.594 1 98.38 135 LYS B O 1
ATOM 2665 N N . GLN B 1 136 ? 1.084 -32.594 -9.977 1 98.38 136 GLN B N 1
ATOM 2666 C CA . GLN B 1 136 ? 1.103 -32.094 -11.336 1 98.38 136 GLN B CA 1
ATOM 2667 C C . GLN B 1 136 ? 2.488 -32.219 -11.961 1 98.38 136 GLN B C 1
ATOM 2669 O O . GLN B 1 136 ? 2.691 -31.859 -13.125 1 98.38 136 GLN B O 1
ATOM 2674 N N . GLY B 1 137 ? 3.488 -32.656 -11.195 1 98.19 137 GLY B N 1
ATOM 2675 C CA . GLY B 1 137 ? 4.844 -32.844 -11.688 1 98.19 137 GLY B CA 1
ATOM 2676 C C . GLY B 1 137 ? 5.637 -31.547 -11.766 1 98.19 137 GLY B C 1
ATOM 2677 O O . GLY B 1 137 ? 6.617 -31.469 -12.516 1 98.19 137 GLY B O 1
ATOM 2678 N N . GLN B 1 138 ? 5.195 -30.562 -11.078 1 98 138 GLN B N 1
ATOM 2679 C CA . GLN B 1 138 ? 5.91 -29.281 -11.078 1 98 138 GLN B CA 1
ATOM 2680 C C . GLN B 1 138 ? 7.051 -29.297 -10.07 1 98 138 GLN B C 1
ATOM 2682 O O . GLN B 1 138 ? 6.934 -29.875 -8.992 1 98 138 GLN B O 1
ATOM 2687 N N . SER B 1 139 ? 8.156 -28.734 -10.438 1 98 139 SER B N 1
ATOM 2688 C CA . SER B 1 139 ? 9.211 -28.469 -9.469 1 98 139 SER B CA 1
ATOM 2689 C C . SER B 1 139 ? 8.805 -27.375 -8.484 1 98 139 SER B C 1
ATOM 2691 O O . SER B 1 139 ? 8.492 -26.25 -8.891 1 98 139 SER B O 1
ATOM 2693 N N . VAL B 1 140 ? 8.781 -27.688 -7.168 1 98.25 140 VAL B N 1
ATOM 2694 C CA . VAL B 1 140 ? 8.195 -26.766 -6.199 1 98.25 140 VAL B CA 1
ATOM 2695 C C . VAL B 1 140 ? 9.117 -26.641 -4.988 1 98.25 140 VAL B C 1
ATOM 2697 O O . VAL B 1 140 ? 9.75 -27.609 -4.57 1 98.25 140 VAL B O 1
ATOM 2700 N N . LYS B 1 141 ? 9.297 -25.453 -4.523 1 97.81 141 LYS B N 1
ATOM 2701 C CA . LYS B 1 141 ? 9.953 -25.141 -3.254 1 97.81 141 LYS B CA 1
ATOM 2702 C C . LYS B 1 141 ? 9.062 -24.281 -2.373 1 97.81 141 LYS B C 1
ATOM 2704 O O . LYS B 1 141 ? 8.219 -23.531 -2.877 1 97.81 141 LYS B O 1
ATOM 2709 N N . ARG B 1 142 ? 9.234 -24.391 -1.081 1 97.88 142 ARG B N 1
ATOM 2710 C CA . ARG B 1 142 ? 8.523 -23.562 -0.108 1 97.88 142 ARG B CA 1
ATOM 2711 C C . ARG B 1 142 ? 9.492 -22.688 0.676 1 97.88 142 ARG B C 1
ATOM 2713 O O . ARG B 1 142 ? 10.609 -23.094 0.99 1 97.88 142 ARG B O 1
ATOM 2720 N N . GLY B 1 143 ? 9.047 -21.453 0.983 1 98.44 143 GLY B N 1
ATOM 2721 C CA . GLY B 1 143 ? 9.898 -20.625 1.819 1 98.44 143 GLY B CA 1
ATOM 2722 C C . GLY B 1 143 ? 9.469 -19.172 1.858 1 98.44 143 GLY B C 1
ATOM 2723 O O . GLY B 1 143 ? 8.273 -18.875 1.864 1 98.44 143 GLY B O 1
ATOM 2724 N N . LEU B 1 144 ? 10.453 -18.312 2.041 1 98.88 144 LEU B N 1
ATOM 2725 C CA . LEU B 1 144 ? 10.242 -16.875 2.193 1 98.88 144 LEU B CA 1
ATOM 2726 C C . LEU B 1 144 ? 10.18 -16.188 0.834 1 98.88 144 LEU B C 1
ATOM 2728 O O . LEU B 1 144 ? 11.062 -16.375 -0.003 1 98.88 144 LEU B O 1
ATOM 2732 N N . ILE B 1 145 ? 9.156 -15.492 0.568 1 98.94 145 ILE B N 1
ATOM 2733 C CA . ILE B 1 145 ? 9.031 -14.602 -0.58 1 98.94 145 ILE B CA 1
ATOM 2734 C C . ILE B 1 145 ? 9.07 -13.148 -0.111 1 98.94 145 ILE B C 1
ATOM 2736 O O . ILE B 1 145 ? 8.359 -12.773 0.824 1 98.94 145 ILE B O 1
ATOM 2740 N N . CYS B 1 146 ? 9.891 -12.328 -0.686 1 98.88 146 CYS B N 1
ATOM 2741 C CA . CYS B 1 146 ? 10.016 -10.93 -0.282 1 98.88 146 CYS B CA 1
ATOM 2742 C C . CYS B 1 146 ? 9.469 -10 -1.357 1 98.88 146 CYS B C 1
ATOM 2744 O O . CYS B 1 146 ? 9.68 -10.227 -2.549 1 98.88 146 CYS B O 1
ATOM 2746 N N . SER B 1 147 ? 8.734 -9.008 -0.953 1 98.94 147 SER B N 1
ATOM 2747 C CA . SER B 1 147 ? 8.164 -8.023 -1.865 1 98.94 147 SER B CA 1
ATOM 2748 C C . SER B 1 147 ? 8.781 -6.645 -1.646 1 98.94 147 SER B C 1
ATOM 2750 O O . SER B 1 147 ? 9.219 -6.324 -0.538 1 98.94 147 SER B O 1
ATOM 2752 N N . GLY B 1 148 ? 8.812 -5.852 -2.602 1 98.81 148 GLY B N 1
ATOM 2753 C CA . GLY B 1 148 ? 9.148 -4.434 -2.613 1 98.81 148 GLY B CA 1
ATOM 2754 C C . GLY B 1 148 ? 8.711 -3.729 -3.883 1 98.81 148 GLY B C 1
ATOM 2755 O O . GLY B 1 148 ? 8.375 -4.375 -4.875 1 98.81 148 GLY B O 1
ATOM 2756 N N . ASP B 1 149 ? 8.758 -2.4 -3.848 1 98.88 149 ASP B N 1
ATOM 2757 C CA . ASP B 1 149 ? 8.266 -1.62 -4.98 1 98.88 149 ASP B CA 1
ATOM 2758 C C . ASP B 1 149 ? 9.383 -1.364 -5.992 1 98.88 149 ASP B C 1
ATOM 2760 O O . ASP B 1 149 ? 9.531 -0.246 -6.492 1 98.88 149 ASP B O 1
ATOM 2764 N N . SER B 1 150 ? 10.148 -2.365 -6.285 1 98.56 150 SER B N 1
ATOM 2765 C CA . SER B 1 150 ? 11.219 -2.311 -7.277 1 98.56 150 SER B CA 1
ATOM 2766 C C . SER B 1 150 ? 11.344 -3.633 -8.023 1 98.56 150 SER B C 1
ATOM 2768 O O . SER B 1 150 ? 11.219 -4.707 -7.43 1 98.56 150 SER B O 1
ATOM 2770 N N . PHE B 1 151 ? 11.547 -3.492 -9.328 1 98.25 151 PHE B N 1
ATOM 2771 C CA . PHE B 1 151 ? 11.953 -4.68 -10.078 1 98.25 151 PHE B CA 1
ATOM 2772 C C . PHE B 1 151 ? 13.43 -4.988 -9.852 1 98.25 151 PHE B C 1
ATOM 2774 O O . PHE B 1 151 ? 14.297 -4.184 -10.203 1 98.25 151 PHE B O 1
ATOM 2781 N N . ILE B 1 152 ? 13.688 -6.129 -9.258 1 97.94 152 ILE B N 1
ATOM 2782 C CA . ILE B 1 152 ? 15.055 -6.512 -8.922 1 97.94 152 ILE B CA 1
ATOM 2783 C C . ILE B 1 152 ? 15.75 -7.082 -10.156 1 97.94 152 ILE B C 1
ATOM 2785 O O . ILE B 1 152 ? 15.352 -8.133 -10.664 1 97.94 152 ILE B O 1
ATOM 2789 N N . ASN B 1 153 ? 16.75 -6.355 -10.641 1 96 153 ASN B N 1
ATOM 2790 C CA . ASN B 1 153 ? 17.391 -6.762 -11.891 1 96 153 ASN B CA 1
ATOM 2791 C C . ASN B 1 153 ? 18.906 -6.602 -11.836 1 96 153 ASN B C 1
ATOM 2793 O O . ASN B 1 153 ? 19.531 -6.324 -12.852 1 96 153 ASN B O 1
ATOM 2797 N N . SER B 1 154 ? 19.453 -6.68 -10.625 1 94.81 154 SER B N 1
ATOM 2798 C CA . SER B 1 154 ? 20.906 -6.59 -10.5 1 94.81 154 SER B CA 1
ATOM 2799 C C . SER B 1 154 ? 21.422 -7.496 -9.391 1 94.81 154 SER B C 1
ATOM 2801 O O . SER B 1 154 ? 20.75 -7.688 -8.375 1 94.81 154 SER B O 1
ATOM 2803 N N . GLU B 1 155 ? 22.578 -7.93 -9.539 1 94.5 155 GLU B N 1
ATOM 2804 C CA . GLU B 1 155 ? 23.219 -8.812 -8.57 1 94.5 155 GLU B CA 1
ATOM 2805 C C . GLU B 1 155 ? 23.422 -8.117 -7.23 1 94.5 155 GLU B C 1
ATOM 2807 O O . GLU B 1 155 ? 23.297 -8.742 -6.176 1 94.5 155 GLU B O 1
ATOM 2812 N N . ASP B 1 156 ? 23.719 -6.863 -7.324 1 95.69 156 ASP B N 1
ATOM 2813 C CA . ASP B 1 156 ? 23.938 -6.094 -6.102 1 95.69 156 ASP B CA 1
ATOM 2814 C C . ASP B 1 156 ? 22.688 -6.062 -5.234 1 95.69 156 ASP B C 1
ATOM 2816 O O . ASP B 1 156 ? 22.75 -6.242 -4.02 1 95.69 156 ASP B O 1
ATOM 2820 N N . LYS B 1 157 ? 21.578 -5.852 -5.863 1 96 157 LYS B N 1
ATOM 2821 C CA . LYS B 1 157 ? 20.312 -5.812 -5.133 1 96 157 LYS B CA 1
ATOM 2822 C C . LYS B 1 157 ? 19.969 -7.188 -4.562 1 96 157 LYS B C 1
ATOM 2824 O O . LYS B 1 157 ? 19.531 -7.297 -3.422 1 96 157 LYS B O 1
ATOM 2829 N N . ILE B 1 158 ? 20.203 -8.211 -5.316 1 96.75 158 ILE B N 1
ATOM 2830 C CA . ILE B 1 158 ? 19.938 -9.57 -4.867 1 96.75 158 ILE B CA 1
ATOM 2831 C C . ILE B 1 158 ? 20.812 -9.891 -3.658 1 96.75 158 ILE B C 1
ATOM 2833 O O . ILE B 1 158 ? 20.344 -10.445 -2.664 1 96.75 158 ILE B O 1
ATOM 2837 N N . THR B 1 159 ? 22.078 -9.516 -3.754 1 97.06 159 THR B N 1
ATOM 2838 C CA . THR B 1 159 ? 23.031 -9.766 -2.68 1 97.06 159 THR B CA 1
ATOM 2839 C C . THR B 1 159 ? 22.594 -9.07 -1.393 1 97.06 159 THR B C 1
ATOM 2841 O O . THR B 1 159 ? 22.656 -9.656 -0.311 1 97.06 159 THR B O 1
ATOM 2844 N N . GLN B 1 160 ? 22.156 -7.875 -1.539 1 97.12 160 GLN B N 1
ATOM 2845 C CA . GLN B 1 160 ? 21.688 -7.129 -0.374 1 97.12 160 GLN B CA 1
ATOM 2846 C C . GLN B 1 160 ? 20.453 -7.785 0.239 1 97.12 160 GLN B C 1
ATOM 2848 O O . GLN B 1 160 ? 20.344 -7.902 1.462 1 97.12 160 GLN B O 1
ATOM 2853 N N . ILE B 1 161 ? 19.531 -8.211 -0.597 1 98.25 161 ILE B N 1
ATOM 2854 C CA . ILE B 1 161 ? 18.312 -8.844 -0.117 1 98.25 161 ILE B CA 1
ATOM 2855 C C . ILE B 1 161 ? 18.641 -10.156 0.58 1 98.25 161 ILE B C 1
ATOM 2857 O O . ILE B 1 161 ? 18.109 -10.461 1.649 1 98.25 161 ILE B O 1
ATOM 2861 N N . GLN B 1 162 ? 19.562 -10.898 0.041 1 97.81 162 GLN B N 1
ATOM 2862 C CA . GLN B 1 162 ? 19.969 -12.172 0.635 1 97.81 162 GLN B CA 1
ATOM 2863 C C . GLN B 1 162 ? 20.672 -11.953 1.968 1 97.81 162 GLN B C 1
ATOM 2865 O O . GLN B 1 162 ? 20.562 -12.766 2.883 1 97.81 162 GLN B O 1
ATOM 2870 N N . ALA B 1 163 ? 21.422 -10.867 2.053 1 98.19 163 ALA B N 1
ATOM 2871 C CA . ALA B 1 163 ? 22.078 -10.531 3.314 1 98.19 163 ALA B CA 1
ATOM 2872 C C . ALA B 1 163 ? 21.062 -10.219 4.402 1 98.19 163 ALA B C 1
ATOM 2874 O O . ALA B 1 163 ? 21.234 -10.617 5.559 1 98.19 163 ALA B O 1
ATOM 2875 N N . ASP B 1 164 ? 20.016 -9.539 4.047 1 98.25 164 ASP B N 1
ATOM 2876 C CA . ASP B 1 164 ? 18.984 -9.164 4.996 1 98.25 164 ASP B CA 1
ATOM 2877 C C . ASP B 1 164 ? 18.062 -10.336 5.301 1 98.25 164 ASP B C 1
ATOM 2879 O O . ASP B 1 164 ? 17.547 -10.461 6.418 1 98.25 164 ASP B O 1
ATOM 2883 N N . PHE B 1 165 ? 17.844 -11.172 4.281 1 98.5 165 PHE B N 1
ATOM 2884 C CA . PHE B 1 165 ? 16.922 -12.305 4.367 1 98.5 165 PHE B CA 1
ATOM 2885 C C . PHE B 1 165 ? 17.562 -13.562 3.789 1 98.5 165 PHE B C 1
ATOM 2887 O O . PHE B 1 165 ? 17.234 -13.977 2.676 1 98.5 165 PHE B O 1
ATOM 2894 N N . PRO B 1 166 ? 18.312 -14.234 4.523 1 97.5 166 PRO B N 1
ATOM 2895 C CA . PRO B 1 166 ? 19.125 -15.336 4.004 1 97.5 166 PRO B CA 1
ATOM 2896 C C . PRO B 1 166 ? 18.297 -16.484 3.461 1 97.5 166 PRO B C 1
ATOM 2898 O O . PRO B 1 166 ? 18.766 -17.266 2.623 1 97.5 166 PRO B O 1
ATOM 2901 N N . ASN B 1 167 ? 17.047 -16.594 3.838 1 96.81 167 ASN B N 1
ATOM 2902 C CA . ASN B 1 167 ? 16.234 -17.734 3.424 1 96.81 167 ASN B CA 1
ATOM 2903 C C . ASN B 1 167 ? 15.273 -17.359 2.303 1 96.81 167 ASN B C 1
ATOM 2905 O O . ASN B 1 167 ? 14.336 -18.094 2.01 1 96.81 167 ASN B O 1
ATOM 2909 N N . VAL B 1 168 ? 15.531 -16.219 1.668 1 98.5 168 VAL B N 1
ATOM 2910 C CA . VAL B 1 168 ? 14.617 -15.75 0.632 1 98.5 168 VAL B CA 1
ATOM 2911 C C . VAL B 1 168 ? 14.664 -16.703 -0.566 1 98.5 168 VAL B C 1
ATOM 2913 O O . VAL B 1 168 ? 15.742 -17.109 -1.001 1 98.5 168 VAL B O 1
ATOM 2916 N N . MET B 1 169 ? 13.492 -17.094 -1.076 1 98.31 169 MET B N 1
ATOM 2917 C CA . MET B 1 169 ? 13.375 -17.969 -2.24 1 98.31 169 MET B CA 1
ATOM 2918 C C . MET B 1 169 ? 13.156 -17.156 -3.512 1 98.31 169 MET B C 1
ATOM 2920 O O . MET B 1 169 ? 13.734 -17.453 -4.555 1 98.31 169 MET B O 1
ATOM 2924 N N . GLY B 1 170 ? 12.328 -16.156 -3.412 1 98.38 170 GLY B N 1
ATOM 2925 C CA . GLY B 1 170 ? 11.961 -15.336 -4.551 1 98.38 170 GLY B CA 1
ATOM 2926 C C . GLY B 1 170 ? 11.617 -13.914 -4.168 1 98.38 170 GLY B C 1
ATOM 2927 O O . GLY B 1 170 ? 11.352 -13.625 -2.998 1 98.38 170 GLY B O 1
ATOM 2928 N N . VAL B 1 171 ? 11.727 -13.031 -5.137 1 98.75 171 VAL B N 1
ATOM 2929 C CA . VAL B 1 171 ? 11.414 -11.625 -4.949 1 98.75 171 VAL B CA 1
ATOM 2930 C C . VAL B 1 171 ? 10.352 -11.188 -5.961 1 98.75 171 VAL B C 1
ATOM 2932 O O . VAL B 1 171 ? 10.344 -11.656 -7.102 1 98.75 171 VAL B O 1
ATOM 2935 N N . GLU B 1 172 ? 9.461 -10.391 -5.539 1 98.69 172 GLU B N 1
ATOM 2936 C CA . GLU B 1 172 ? 8.398 -9.852 -6.383 1 98.69 172 GLU B CA 1
ATOM 2937 C C . GLU B 1 172 ? 7.824 -8.57 -5.785 1 98.69 172 GLU B C 1
ATOM 2939 O O . GLU B 1 172 ? 8.461 -7.926 -4.949 1 98.69 172 GLU B O 1
ATOM 2944 N N . MET B 1 173 ? 6.668 -8.062 -6.273 1 98.88 173 MET B N 1
ATOM 2945 C CA . MET B 1 173 ? 6.359 -6.672 -5.953 1 98.88 173 MET B CA 1
ATOM 2946 C C . MET B 1 173 ? 5.039 -6.566 -5.195 1 98.88 173 MET B C 1
ATOM 2948 O O . MET B 1 173 ? 4.684 -5.496 -4.703 1 98.88 173 MET B O 1
ATOM 2952 N N . GLU B 1 174 ? 4.285 -7.727 -4.988 1 98.88 174 GLU B N 1
ATOM 2953 C CA . GLU B 1 174 ? 2.932 -7.492 -4.492 1 98.88 174 GLU B CA 1
ATOM 2954 C C . GLU B 1 174 ? 2.611 -8.414 -3.316 1 98.88 174 GLU B C 1
ATOM 2956 O O . GLU B 1 174 ? 1.734 -8.109 -2.506 1 98.88 174 GLU B O 1
ATOM 2961 N N . ALA B 1 175 ? 3.156 -9.547 -3.096 1 98.94 175 ALA B N 1
ATOM 2962 C CA . ALA B 1 175 ? 2.68 -10.641 -2.256 1 98.94 175 ALA B CA 1
ATOM 2963 C C . ALA B 1 175 ? 2.594 -10.211 -0.793 1 98.94 175 ALA B C 1
ATOM 2965 O O . ALA B 1 175 ? 1.608 -10.508 -0.112 1 98.94 175 ALA B O 1
ATOM 2966 N N . THR B 1 176 ? 3.633 -9.539 -0.298 1 98.94 176 THR B N 1
ATOM 2967 C CA . THR B 1 176 ? 3.645 -9.164 1.113 1 98.94 176 THR B CA 1
ATOM 2968 C C . THR B 1 176 ? 2.541 -8.156 1.419 1 98.94 176 THR B C 1
ATOM 2970 O O . THR B 1 176 ? 1.938 -8.195 2.494 1 98.94 176 THR B O 1
ATOM 2973 N N . ALA B 1 177 ? 2.285 -7.238 0.46 1 98.94 177 ALA B N 1
ATOM 2974 C CA . ALA B 1 177 ? 1.179 -6.301 0.635 1 98.94 177 ALA B CA 1
ATOM 2975 C C . ALA B 1 177 ? -0.154 -7.039 0.735 1 98.94 177 ALA B C 1
ATOM 2977 O O . ALA B 1 177 ? -0.974 -6.734 1.604 1 98.94 177 ALA B O 1
ATOM 2978 N N . ILE B 1 178 ? -0.383 -8.023 -0.161 1 99 178 ILE B N 1
ATOM 2979 C CA . ILE B 1 178 ? -1.601 -8.828 -0.145 1 99 178 ILE B CA 1
ATOM 2980 C C . ILE B 1 178 ? -1.7 -9.586 1.176 1 99 178 ILE B C 1
ATOM 2982 O O . ILE B 1 178 ? -2.768 -9.641 1.793 1 99 178 ILE B O 1
ATOM 2986 N N . ALA B 1 179 ? -0.593 -10.133 1.649 1 99 179 ALA B N 1
ATOM 2987 C CA . ALA B 1 179 ? -0.535 -10.844 2.924 1 99 179 ALA B CA 1
ATOM 2988 C C . ALA B 1 179 ? -0.896 -9.922 4.082 1 99 179 ALA B C 1
ATOM 2990 O O . ALA B 1 179 ? -1.644 -10.312 4.984 1 99 179 ALA B O 1
ATOM 2991 N N . GLN B 1 180 ? -0.353 -8.727 4.043 1 99 180 GLN B N 1
ATOM 2992 C CA . GLN B 1 180 ? -0.639 -7.766 5.105 1 99 180 GLN B CA 1
ATOM 2993 C C . GLN B 1 180 ? -2.127 -7.434 5.16 1 99 180 GLN B C 1
ATOM 2995 O O . GLN B 1 180 ? -2.705 -7.32 6.246 1 99 180 GLN B O 1
ATOM 3000 N N . VAL B 1 181 ? -2.734 -7.223 3.996 1 99 181 VAL B N 1
ATOM 3001 C CA . VAL B 1 181 ? -4.168 -6.941 3.961 1 99 181 VAL B CA 1
ATOM 3002 C C . VAL B 1 181 ? -4.941 -8.133 4.516 1 99 181 VAL B C 1
ATOM 3004 O O . VAL B 1 181 ? -5.836 -7.969 5.348 1 99 181 VAL B O 1
ATOM 3007 N N . CYS B 1 182 ? -4.613 -9.328 4.078 1 99 182 CYS B N 1
ATOM 3008 C CA . CYS B 1 182 ? -5.281 -10.531 4.57 1 99 182 CYS B CA 1
ATOM 3009 C C . CYS B 1 182 ? -5.121 -10.664 6.078 1 99 182 CYS B C 1
ATOM 3011 O O . CYS B 1 182 ? -6.086 -10.977 6.781 1 99 182 CYS B O 1
ATOM 3013 N N . TYR B 1 183 ? -3.885 -10.43 6.52 1 98.94 183 TYR B N 1
ATOM 3014 C CA . TYR B 1 183 ? -3.615 -10.477 7.953 1 98.94 183 TYR B CA 1
ATOM 3015 C C . TYR B 1 183 ? -4.508 -9.492 8.703 1 98.94 183 TYR B C 1
ATOM 3017 O O . TYR B 1 183 ? -5.117 -9.852 9.719 1 98.94 183 TYR B O 1
ATOM 3025 N N . ALA B 1 184 ? -4.602 -8.281 8.234 1 98.88 184 ALA B N 1
ATOM 3026 C CA . ALA B 1 184 ? -5.367 -7.227 8.883 1 98.88 184 ALA B CA 1
ATOM 3027 C C . ALA B 1 184 ? -6.855 -7.562 8.906 1 98.88 184 ALA B C 1
ATOM 3029 O O . ALA B 1 184 ? -7.578 -7.16 9.82 1 98.88 184 ALA B O 1
ATOM 3030 N N . PHE B 1 185 ? -7.359 -8.328 7.906 1 98.88 185 PHE B N 1
ATOM 3031 C CA . PHE B 1 185 ? -8.766 -8.703 7.805 1 98.88 185 PHE B CA 1
ATOM 3032 C C . PHE B 1 185 ? -8.992 -10.086 8.414 1 98.88 185 PHE B C 1
ATOM 3034 O O . PHE B 1 185 ? -10.125 -10.578 8.43 1 98.88 185 PHE B O 1
ATOM 3041 N N . ASN B 1 186 ? -7.926 -10.758 8.891 1 98.69 186 ASN B N 1
ATOM 3042 C CA . ASN B 1 186 ? -7.992 -12.094 9.461 1 98.69 186 ASN B CA 1
ATOM 3043 C C . ASN B 1 186 ? -8.523 -13.109 8.453 1 98.69 186 ASN B C 1
ATOM 3045 O O . ASN B 1 186 ? -9.445 -13.867 8.758 1 98.69 186 ASN B O 1
ATOM 3049 N N . VAL B 1 187 ? -8.055 -13.055 7.234 1 98.94 187 VAL B N 1
ATOM 3050 C CA . VAL B 1 187 ? -8.398 -14 6.18 1 98.94 187 VAL B CA 1
ATOM 3051 C C . VAL B 1 187 ? -7.184 -14.852 5.832 1 98.94 187 VAL B C 1
ATOM 3053 O O . VAL B 1 187 ? -6.102 -14.32 5.57 1 98.94 187 VAL B O 1
ATOM 3056 N N . PRO B 1 188 ? -7.281 -16.188 5.863 1 98.94 188 PRO B N 1
ATOM 3057 C CA . PRO B 1 188 ? -6.141 -17.031 5.496 1 98.94 188 PRO B CA 1
ATOM 3058 C C . PRO B 1 188 ? -5.684 -16.812 4.055 1 98.94 188 PRO B C 1
ATOM 3060 O O . PRO B 1 188 ? -6.508 -16.562 3.17 1 98.94 188 PRO B O 1
ATOM 3063 N N . PHE B 1 189 ? -4.402 -16.969 3.828 1 98.94 189 PHE B N 1
ATOM 3064 C CA . PHE B 1 189 ? -3.863 -16.75 2.49 1 98.94 189 PHE B CA 1
ATOM 3065 C C . PHE B 1 189 ? -2.686 -17.672 2.223 1 98.94 189 PHE B C 1
ATOM 3067 O O . PHE B 1 189 ? -2.127 -18.266 3.152 1 98.94 189 PHE B O 1
ATOM 3074 N N . VAL B 1 190 ? -2.332 -17.812 0.976 1 98.94 190 VAL B N 1
ATOM 3075 C CA . VAL B 1 190 ? -1.084 -18.406 0.517 1 98.94 190 VAL B CA 1
ATOM 3076 C C . VAL B 1 190 ? -0.629 -17.734 -0.775 1 98.94 190 VAL B C 1
ATOM 3078 O O . VAL B 1 190 ? -1.45 -17.203 -1.53 1 98.94 190 VAL B O 1
ATOM 3081 N N . VAL B 1 191 ? 0.668 -17.672 -0.946 1 98.94 191 VAL B N 1
ATOM 3082 C CA . VAL B 1 191 ? 1.256 -17.141 -2.172 1 98.94 191 VAL B CA 1
ATOM 3083 C C . VAL B 1 191 ? 1.866 -18.281 -2.988 1 98.94 191 VAL B C 1
ATOM 3085 O O . VAL B 1 191 ? 2.654 -19.078 -2.469 1 98.94 191 VAL B O 1
ATOM 3088 N N . VAL B 1 192 ? 1.479 -18.359 -4.219 1 98.88 192 VAL B N 1
ATOM 3089 C CA . VAL B 1 192 ? 2.047 -19.328 -5.164 1 98.88 192 VAL B CA 1
ATOM 3090 C C . VAL B 1 192 ? 2.545 -18.594 -6.406 1 98.88 192 VAL B C 1
ATOM 3092 O O . VAL B 1 192 ? 1.757 -17.969 -7.129 1 98.88 192 VAL B O 1
ATOM 3095 N N . ARG B 1 193 ? 3.768 -18.688 -6.715 1 98.44 193 ARG B N 1
ATOM 3096 C CA . ARG B 1 193 ? 4.344 -17.984 -7.859 1 98.44 193 ARG B CA 1
ATOM 3097 C C . ARG B 1 193 ? 5.242 -18.922 -8.672 1 98.44 193 ARG B C 1
ATOM 3099 O O . ARG B 1 193 ? 5.82 -19.859 -8.133 1 98.44 193 ARG B O 1
ATOM 3106 N N . ALA B 1 194 ? 5.281 -18.641 -9.922 1 98.75 194 ALA B N 1
ATOM 3107 C CA . ALA B 1 194 ? 6.234 -19.328 -10.789 1 98.75 194 ALA B CA 1
ATOM 3108 C C . ALA B 1 194 ? 7.406 -18.406 -11.141 1 98.75 194 ALA B C 1
ATOM 3110 O O . ALA B 1 194 ? 7.219 -17.219 -11.398 1 98.75 194 ALA B O 1
ATOM 3111 N N . ILE B 1 195 ? 8.617 -18.953 -11.188 1 98.56 195 ILE B N 1
ATOM 3112 C CA . ILE B 1 195 ? 9.828 -18.188 -11.438 1 98.56 195 ILE B CA 1
ATOM 3113 C C . ILE B 1 195 ? 9.859 -17.734 -12.898 1 98.56 195 ILE B C 1
ATOM 3115 O O . ILE B 1 195 ? 9.703 -18.547 -13.812 1 98.56 195 ILE B O 1
ATOM 3119 N N . SER B 1 196 ? 10.031 -16.453 -13.047 1 97.94 196 SER B N 1
ATOM 3120 C CA . SER B 1 196 ? 10.031 -15.883 -14.391 1 97.94 196 SER B CA 1
ATOM 3121 C C . SER B 1 196 ? 11.43 -15.43 -14.797 1 97.94 196 SER B C 1
ATOM 3123 O O . SER B 1 196 ? 11.695 -15.195 -15.977 1 97.94 196 SER B O 1
ATOM 3125 N N . ASP B 1 197 ? 12.336 -15.211 -13.805 1 95.75 197 ASP B N 1
ATOM 3126 C CA . ASP B 1 197 ? 13.68 -14.695 -14.039 1 95.75 197 ASP B CA 1
ATOM 3127 C C . ASP B 1 197 ? 14.578 -14.922 -12.828 1 95.75 197 ASP B C 1
ATOM 3129 O O . ASP B 1 197 ? 14.109 -15.359 -11.773 1 95.75 197 ASP B O 1
ATOM 3133 N N . GLY B 1 198 ? 15.859 -14.641 -12.984 1 92.75 198 GLY B N 1
ATOM 3134 C CA . GLY B 1 198 ? 16.812 -14.922 -11.922 1 92.75 198 GLY B CA 1
ATOM 3135 C C . GLY B 1 198 ? 17.141 -13.703 -11.07 1 92.75 198 GLY B C 1
ATOM 3136 O O . GLY B 1 198 ? 18.016 -13.758 -10.203 1 92.75 198 GLY B O 1
ATOM 3137 N N . GLY B 1 199 ? 16.5 -12.586 -11.352 1 89.12 199 GLY B N 1
ATOM 3138 C CA . GLY B 1 199 ? 16.75 -11.367 -10.602 1 89.12 199 GLY B CA 1
ATOM 3139 C C . GLY B 1 199 ? 18.109 -10.758 -10.891 1 89.12 199 GLY B C 1
ATOM 3140 O O . GLY B 1 199 ? 18.531 -9.812 -10.219 1 89.12 199 GLY B O 1
ATOM 3141 N N . ASP B 1 200 ? 18.734 -11.32 -11.891 1 90.62 200 ASP B N 1
ATOM 3142 C CA . ASP B 1 200 ? 20.078 -10.859 -12.227 1 90.62 200 ASP B CA 1
ATOM 3143 C C . ASP B 1 200 ? 20.031 -9.805 -13.328 1 90.62 200 ASP B C 1
ATOM 3145 O O . ASP B 1 200 ? 18.984 -9.203 -13.578 1 90.62 200 ASP B O 1
ATOM 3149 N N . GLY B 1 201 ? 21.156 -9.422 -13.883 1 88.56 201 GLY B N 1
ATOM 3150 C CA . GLY B 1 201 ? 21.25 -8.344 -14.859 1 88.56 201 GLY B CA 1
ATOM 3151 C C . GLY B 1 201 ? 20.438 -8.609 -16.109 1 88.56 201 GLY B C 1
ATOM 3152 O O . GLY B 1 201 ? 20.172 -7.684 -16.891 1 88.56 201 GLY B O 1
ATOM 3153 N N . LYS B 1 202 ? 20 -9.828 -16.375 1 90.56 202 LYS B N 1
ATOM 3154 C CA . LYS B 1 202 ? 19.188 -10.18 -17.547 1 90.56 202 LYS B CA 1
ATOM 3155 C C . LYS B 1 202 ? 17.719 -10.375 -17.156 1 90.56 202 LYS B C 1
ATOM 3157 O O . LYS B 1 202 ? 16.906 -10.836 -17.969 1 90.56 202 LYS B O 1
ATOM 3162 N N . ALA B 1 203 ? 17.422 -10.039 -16.031 1 91.12 203 ALA B N 1
ATOM 3163 C CA . ALA B 1 203 ? 16.109 -10.344 -15.453 1 91.12 203 ALA B CA 1
ATOM 3164 C C . ALA B 1 203 ? 14.992 -9.688 -16.266 1 91.12 203 ALA B C 1
ATOM 3166 O O . ALA B 1 203 ? 13.938 -10.289 -16.484 1 91.12 203 ALA B O 1
ATOM 3167 N N . SER B 1 204 ? 15.156 -8.445 -16.688 1 91.19 204 SER B N 1
ATOM 3168 C CA . SER B 1 204 ? 14.086 -7.738 -17.375 1 91.19 204 SER B CA 1
ATOM 3169 C C . SER B 1 204 ? 13.742 -8.414 -18.703 1 91.19 204 SER B C 1
ATOM 3171 O O . SER B 1 204 ? 12.562 -8.609 -19.016 1 91.19 204 SER B O 1
ATOM 3173 N N . MET B 1 205 ? 14.727 -8.812 -19.391 1 89.19 205 MET B N 1
ATOM 3174 C CA . MET B 1 205 ? 14.516 -9.508 -20.656 1 89.19 205 MET B CA 1
ATOM 3175 C C . MET B 1 205 ? 13.898 -10.883 -20.422 1 89.19 205 MET B C 1
ATOM 3177 O O . MET B 1 205 ? 12.961 -11.273 -21.109 1 89.19 205 MET B O 1
ATOM 3181 N N . SER B 1 206 ? 14.445 -11.516 -19.5 1 92.38 206 SER B N 1
ATOM 3182 C CA . SER B 1 206 ? 13.914 -12.828 -19.156 1 92.38 206 SER B CA 1
ATOM 3183 C C . SER B 1 206 ? 12.461 -12.742 -18.703 1 92.38 206 SER B C 1
ATOM 3185 O O . SER B 1 206 ? 11.625 -13.539 -19.141 1 92.38 206 SER B O 1
ATOM 3187 N N . PHE B 1 207 ? 12.18 -11.727 -17.953 1 94.94 207 PHE B N 1
ATOM 3188 C CA . PHE B 1 207 ? 10.828 -11.508 -17.453 1 94.94 207 PHE B CA 1
ATOM 3189 C C . PHE B 1 207 ? 9.836 -11.383 -18.609 1 94.94 207 PHE B C 1
ATOM 3191 O O . PHE B 1 207 ? 8.828 -12.086 -18.641 1 94.94 207 PHE B O 1
ATOM 3198 N N . GLU B 1 208 ? 10.094 -10.547 -19.5 1 93.75 208 GLU B N 1
ATOM 3199 C CA . GLU B 1 208 ? 9.219 -10.344 -20.641 1 93.75 208 GLU B CA 1
ATOM 3200 C C . GLU B 1 208 ? 9.039 -11.625 -21.438 1 93.75 208 GLU B C 1
ATOM 3202 O O . GLU B 1 208 ? 7.938 -11.938 -21.906 1 93.75 208 GLU B O 1
ATOM 3207 N N . GLU B 1 209 ? 10.086 -12.375 -21.516 1 95.88 209 GLU B N 1
ATOM 3208 C CA . GLU B 1 209 ? 10.078 -13.594 -22.312 1 95.88 209 GLU B CA 1
ATOM 3209 C C . GLU B 1 209 ? 9.297 -14.711 -21.625 1 95.88 209 GLU B C 1
ATOM 3211 O O . GLU B 1 209 ? 8.555 -15.453 -22.281 1 95.88 209 GLU B O 1
ATOM 3216 N N . PHE B 1 210 ? 9.406 -14.781 -20.328 1 96.31 210 PHE B N 1
ATOM 3217 C CA . PHE B 1 210 ? 8.961 -16 -19.672 1 96.31 210 PHE B CA 1
ATOM 3218 C C . PHE B 1 210 ? 7.73 -15.742 -18.812 1 96.31 210 PHE B C 1
ATOM 3220 O O . PHE B 1 210 ? 7.203 -16.656 -18.172 1 96.31 210 PHE B O 1
ATOM 3227 N N . LEU B 1 211 ? 7.254 -14.523 -18.797 1 96.94 211 LEU B N 1
ATOM 3228 C CA . LEU B 1 211 ? 6.051 -14.211 -18.031 1 96.94 211 LEU B CA 1
ATOM 3229 C C . LEU B 1 211 ? 4.891 -15.109 -18.453 1 96.94 211 LEU B C 1
ATOM 3231 O O . LEU B 1 211 ? 4.168 -15.633 -17.609 1 96.94 211 LEU B O 1
ATOM 3235 N N . PRO B 1 212 ? 4.684 -15.414 -19.75 1 96.75 212 PRO B N 1
ATOM 3236 C CA . PRO B 1 212 ? 3.588 -16.297 -20.156 1 96.75 212 PRO B CA 1
ATOM 3237 C C . PRO B 1 212 ? 3.729 -17.703 -19.562 1 96.75 212 PRO B C 1
ATOM 3239 O O . PRO B 1 212 ? 2.74 -18.297 -19.125 1 96.75 212 PRO B O 1
ATOM 3242 N N . LEU B 1 213 ? 4.945 -18.203 -19.578 1 97.31 213 LEU B N 1
ATOM 3243 C CA . LEU B 1 213 ? 5.188 -19.516 -19 1 97.31 213 LEU B CA 1
ATOM 3244 C C . LEU B 1 213 ? 4.898 -19.5 -17.5 1 97.31 213 LEU B C 1
ATOM 3246 O O . LEU B 1 213 ? 4.246 -20.422 -16.984 1 97.31 213 LEU B O 1
ATOM 3250 N N . ALA B 1 214 ? 5.418 -18.531 -16.812 1 97.75 214 ALA B N 1
ATOM 3251 C CA . ALA B 1 214 ? 5.184 -18.422 -15.383 1 97.75 214 ALA B CA 1
ATOM 3252 C C . ALA B 1 214 ? 3.691 -18.344 -15.07 1 97.75 214 ALA B C 1
ATOM 3254 O O . ALA B 1 214 ? 3.209 -19 -14.148 1 97.75 214 ALA B O 1
ATOM 3255 N N . ALA B 1 215 ? 2.982 -17.531 -15.828 1 97.62 215 ALA B N 1
ATOM 3256 C CA . ALA B 1 215 ? 1.541 -17.391 -15.648 1 97.62 215 ALA B CA 1
ATOM 3257 C C . ALA B 1 215 ? 0.825 -18.719 -15.844 1 97.62 215 ALA B C 1
ATOM 3259 O O . ALA B 1 215 ? -0.091 -19.062 -15.094 1 97.62 215 ALA B O 1
ATOM 3260 N N . LYS B 1 216 ? 1.214 -19.438 -16.812 1 98.06 216 LYS B N 1
ATOM 3261 C CA . LYS B 1 216 ? 0.621 -20.75 -17.078 1 98.06 216 LYS B CA 1
ATOM 3262 C C . LYS B 1 216 ? 0.868 -21.719 -15.93 1 98.06 216 LYS B C 1
ATOM 3264 O O . LYS B 1 216 ? -0.051 -22.406 -15.484 1 98.06 216 LYS B O 1
ATOM 3269 N N . GLN B 1 217 ? 2.119 -21.781 -15.469 1 98.38 217 GLN B N 1
ATOM 3270 C CA . GLN B 1 217 ? 2.486 -22.703 -14.398 1 98.38 217 GLN B CA 1
ATOM 3271 C C . GLN B 1 217 ? 1.716 -22.391 -13.117 1 98.38 217 GLN B C 1
ATOM 3273 O O . GLN B 1 217 ? 1.16 -23.281 -12.484 1 98.38 217 GLN B O 1
ATOM 3278 N N . SER B 1 218 ? 1.719 -21.125 -12.727 1 98.5 218 SER B N 1
ATOM 3279 C CA . SER B 1 218 ? 1.027 -20.75 -11.5 1 98.5 218 SER B CA 1
ATOM 3280 C C . SER B 1 218 ? -0.479 -20.953 -11.625 1 98.5 218 SER B C 1
ATOM 3282 O O . SER B 1 218 ? -1.136 -21.375 -10.672 1 98.5 218 SER B O 1
ATOM 3284 N N . SER B 1 219 ? -1.069 -20.656 -12.812 1 98.38 219 SER B N 1
ATOM 3285 C CA . SER B 1 219 ? -2.502 -20.844 -13.016 1 98.38 219 SER B CA 1
ATOM 3286 C C . SER B 1 219 ? -2.887 -22.312 -12.938 1 98.38 219 SER B C 1
ATOM 3288 O O . SER B 1 219 ? -3.951 -22.656 -12.414 1 98.38 219 SER B O 1
ATOM 3290 N N . THR B 1 220 ? -2.051 -23.172 -13.477 1 98.56 220 THR B N 1
ATOM 3291 C CA . THR B 1 220 ? -2.293 -24.609 -13.406 1 98.56 220 THR B CA 1
ATOM 3292 C C . THR B 1 220 ? -2.363 -25.078 -11.961 1 98.56 220 THR B C 1
ATOM 3294 O O . THR B 1 220 ? -3.252 -25.844 -11.594 1 98.56 220 THR B O 1
ATOM 3297 N N . LEU B 1 221 ? -1.434 -24.625 -11.18 1 98.81 221 LEU B N 1
ATOM 3298 C CA . LEU B 1 221 ? -1.423 -24.953 -9.758 1 98.81 221 LEU B CA 1
ATOM 3299 C C . LEU B 1 221 ? -2.689 -24.453 -9.07 1 98.81 221 LEU B C 1
ATOM 3301 O O . LEU B 1 221 ? -3.334 -25.203 -8.328 1 98.81 221 LEU B O 1
ATOM 3305 N N . VAL B 1 222 ? -3.086 -23.188 -9.305 1 98.88 222 VAL B N 1
ATOM 3306 C CA . VAL B 1 222 ? -4.246 -22.578 -8.664 1 98.88 222 VAL B CA 1
ATOM 3307 C C . VAL B 1 222 ? -5.508 -23.344 -9.047 1 98.88 222 VAL B C 1
ATOM 3309 O O . VAL B 1 222 ? -6.387 -23.578 -8.203 1 98.88 222 VAL B O 1
ATOM 3312 N N . LEU B 1 223 ? -5.629 -23.781 -10.297 1 98.75 223 LEU B N 1
ATOM 3313 C CA . LEU B 1 223 ? -6.781 -24.547 -10.75 1 98.75 223 LEU B CA 1
ATOM 3314 C C . LEU B 1 223 ? -6.891 -25.859 -9.984 1 98.75 223 LEU B C 1
ATOM 3316 O O . LEU B 1 223 ? -7.988 -26.281 -9.609 1 98.75 223 LEU B O 1
ATOM 3320 N N . GLY B 1 224 ? -5.73 -26.516 -9.812 1 98.75 224 GLY B N 1
ATOM 3321 C CA . GLY B 1 224 ? -5.73 -27.719 -8.992 1 98.75 224 GLY B CA 1
ATOM 3322 C C . GLY B 1 224 ? -6.195 -27.469 -7.566 1 98.75 224 GLY B C 1
ATOM 332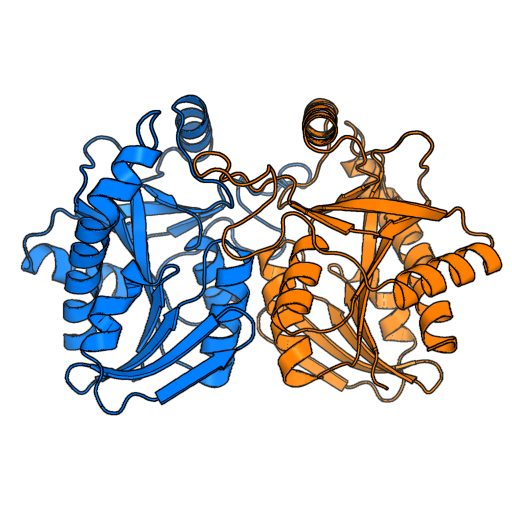3 O O . GLY B 1 224 ? -6.922 -28.266 -6.992 1 98.75 224 GLY B O 1
ATOM 3324 N N . MET B 1 225 ? -5.738 -26.328 -7 1 98.81 225 MET B N 1
ATOM 3325 C CA . MET B 1 225 ? -6.148 -25.984 -5.645 1 98.81 225 MET B CA 1
ATOM 3326 C C . MET B 1 225 ? -7.652 -25.719 -5.578 1 98.81 225 MET B C 1
ATOM 3328 O O . MET B 1 225 ? -8.32 -26.156 -4.637 1 98.81 225 MET B O 1
ATOM 3332 N N . ILE B 1 226 ? -8.188 -25 -6.57 1 98.62 226 ILE B N 1
ATOM 3333 C CA . ILE B 1 226 ? -9.617 -24.719 -6.629 1 98.62 226 ILE B CA 1
ATOM 3334 C C . ILE B 1 226 ? -10.414 -26.016 -6.582 1 98.62 226 ILE B C 1
ATOM 3336 O O . ILE B 1 226 ? -11.375 -26.125 -5.824 1 98.62 226 ILE B O 1
ATOM 3340 N N . ASP B 1 227 ? -9.992 -27.031 -7.281 1 97.81 227 ASP B N 1
ATOM 3341 C CA . ASP B 1 227 ? -10.703 -28.312 -7.383 1 97.81 227 ASP B CA 1
ATOM 3342 C C . ASP B 1 227 ? -10.758 -29.016 -6.031 1 97.81 227 ASP B C 1
ATOM 3344 O O . ASP B 1 227 ? -11.727 -29.703 -5.73 1 97.81 227 ASP B O 1
ATOM 3348 N N . ARG B 1 228 ? -9.727 -28.766 -5.246 1 97.5 228 ARG B N 1
ATOM 3349 C CA . ARG B 1 228 ? -9.609 -29.516 -4 1 97.5 228 ARG B CA 1
ATOM 3350 C C . ARG B 1 228 ? -10.227 -28.75 -2.838 1 97.5 228 ARG B C 1
ATOM 3352 O O . ARG B 1 228 ? -10.547 -29.328 -1.798 1 97.5 228 ARG B O 1
ATOM 3359 N N . LEU B 1 229 ? -10.375 -27.469 -2.941 1 97.19 229 LEU B N 1
ATOM 3360 C CA . LEU B 1 229 ? -10.953 -26.641 -1.895 1 97.19 229 LEU B CA 1
ATOM 3361 C C . LEU B 1 229 ? -12.477 -26.719 -1.908 1 97.19 229 LEU B C 1
ATOM 3363 O O . LEU B 1 229 ? -13.117 -26.688 -0.854 1 97.19 229 LEU B O 1
#

Solvent-accessible surface area (backbone atoms only — not comparable to full-atom values): 21682 Å² total; per-residue (Å²): 123,35,40,25,34,39,15,39,46,67,74,38,37,44,70,62,59,74,58,39,42,82,65,44,80,47,78,49,62,74,15,39,39,36,36,29,24,48,94,86,36,42,33,39,38,31,40,15,32,60,28,32,43,35,19,15,40,25,46,46,48,43,53,72,70,69,51,44,65,33,36,40,36,41,22,58,24,24,27,65,34,88,88,63,45,73,53,27,34,42,35,27,48,26,25,26,31,73,61,24,34,36,46,92,76,73,42,50,77,19,13,48,77,99,52,65,56,54,46,68,32,32,64,68,54,36,51,47,48,51,52,43,30,52,74,71,68,46,57,71,47,74,32,30,35,31,14,29,45,43,66,64,42,29,57,68,60,50,52,52,47,38,71,78,36,75,66,40,39,28,41,36,34,32,63,29,31,41,43,50,48,29,57,41,62,72,37,49,34,29,41,38,25,4,16,20,23,58,22,28,76,59,14,64,61,36,30,71,68,28,41,64,55,5,19,51,49,26,45,53,43,50,54,50,44,58,75,72,107,122,35,40,24,36,38,14,39,46,68,75,38,38,45,69,61,58,72,58,39,42,83,65,46,80,48,79,50,61,74,15,39,37,36,35,29,24,48,95,84,37,42,33,40,39,32,38,14,32,59,28,31,44,36,19,13,40,26,48,45,48,43,53,71,72,70,51,44,65,32,36,40,37,40,23,61,22,24,28,64,34,88,88,64,46,72,53,28,34,42,35,27,49,25,25,28,32,72,59,26,35,38,46,91,76,72,43,49,79,19,14,48,77,98,53,64,57,53,46,67,32,32,63,68,55,36,52,48,48,52,52,44,29,51,74,71,68,46,57,70,48,74,33,30,34,30,13,29,44,43,66,63,39,30,58,68,59,48,51,53,47,39,70,77,36,75,66,41,38,28,40,37,34,32,63,30,30,41,43,50,49,27,56,42,62,72,36,50,33,28,42,38,24,4,17,20,24,60,23,27,78,58,14,64,64,36,30,71,69,28,41,65,55,4,20,49,50,25,46,53,43,51,52,50,43,57,75,73,106

pLDDT: mean 97.88, std 1.93, range [88.56, 99.0]

Secondary structure (DSSP, 8-state):
-EEEEEESSHHHHHHHHHH-EEEEEEEETTEEEEEEEETTEEEEEEE--SSHHHHHHHHHHHHHHT--SEEEEEEEEEE-STT--TT-EEEEEEEEESS-B-GGGTPPTT--TTS-SSEEPPHHHHHHHHHHHHHTT--EEEEEEEE-SB---SHHHHHHHHHH-TTEEEEESSHHHHHHHHHHHT--EEEEEEEEE-SSTTHHHHHHHHHHHHHHHHHHHHHHHHHH-/-EEEEEESSHHHHHHHHHH-EEEEEEEETTEEEEEEEETTEEEEEEE--SSHHHHHHHHHHHHHHT--SEEEEEEEEEE-STT--TT-EEEEEEEEESS-B-GGGTPPTT--TTS-SSEEPPHHHHHHHHHHHHHTT--EEEEEEEE-SB---SHHHHHHHHHH-TTEEEEESSHHHHHHHHHHHT--EEEEEEEEE-SSTTHHHHHHHHHHHHHHHHHHHHHHHHHH-

Sequence (458 aa):
MKIGIVGAMAQEVEILKNLMADRTETRVASAVIFEGKINGKDVALLQSGIGKVAAAIGTTALLQLAKPDCVINTGSAGGVAKGLKVGDIVISDETRYHDADVTAFGYEKGQLPANPAAFLSDKKLADLAQEIAEKQGQSVKRGLICSGDSFINSEDKITQIQADFPNVMGVEMEATAIAQVCYAFNVPFVVVRAISDGGDGKASMSFEEFLPLAAKQSSTLVLGMIDRLMKIGIVGAMAQEVEILKNLMADRTETRVASAVIFEGKINGKDVALLQSGIGKVAAAIGTTALLQLAKPDCVINTGSAGGVAKGLKVGDIVISDETRYHDADVTAFGYEKGQLPANPAAFLSDKKLADLAQEIAEKQGQSVKRGLICSGDSFINSEDKITQIQADFPNVMGVEMEATAIAQVCYAFNVPFVVVRAISDGGDGKASMSFEEFLPLAAKQSSTLVLGMIDRL

Nearest PDB structures (foldseek):
  6po4-assembly3_E  TM=1.000E+00  e=1.829E-49  Haemophilus influenzae PittII
  4f1w-assembly1_B  TM=9.940E-01  e=1.436E-40  Salmonella enterica subsp. enterica serovar Choleraesuis str. SCSA50
  3bl6-assembly1_A-2  TM=9.940E-01  e=7.177E-40  unclassified
  1z5o-assembly1_B  TM=9.927E-01  e=5.198E-39  Escherichia coli
  4gmh-assembly1_A-2  TM=9.794E-01  e=2.940E-38  Staphylococcus aureus subsp. aureus Mu50

Organism: Haemophilus influenzae (strain PittGG) (NCBI:txid374931)

Foldseek 3Di:
DEEEEEEADCLQCVVVLVQFDPWDWDDDDPKIWIWGDHPNHTYIYIHQHFFLVSLLRTLLCCCVPVVGQEYEYEFEWAFLDPPADFLAKEKEQWEFAQPDDPCVVPDARRDDPPDDRIQGADPVLRVLLVVLCVVVVGHYDYYYEYADQDQQEAPVSSVSSCVSPVTHGTYGGYVRSSSVSCVVVVHHYMYMWGYQHNSHNCRVVSNVVRRNSGSVSRVSSVSSSSVVD/DEEEEEEADCLQCVVVLVQFDPWDWDDDDPKIWIWGDHPNHTYIYIHQHFFLVSLLRGLLCCCVPVVGQEYEYEFEWAFLDPPADFLAKEKEQWEFAQPDDPCVVPDARRDDPPDDRIQGADPVLRVLLVVLCVVVVGHYDYYYEYADQDQQEAPVSSVSSCVSPVTHGTYGGYVRSSSVSCVVVVHHYMYMWGYQHNSHNCRVVSNVVRRNSGSVSRVSSVSSSSVVD

Radius of gyration: 21.63 Å; Cα contacts (8 Å, |Δi|>4): 1247; chains: 2; bounding box: 45×68×43 Å